Protein AF-A0A813KKQ6-F1 (afdb_monomer_lite)

InterPro domains:
  IPR000222 PPM-type phosphatase, divalent cation binding [PS01032] (499-507)
  IPR001680 WD40 repeat [PF00400] (38-72)
  IPR001680 WD40 repeat [PF00400] (184-211)
  IPR001680 WD40 repeat [SM00320] (34-74)
  IPR001680 WD40 repeat [SM00320] (83-123)
  IPR001680 WD40 repeat [SM00320] (126-171)
  IPR001680 WD40 repeat [SM00320] (172-215)
  IPR001680 WD40 repeat [SM00320] (218-259)
  IPR001932 PPM-type phosphatase-like domain [PF00481] (494-727)
  IPR001932 PPM-type phosphatase-like domain [PS51746] (469-748)
  IPR001932 PPM-type phosphatase-like domain [SM00332] (465-746)
  IPR001932 PPM-type phosphatase-like domain [cd00143] (468-748)
  IPR015943 WD40/YVTN repeat-like-containing domain superfamily [G3DSA:2.130.10.10] (2-261)
  IPR036322 WD40-repeat-containing domain superfamily [SSF50978] (10-265)
  IPR036457 PPM-type phosphatase-like domain superfamily [G3DSA:3.60.40.10] (459-750)
  IPR036457 PPM-type phosphatase-like domain superfamily [SSF81606] (468-750)
  IPR040251 Protein transport protein SEC31-like [PTHR13923] (5-353)

Secondary structure (DSSP, 8-state):
-TTT-TT--EEEE-TTSEEEEE-HHHHHHTTTSS--EEEEEE--SS-EEEEEE-SS-TTEEEEEETTS-EEEEE-SSTTS-EEE-S-SS-TTTTS-EEEEEE-SS-TTEEEEEETTS-EEEEETTTTEEEEEE--TT----EEEEEE-SS-TTEEEEEE--SSS-EEEEEETTBTTS-SEEE---SS-EEEEEE-SS-TTEEEEEETTSEEEEEEEEESEEEEEEEEE-SS-EEEEEE-TT-TTEEEEEETTS-EEEEETTTT-SS-----GGG--SEEEEEETTTEEEEEEEEE--------S-S-----EEEEEEEEE--SSTTHHHHHHHHHHHHHTT-HHHHHHHHHHHTTS--------------------------------------S------PPPP-HHHHHHHHT--HHHHHHHHHTTS-S-----EEEEEEE--SS--TTPBPEEEEEESPP-TTTTTEEEEEE--B-TTS----EEEEEEETTTEEEEEEE-EEETTHHHHHHHHHHHHHHHHHHSTHHHHT-HHHHHHHHHHHHHHHHHHHHHTTSS--TTEEE-EEEEEEETTTTEEEEEEESS-EEEEEEESSTT---EEEEE-S----TTSHHHHHHHHHTT-EEEE-SSS-EEEE-TTSS-EEES-SB-EE-HHIIIII--B---EEEEEE--TTEEEEEEE-HHHHTTS-HHHHHHHHHTT-GGGHHHHHHHHHHHHHHHHHHHTTTS-B--EEEEEEES-TT----

pLDDT: mean 82.98, std 19.44, range [24.31, 98.62]

Foldseek 3Di:
DCVVQVVAKDWDWAQQQKIWIARVVCCVVVVNPDVRTQEIDRPANGTFQDKAAQQPDNQKIWIFFQRLAIWIWGPPPVNDIDIDGLAPDRPSVPWGWREKEHQQPDRQWIWTATQQQKIWIGGSVVSDTDDIAGAPVRAGAQQEKYHQNPARQKIWTWGQALVDGKIFIAGNVDRHHGPDIDHPDNGGWQEKEQQNQFSQWIWTWHQRQKIFIWGPVPVDTDTQFIDHHPGGFNYKYADNPDRQWMWTHGPVGDIDIDGRVPGGPPHPDDGPVPDDQKDWDDDPQQKIKIKHWDQDDDDDDDDPDDDPPRDTDIDIDIDRDDPDPVVVVVVVVVVVCVVVV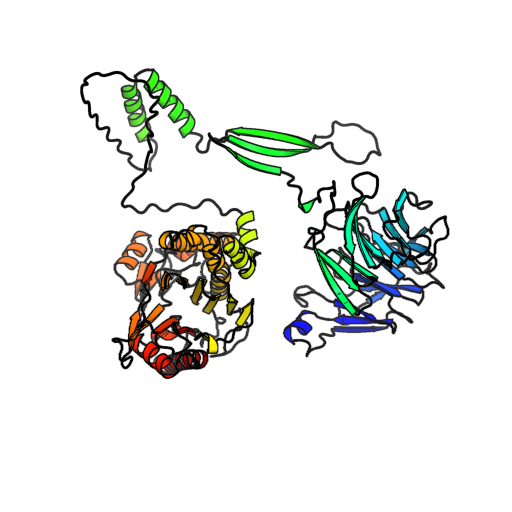PVVVVVVVVVVVVVPDPDDDDDDDDDDDDDDDDDDDDDDDPPPDDPDPDDDDDDDDDDDPDDQDDPVVLVVLVPDDLVVLVVVVVVPDPPDPWDWKKKKKFDDDPDDAFFDWTDMDMDTDDDDQLLQLWAKTWTAKHDPLAGRLKMWMWIDTPLFKIKTKIKHKDDNQGNQASVLCRRRLSSQLSPDPVVVVVPNVVSNQVSLVVSLSVLVVCCVVVNGPQQLMFIWMWMWMQGNNQQKIKIWTFAAQWKWWWFQPDPVSPDTDIDTQDDHQFCPPPVLVVQQVVLQWHWDDPPPDAIFFGFNPDCPPGDRGQETRGNNNCVNGGRHYSRIDMGMDRDDPRGFKMKGKGVLLVVQAPRRRLSVQLPVQASSCNRVSNVVSNVVSNVRCCVVVVPPIGHTIIIIMGTPDSPPDDD

Sequence (755 aa):
MTRRYPLGIVAGGLQDGVLSLWDPSKIINSRGADQGLIHSSQVHKGTVNCVEFHPLKSNLMATCGSDSEVNILNIDNPSKPEIYKPSSTNKHQGSEVLACAWNRIVPHILCSCSNTGTTVVWDLKQKKEVISFQDPANRLRCSSVAWHPEVPTQLMVCYDDDRQPSMQMWDLRNCQYPFKETAPHSKGVLGVAWNSMDPNLILSCGKDNRIICSSIATGSPETWCDIACPQWNFEVKWAPHKPSLISASSYNGSVSIYSVQNQQNGAKYCPRWYRKPCGNSFGFGGKMMSFGNKAVAAATADAPNAPKQSPTSSFCQSLVIPTEPDIVPSADMFEQWIAERKLREYCHDKVASWHHHRMFEATVMMIGCASSNGVDVNVEKSKQRRLSVGIVDKDKDTEVKGSKPNMGALQGLLAEDLLKLVASHQSSMPQVAVGRRHSLCSVTDDGKISFANKSVKLLGDELDPAQQGIGFTCRKGFKPESPNQDSWSLLKVENLFSIYGVYDGHGQKGHDVSEFVRENLPKLILRDERFKTGDMHSLLKDSFWKIQDIIGFMDEQQTLSAQMSGTTATVAVHDHIQSKLFLAHVADSTAVLGKFEDASRKKIQAIQLTRDHKPNLKDEKARIEKAGGRVVFDGYANHRVYAKNGRYPGLNMSRCLGDLLGHAEAGCSCDPEIKEVDLGPLDHVLLLCSDGVWEFITPTEAVTLVHEFGPAKAMVAAERLAKEAWDRWIQEEGGAVVDDITVVLIFFNPSGRSN

Structure (mmCIF, N/CA/C/O backbone):
data_AF-A0A813KKQ6-F1
#
_entry.id   AF-A0A813KKQ6-F1
#
loop_
_atom_site.group_PDB
_atom_site.id
_atom_site.type_symbol
_atom_site.label_atom_id
_atom_site.label_alt_id
_atom_site.label_comp_id
_atom_site.label_asym_id
_atom_site.label_entity_id
_atom_site.label_seq_id
_atom_site.pdbx_PDB_ins_code
_atom_site.Cartn_x
_atom_site.Cartn_y
_atom_site.Cartn_z
_atom_site.occupancy
_atom_site.B_iso_or_equiv
_atom_site.auth_seq_id
_atom_site.auth_comp_id
_atom_site.auth_asym_id
_atom_site.auth_atom_id
_atom_site.pdbx_PDB_model_num
ATOM 1 N N . MET A 1 1 ? 14.478 -16.298 -9.651 1.00 57.94 1 MET A N 1
ATOM 2 C CA . MET A 1 1 ? 14.886 -14.948 -9.193 1.00 57.94 1 MET A CA 1
ATOM 3 C C . MET A 1 1 ? 13.959 -14.362 -8.138 1.00 57.94 1 MET A C 1
ATOM 5 O O . MET A 1 1 ? 14.455 -14.061 -7.065 1.00 57.94 1 MET A O 1
ATOM 9 N N . THR A 1 2 ? 12.649 -14.254 -8.376 1.00 55.47 2 THR A N 1
ATOM 10 C CA . THR A 1 2 ? 11.683 -13.558 -7.493 1.00 55.47 2 THR A CA 1
ATOM 11 C C . THR A 1 2 ? 11.622 -14.049 -6.040 1.00 55.47 2 THR A C 1
ATOM 13 O O . THR A 1 2 ? 11.441 -13.236 -5.147 1.00 55.47 2 THR A O 1
ATOM 16 N N . ARG A 1 3 ? 11.845 -15.344 -5.762 1.00 62.94 3 ARG A N 1
ATOM 17 C CA . ARG A 1 3 ? 11.936 -15.852 -4.373 1.00 62.94 3 ARG A CA 1
ATOM 18 C C . ARG A 1 3 ? 13.217 -15.442 -3.633 1.00 62.94 3 ARG A C 1
ATOM 20 O O . ARG A 1 3 ? 13.214 -15.396 -2.414 1.00 62.94 3 ARG A O 1
ATOM 27 N N . ARG A 1 4 ? 14.318 -15.209 -4.359 1.00 74.81 4 ARG A N 1
ATOM 28 C CA . ARG A 1 4 ? 15.639 -14.889 -3.781 1.00 74.81 4 ARG A CA 1
ATOM 29 C C . ARG A 1 4 ? 15.907 -13.383 -3.743 1.00 74.81 4 ARG A C 1
ATOM 31 O O . ARG A 1 4 ? 16.610 -12.930 -2.855 1.00 74.81 4 ARG A O 1
ATOM 38 N N . TYR A 1 5 ? 15.334 -12.644 -4.691 1.00 84.12 5 TYR A N 1
ATOM 39 C CA . TYR A 1 5 ? 15.437 -11.192 -4.823 1.00 84.12 5 TYR A CA 1
ATOM 40 C C . TYR A 1 5 ? 14.018 -10.617 -4.973 1.00 84.12 5 TYR A C 1
ATOM 42 O O . TYR A 1 5 ? 13.546 -10.447 -6.102 1.00 84.12 5 TYR A O 1
ATOM 50 N N . PRO A 1 6 ? 13.294 -10.395 -3.860 1.00 81.12 6 PRO A N 1
ATOM 51 C CA . PRO A 1 6 ? 11.877 -10.026 -3.887 1.00 81.12 6 PRO A CA 1
ATOM 52 C C . PRO A 1 6 ? 11.632 -8.640 -4.496 1.00 81.12 6 PRO A C 1
ATOM 54 O O . PRO A 1 6 ? 10.618 -8.439 -5.158 1.00 81.12 6 PRO A O 1
ATOM 57 N N . LEU A 1 7 ? 12.582 -7.710 -4.342 1.00 86.00 7 LEU A N 1
ATOM 58 C CA . LEU A 1 7 ? 12.545 -6.380 -4.965 1.00 86.00 7 LEU A CA 1
ATOM 59 C C . LEU A 1 7 ? 13.301 -6.306 -6.305 1.00 86.00 7 LEU A C 1
ATOM 61 O O . LEU A 1 7 ? 13.527 -5.218 -6.830 1.00 86.00 7 LEU A O 1
ATOM 65 N N . GLY A 1 8 ? 13.687 -7.451 -6.876 1.00 89.25 8 GLY A N 1
ATOM 66 C CA . GLY A 1 8 ? 14.476 -7.516 -8.106 1.00 89.25 8 GLY A CA 1
ATOM 67 C C . GLY A 1 8 ? 15.967 -7.235 -7.893 1.00 89.25 8 GLY A C 1
ATOM 68 O O . GLY A 1 8 ? 16.483 -7.359 -6.786 1.00 89.25 8 GLY A O 1
ATOM 69 N N . ILE A 1 9 ? 16.667 -6.910 -8.980 1.00 91.69 9 ILE A N 1
ATOM 70 C CA . ILE A 1 9 ? 18.110 -6.629 -9.002 1.00 91.69 9 ILE A CA 1
ATOM 71 C C . ILE A 1 9 ? 18.309 -5.254 -9.630 1.00 91.69 9 ILE A C 1
ATOM 73 O O . ILE A 1 9 ? 17.708 -4.951 -10.660 1.00 91.69 9 ILE A O 1
ATOM 77 N N . VAL A 1 10 ? 19.175 -4.442 -9.030 1.00 93.06 10 VAL A N 1
ATOM 78 C CA . VAL A 1 10 ? 19.642 -3.186 -9.626 1.00 93.06 10 VAL A CA 1
ATOM 79 C C . VAL A 1 10 ? 21.004 -3.435 -10.252 1.00 93.06 10 VAL A C 1
ATOM 81 O O . VAL A 1 10 ? 21.852 -4.082 -9.645 1.00 93.06 10 VAL A O 1
ATOM 84 N N . ALA A 1 11 ? 21.209 -2.933 -11.466 1.00 94.50 11 ALA A N 1
ATOM 85 C CA . ALA A 1 11 ? 22.485 -2.998 -12.162 1.00 94.50 11 ALA A CA 1
ATOM 86 C C . ALA A 1 11 ? 22.990 -1.588 -12.459 1.00 94.50 11 ALA A C 1
ATOM 88 O O . ALA A 1 11 ? 22.197 -0.705 -12.783 1.00 94.50 11 ALA A O 1
ATOM 89 N N . GLY A 1 12 ? 24.300 -1.389 -12.368 1.00 94.25 12 GLY A N 1
ATOM 90 C CA . GLY A 1 12 ? 24.931 -0.092 -12.588 1.00 94.25 12 GLY A CA 1
ATOM 91 C C . GLY A 1 12 ? 26.252 -0.265 -13.305 1.00 94.25 12 GLY A C 1
ATOM 92 O O . GLY A 1 12 ? 27.105 -1.044 -12.878 1.00 94.25 12 GLY A O 1
ATOM 93 N N . GLY A 1 13 ? 26.375 0.448 -14.419 1.00 94.81 13 GLY A N 1
ATOM 94 C CA . GLY A 1 13 ? 27.605 0.567 -15.183 1.00 94.81 13 GLY A CA 1
ATOM 95 C C . GLY A 1 13 ? 28.445 1.720 -14.648 1.00 94.81 13 GLY A C 1
ATOM 96 O O . GLY A 1 13 ? 27.921 2.805 -14.400 1.00 94.81 13 GLY A O 1
ATOM 97 N N . LEU A 1 14 ? 29.732 1.469 -14.442 1.00 93.81 14 LEU A N 1
ATOM 98 C CA . LEU A 1 14 ? 30.680 2.414 -13.865 1.00 93.81 14 LEU A CA 1
ATOM 99 C C . LEU A 1 14 ? 31.617 2.986 -14.942 1.00 93.81 14 LEU A C 1
ATOM 101 O O . LEU A 1 14 ? 31.746 2.458 -16.053 1.00 93.81 14 LEU A O 1
ATOM 105 N N . GLN A 1 15 ? 32.282 4.093 -14.605 1.00 92.75 15 GLN A N 1
ATOM 106 C CA . GLN A 1 15 ? 33.195 4.805 -15.507 1.00 92.75 15 GLN A CA 1
ATOM 107 C C . GLN A 1 15 ? 34.458 4.000 -15.848 1.00 92.75 15 GLN A C 1
ATOM 109 O O . GLN A 1 15 ? 35.050 4.178 -16.908 1.00 92.75 15 GLN A O 1
ATOM 114 N N . ASP A 1 16 ? 34.860 3.094 -14.967 1.00 93.25 16 ASP A N 1
ATOM 115 C CA . ASP A 1 16 ? 36.001 2.201 -15.152 1.00 93.25 16 ASP A CA 1
ATOM 116 C C . ASP A 1 16 ? 35.682 0.972 -16.019 1.00 93.25 16 ASP A C 1
ATOM 118 O O . ASP A 1 16 ? 36.580 0.178 -16.282 1.00 93.25 16 ASP A O 1
ATOM 122 N N . GLY A 1 17 ? 34.438 0.807 -16.485 1.00 93.69 17 GLY A N 1
ATOM 123 C CA . GLY A 1 17 ? 34.009 -0.348 -17.281 1.00 93.69 17 GLY A CA 1
ATOM 124 C C . GLY A 1 17 ? 33.499 -1.534 -16.458 1.00 93.69 17 GLY A C 1
ATOM 125 O O . GLY A 1 17 ? 33.226 -2.604 -17.018 1.00 93.69 17 GLY A O 1
ATOM 126 N N . VAL A 1 18 ? 33.348 -1.360 -15.141 1.00 96.31 18 VAL A N 1
ATOM 127 C CA . VAL A 1 18 ? 32.774 -2.364 -14.242 1.00 96.31 18 VAL A CA 1
ATOM 128 C C . VAL A 1 18 ? 31.245 -2.316 -14.283 1.00 96.31 18 VAL A C 1
ATOM 130 O O . VAL A 1 18 ? 30.628 -1.251 -14.262 1.00 96.31 18 VAL A O 1
ATOM 133 N N . LEU A 1 19 ? 30.616 -3.492 -14.294 1.00 95.81 19 LEU A N 1
ATOM 134 C CA . LEU A 1 19 ? 29.195 -3.662 -14.012 1.00 95.81 19 LEU A CA 1
ATOM 135 C C . LEU A 1 19 ? 29.033 -4.247 -12.613 1.00 95.81 19 LEU A C 1
ATOM 137 O O . LEU A 1 19 ? 29.587 -5.304 -12.303 1.00 95.81 19 LEU A O 1
ATOM 141 N N . SER A 1 20 ? 28.220 -3.588 -11.795 1.00 95.25 20 SER A N 1
ATOM 142 C CA . SER A 1 20 ? 27.863 -4.067 -10.461 1.00 95.25 20 SER A CA 1
ATOM 143 C C . SER A 1 20 ? 26.369 -4.372 -10.367 1.00 95.25 20 SER A C 1
ATOM 145 O O . SER A 1 20 ? 25.542 -3.681 -10.965 1.00 95.25 20 SER A O 1
ATOM 147 N N . LEU A 1 21 ? 26.037 -5.442 -9.642 1.00 94.75 21 LEU A N 1
ATOM 148 C CA . LEU A 1 21 ? 24.679 -5.919 -9.389 1.00 94.75 21 LEU A CA 1
ATOM 149 C C . LEU A 1 21 ? 24.389 -5.846 -7.890 1.00 94.75 21 LEU A C 1
ATOM 151 O O . LEU A 1 21 ? 25.186 -6.339 -7.091 1.00 94.75 21 LEU A O 1
ATOM 155 N N . TRP 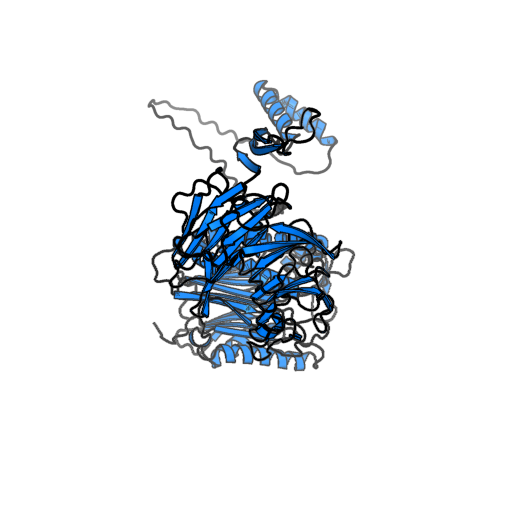A 1 22 ? 23.234 -5.304 -7.513 1.00 93.81 22 TRP A N 1
ATOM 156 C CA . TRP A 1 22 ? 22.830 -5.111 -6.119 1.00 93.81 22 TRP A CA 1
ATOM 157 C C . TRP A 1 22 ? 21.438 -5.670 -5.822 1.00 93.81 22 TRP A C 1
ATOM 159 O O . TRP A 1 22 ? 20.564 -5.689 -6.690 1.00 93.81 22 TRP A O 1
ATOM 169 N N . ASP A 1 23 ? 21.241 -6.090 -4.572 1.00 92.56 23 ASP A N 1
ATOM 170 C CA . ASP A 1 23 ? 19.964 -6.492 -3.980 1.00 92.56 23 ASP A CA 1
ATOM 171 C C . ASP A 1 23 ? 19.336 -5.300 -3.238 1.00 92.56 23 ASP A C 1
ATOM 173 O O . ASP A 1 23 ? 19.777 -4.957 -2.132 1.00 92.56 23 ASP A O 1
ATOM 177 N N . PRO A 1 24 ? 18.282 -4.674 -3.792 1.00 91.31 24 PRO A N 1
ATOM 178 C CA . PRO A 1 24 ? 17.635 -3.520 -3.173 1.00 91.31 24 PRO A CA 1
ATOM 179 C C . PRO A 1 24 ? 17.040 -3.835 -1.800 1.00 91.31 24 PRO A C 1
ATOM 181 O O . PRO A 1 24 ? 16.994 -2.964 -0.934 1.00 91.31 24 PRO A O 1
ATOM 184 N N . SER A 1 25 ? 16.609 -5.078 -1.576 1.00 89.06 25 SER A N 1
ATOM 185 C CA . SER A 1 25 ? 15.977 -5.505 -0.323 1.00 89.06 25 SER A CA 1
ATOM 186 C C . SER A 1 25 ? 16.951 -5.366 0.845 1.00 89.06 25 SER A C 1
ATOM 188 O O . SER A 1 25 ? 16.588 -4.859 1.903 1.00 89.06 25 SER A O 1
ATOM 190 N N . LYS A 1 26 ? 18.217 -5.745 0.634 1.00 86.38 26 LYS A N 1
ATOM 191 C CA . LYS A 1 26 ? 19.282 -5.599 1.636 1.00 86.38 26 LYS A CA 1
ATOM 192 C C . LYS A 1 26 ? 19.637 -4.143 1.898 1.00 86.38 26 LYS A C 1
ATOM 194 O O . LYS A 1 26 ? 19.781 -3.754 3.056 1.00 86.38 26 LYS A O 1
ATOM 199 N N . ILE A 1 27 ? 19.720 -3.333 0.843 1.00 86.19 27 ILE A N 1
ATOM 200 C CA . ILE A 1 27 ? 20.027 -1.900 0.954 1.00 86.19 27 ILE A CA 1
ATOM 201 C C . ILE A 1 27 ? 18.948 -1.188 1.784 1.00 86.19 27 ILE A C 1
ATOM 203 O O . ILE A 1 27 ? 19.265 -0.447 2.713 1.00 86.19 27 ILE A O 1
ATOM 207 N N . ILE A 1 28 ? 17.670 -1.451 1.492 1.00 85.25 28 ILE A N 1
ATOM 208 C CA . ILE A 1 28 ? 16.533 -0.820 2.177 1.00 85.25 28 ILE A CA 1
ATOM 209 C C . ILE A 1 28 ? 16.441 -1.295 3.629 1.00 85.25 28 ILE A C 1
ATOM 211 O O . ILE A 1 28 ? 16.364 -0.470 4.542 1.00 85.25 28 ILE A O 1
ATOM 215 N N . ASN A 1 29 ? 16.495 -2.610 3.860 1.00 83.25 29 ASN A N 1
ATOM 216 C CA . ASN A 1 29 ? 16.337 -3.178 5.201 1.00 83.25 29 ASN A CA 1
ATOM 217 C C . ASN A 1 29 ? 17.478 -2.781 6.145 1.00 83.25 29 ASN A C 1
ATOM 219 O O . ASN A 1 29 ? 17.251 -2.594 7.337 1.00 83.25 29 ASN A O 1
ATOM 223 N N . SER A 1 30 ? 18.694 -2.614 5.621 1.00 77.00 30 SER A N 1
ATOM 224 C CA . SER A 1 30 ? 19.855 -2.192 6.409 1.00 77.00 30 SER A CA 1
ATOM 225 C C . SER A 1 30 ? 19.984 -0.672 6.566 1.00 77.00 30 SER A C 1
ATOM 227 O O . SER A 1 30 ? 20.956 -0.213 7.164 1.00 77.00 30 SER A O 1
ATOM 229 N N . ARG A 1 31 ? 19.052 0.124 6.011 1.00 73.19 31 ARG A N 1
ATOM 230 C CA . ARG A 1 31 ? 19.167 1.593 5.897 1.00 73.19 31 ARG A CA 1
ATOM 231 C C . ARG A 1 31 ? 20.515 2.044 5.305 1.00 73.19 31 ARG A C 1
ATOM 233 O O . ARG A 1 31 ? 21.063 3.065 5.712 1.00 73.19 31 ARG A O 1
ATOM 240 N N . GLY A 1 32 ? 21.049 1.274 4.355 1.00 67.19 32 GLY A N 1
ATOM 241 C CA . GLY A 1 32 ? 22.323 1.549 3.684 1.00 67.19 32 GLY A CA 1
ATOM 242 C C . GLY A 1 32 ? 23.587 1.074 4.415 1.00 67.19 32 GLY A C 1
ATOM 243 O O . GLY A 1 32 ? 24.680 1.372 3.942 1.00 67.19 32 GLY A O 1
ATOM 244 N N . ALA A 1 33 ? 23.480 0.341 5.531 1.00 66.94 33 ALA A N 1
ATOM 245 C CA . ALA A 1 33 ? 24.643 -0.247 6.207 1.00 66.94 33 ALA A CA 1
ATOM 246 C C . ALA A 1 33 ? 25.206 -1.485 5.475 1.00 66.94 33 ALA A C 1
ATOM 248 O O . ALA A 1 33 ? 26.412 -1.720 5.497 1.00 66.94 33 ALA A O 1
ATOM 249 N N . ASP A 1 34 ? 24.348 -2.259 4.803 1.00 71.88 34 ASP A N 1
ATOM 250 C CA . ASP A 1 34 ? 24.749 -3.290 3.843 1.00 71.88 34 ASP A CA 1
ATOM 251 C C . ASP A 1 34 ? 24.690 -2.679 2.436 1.00 71.88 34 ASP A C 1
ATOM 253 O O . ASP A 1 34 ? 23.638 -2.205 1.996 1.00 71.88 34 ASP A O 1
ATOM 257 N N . GLN A 1 35 ? 25.815 -2.703 1.714 1.00 73.88 35 GLN A N 1
ATOM 258 C CA . GLN A 1 35 ? 25.875 -2.227 0.329 1.00 73.88 35 GLN A CA 1
ATOM 259 C C . GLN A 1 35 ? 25.012 -3.083 -0.610 1.00 73.88 35 GLN A C 1
ATOM 261 O O . GLN A 1 35 ? 24.760 -2.677 -1.740 1.00 73.88 35 GLN A O 1
ATOM 266 N N . GLY A 1 36 ? 24.573 -4.271 -0.174 1.00 85.62 36 GLY A N 1
ATOM 267 C CA . GLY A 1 36 ? 23.700 -5.159 -0.936 1.00 85.62 36 GLY A CA 1
ATOM 268 C C . GLY A 1 36 ? 24.341 -5.684 -2.218 1.00 85.62 36 GLY A C 1
ATOM 269 O O . GLY A 1 36 ? 23.627 -6.153 -3.100 1.00 85.62 36 GLY A O 1
ATOM 270 N N . LEU A 1 37 ? 25.668 -5.593 -2.353 1.00 91.94 37 LEU A N 1
ATOM 271 C CA . LEU A 1 37 ? 26.400 -5.998 -3.550 1.00 91.94 37 LEU A CA 1
ATOM 272 C C . LEU A 1 37 ? 26.301 -7.518 -3.743 1.00 91.94 37 LEU A C 1
ATOM 274 O O . LEU A 1 37 ? 26.669 -8.302 -2.869 1.00 91.94 37 LEU A O 1
ATOM 278 N N . ILE A 1 38 ? 25.803 -7.933 -4.905 1.00 91.81 38 ILE A N 1
ATOM 279 C CA . ILE A 1 38 ? 25.675 -9.338 -5.308 1.00 91.81 38 ILE A CA 1
ATOM 280 C C . ILE A 1 38 ? 26.905 -9.772 -6.105 1.00 91.81 38 ILE A C 1
ATOM 282 O O . ILE A 1 38 ? 27.441 -10.858 -5.884 1.00 91.81 38 ILE A O 1
ATOM 286 N N . HIS A 1 39 ? 27.313 -8.945 -7.066 1.00 92.88 39 HIS A N 1
ATOM 287 C CA . HIS A 1 39 ? 28.393 -9.248 -7.994 1.00 92.88 39 HIS A CA 1
ATOM 288 C C . HIS A 1 39 ? 28.972 -7.966 -8.586 1.00 92.88 39 HIS A C 1
ATOM 290 O O . HIS A 1 39 ? 28.255 -6.984 -8.765 1.00 92.88 39 HIS A O 1
ATOM 296 N N . SER A 1 40 ? 30.256 -7.999 -8.925 1.00 94.44 40 SER A N 1
ATOM 297 C CA . SER A 1 40 ? 30.951 -6.922 -9.619 1.00 94.44 40 SER A CA 1
ATOM 298 C C . SER A 1 40 ? 31.966 -7.536 -10.581 1.00 94.44 40 SER A C 1
ATOM 300 O O . SER A 1 40 ? 32.743 -8.403 -10.174 1.00 94.44 40 SER A O 1
ATOM 302 N N . SER A 1 41 ? 31.927 -7.151 -11.858 1.00 93.12 41 SER A N 1
ATOM 303 C CA . SER A 1 41 ? 32.870 -7.643 -12.872 1.00 93.12 41 SER A CA 1
ATOM 304 C C . SER A 1 41 ? 33.178 -6.608 -13.946 1.00 93.12 41 SER A C 1
ATOM 306 O O . SER A 1 41 ? 32.346 -5.768 -14.287 1.00 93.12 41 SER A O 1
ATOM 308 N N . GLN A 1 42 ? 34.386 -6.699 -14.505 1.00 94.44 42 GLN A N 1
ATOM 309 C CA . GLN A 1 42 ? 34.790 -5.910 -15.662 1.00 94.44 42 GLN A CA 1
ATOM 310 C C . GLN A 1 42 ? 34.065 -6.425 -16.909 1.00 94.44 42 GLN A C 1
ATOM 312 O O . GLN A 1 42 ? 34.307 -7.552 -17.345 1.00 94.44 42 GLN A O 1
ATOM 317 N N . VAL A 1 43 ? 33.198 -5.596 -17.489 1.00 95.56 43 VAL A N 1
ATOM 318 C CA . VAL A 1 43 ? 32.426 -5.946 -18.695 1.00 95.56 43 VAL A CA 1
ATOM 319 C C . VAL A 1 43 ? 32.888 -5.181 -19.931 1.00 95.56 43 VAL A C 1
ATOM 321 O O . VAL A 1 43 ? 32.682 -5.659 -21.040 1.00 95.56 43 VAL A O 1
ATOM 324 N N . HIS A 1 44 ? 33.519 -4.022 -19.752 1.00 96.25 44 HIS A N 1
ATOM 325 C CA . HIS A 1 44 ? 34.024 -3.164 -20.824 1.00 96.25 44 HIS A CA 1
ATOM 326 C C . HIS A 1 44 ? 35.446 -2.704 -20.499 1.00 96.25 44 HIS A C 1
ATOM 328 O O . HIS A 1 44 ? 35.835 -2.676 -19.339 1.00 96.25 44 HIS A O 1
ATOM 334 N N . LYS A 1 45 ? 36.252 -2.340 -21.500 1.00 93.75 45 LYS A N 1
ATOM 335 C CA . LYS A 1 45 ? 37.593 -1.748 -21.278 1.00 93.75 45 LYS A CA 1
ATOM 336 C C . LYS A 1 45 ? 37.552 -0.244 -20.995 1.00 93.75 45 LYS A C 1
ATOM 338 O O . LYS A 1 45 ? 38.549 0.316 -20.551 1.00 93.75 45 LYS A O 1
ATOM 343 N N . GLY A 1 46 ? 36.427 0.397 -21.294 1.00 92.75 46 GLY A N 1
ATOM 344 C CA . GLY A 1 46 ? 36.154 1.801 -21.003 1.00 92.75 46 GLY A CA 1
ATOM 345 C C . GLY A 1 46 ? 34.785 1.961 -20.351 1.00 92.75 46 GLY A C 1
ATOM 346 O O . GLY A 1 46 ? 34.143 0.967 -20.019 1.00 92.75 46 GLY A O 1
ATOM 347 N N . THR A 1 47 ? 34.334 3.205 -20.204 1.00 96.06 47 THR A N 1
ATOM 348 C CA . THR A 1 47 ? 33.056 3.560 -19.572 1.00 96.06 47 THR A CA 1
ATOM 349 C C . THR A 1 47 ? 31.892 2.719 -20.084 1.00 96.06 47 THR A C 1
ATOM 351 O O . THR A 1 47 ? 31.707 2.575 -21.297 1.00 96.06 47 THR A O 1
ATOM 354 N N . VAL A 1 48 ? 31.074 2.212 -19.159 1.00 97.25 48 VAL A N 1
ATOM 355 C CA . VAL A 1 48 ? 29.771 1.628 -19.489 1.00 97.25 48 VAL A CA 1
ATOM 356 C C . VAL A 1 48 ? 28.778 2.769 -19.712 1.00 97.25 48 VAL A C 1
ATOM 358 O O . VAL A 1 48 ? 28.377 3.440 -18.766 1.00 97.25 48 VAL A O 1
ATOM 361 N N . ASN A 1 49 ? 28.386 3.000 -20.964 1.00 95.25 49 ASN A N 1
ATOM 362 C CA . ASN A 1 49 ? 27.521 4.121 -21.345 1.00 95.25 49 ASN A CA 1
ATOM 363 C C . ASN A 1 49 ? 26.035 3.807 -21.153 1.00 95.25 49 ASN A C 1
ATOM 365 O O . ASN A 1 49 ? 25.247 4.695 -20.838 1.00 95.25 49 ASN A O 1
ATOM 369 N N . CYS A 1 50 ? 25.636 2.548 -21.339 1.00 95.69 50 CYS A N 1
ATOM 370 C CA . CYS A 1 50 ? 24.247 2.133 -21.201 1.00 95.69 50 CYS A CA 1
ATOM 371 C C . CYS A 1 50 ? 24.155 0.736 -20.596 1.00 95.69 50 CYS A C 1
ATOM 373 O O . CYS A 1 50 ? 24.943 -0.154 -20.925 1.00 95.69 50 CYS A O 1
ATOM 375 N N . VAL A 1 51 ? 23.152 0.554 -19.740 1.00 96.25 51 VAL A N 1
ATOM 376 C CA . VAL A 1 51 ? 22.749 -0.730 -19.176 1.00 96.25 51 VAL A CA 1
ATOM 377 C C . VAL A 1 51 ? 21.244 -0.864 -19.374 1.00 96.25 51 VAL A C 1
ATOM 379 O O . VAL A 1 51 ? 20.483 -0.032 -18.884 1.00 96.25 51 VAL A O 1
ATOM 382 N N . GLU A 1 52 ? 20.792 -1.903 -20.076 1.00 95.81 52 GLU A N 1
ATOM 383 C CA . GLU A 1 52 ? 19.363 -2.131 -20.298 1.00 95.81 52 GLU A CA 1
ATOM 384 C C . GLU A 1 52 ? 18.961 -3.583 -20.026 1.00 95.81 52 GLU A C 1
ATOM 386 O O . GLU A 1 52 ? 19.445 -4.529 -20.655 1.00 95.81 52 GLU A O 1
ATOM 391 N N . PHE A 1 53 ? 18.014 -3.759 -19.106 1.00 95.25 53 PHE A N 1
ATOM 392 C CA . PHE A 1 53 ? 17.360 -5.042 -18.876 1.00 95.25 53 PHE A CA 1
ATOM 393 C C . PHE A 1 53 ? 16.421 -5.405 -20.023 1.00 95.25 53 PHE A C 1
ATOM 395 O O . PHE A 1 53 ? 15.711 -4.562 -20.579 1.00 95.25 53 PHE A O 1
ATOM 402 N N . HIS A 1 54 ? 16.366 -6.694 -20.341 1.00 95.31 54 HIS A N 1
ATOM 403 C CA . HIS A 1 54 ? 15.479 -7.195 -21.371 1.00 95.31 54 HIS A CA 1
ATOM 404 C C . HIS A 1 54 ? 14.007 -7.143 -20.895 1.00 95.31 54 HIS A C 1
ATOM 406 O O . HIS A 1 54 ? 13.664 -7.743 -19.875 1.00 95.31 54 HIS A O 1
ATOM 412 N N . PRO A 1 55 ? 13.077 -6.531 -21.658 1.00 90.94 55 PRO A N 1
ATOM 413 C CA . PRO A 1 55 ? 11.695 -6.292 -21.220 1.00 90.94 55 PRO A CA 1
ATOM 414 C C . PRO A 1 55 ? 10.856 -7.565 -21.029 1.00 90.94 55 PRO A C 1
ATOM 416 O O . PRO A 1 55 ? 9.990 -7.601 -20.164 1.00 90.94 55 PRO A O 1
ATOM 419 N N . LEU A 1 56 ? 11.093 -8.606 -21.836 1.00 90.31 56 LEU A N 1
ATOM 420 C CA . LEU A 1 56 ? 10.333 -9.871 -21.793 1.00 90.31 56 LEU A CA 1
ATOM 421 C C . LEU A 1 56 ? 11.050 -11.026 -21.067 1.00 90.31 56 LEU A C 1
ATOM 423 O O . LEU A 1 56 ? 10.452 -12.077 -20.856 1.00 90.31 56 LEU A O 1
ATOM 427 N N . LYS A 1 57 ? 12.336 -10.877 -20.731 1.00 91.50 57 LYS A N 1
ATOM 428 C CA . LYS A 1 57 ? 13.188 -11.941 -20.183 1.00 91.50 57 LYS A CA 1
ATOM 429 C C . LYS A 1 57 ? 14.007 -11.364 -19.040 1.00 91.50 57 LYS A C 1
ATOM 431 O O . LYS A 1 57 ? 15.051 -10.768 -19.263 1.00 91.50 57 LYS A O 1
ATOM 436 N N . SER A 1 58 ? 13.536 -11.549 -17.813 1.00 88.06 58 SER A N 1
ATOM 437 C CA . SER A 1 58 ? 14.138 -10.937 -16.620 1.00 88.06 58 SER A CA 1
ATOM 438 C C . SER A 1 58 ? 15.578 -11.377 -16.335 1.00 88.06 58 SER A C 1
ATOM 440 O O . SER A 1 58 ? 16.242 -10.767 -15.506 1.00 88.06 58 SER A O 1
ATOM 442 N N . ASN A 1 59 ? 16.048 -12.450 -16.973 1.00 90.12 59 ASN A N 1
ATOM 443 C CA . ASN A 1 59 ? 17.396 -12.982 -16.819 1.00 90.12 59 ASN A CA 1
ATOM 444 C C . ASN A 1 59 ? 18.414 -12.424 -17.827 1.00 90.12 59 ASN A C 1
ATOM 446 O O . ASN A 1 59 ? 19.584 -12.782 -17.750 1.00 90.12 59 ASN A O 1
ATOM 450 N N . LEU A 1 60 ? 18.001 -11.577 -18.773 1.00 94.81 60 LEU A N 1
ATOM 451 C CA . LEU A 1 60 ? 18.899 -11.008 -19.776 1.00 94.81 60 LEU A CA 1
ATOM 452 C C . LEU A 1 60 ? 19.030 -9.496 -19.618 1.00 94.81 60 LEU A C 1
ATOM 454 O O . LEU A 1 60 ? 18.065 -8.790 -19.320 1.00 94.81 60 LEU A O 1
ATOM 458 N N . MET A 1 61 ? 20.226 -8.994 -19.898 1.00 95.69 61 MET A N 1
ATOM 459 C CA . MET A 1 61 ? 20.510 -7.567 -20.001 1.00 95.69 61 MET A CA 1
ATOM 460 C C . MET A 1 61 ? 21.572 -7.307 -21.070 1.00 95.69 61 MET A C 1
ATOM 462 O O . MET A 1 61 ? 22.317 -8.210 -21.452 1.00 95.69 61 MET A O 1
ATOM 466 N N . ALA A 1 62 ? 21.626 -6.076 -21.562 1.00 97.38 62 ALA A N 1
ATOM 467 C CA . ALA A 1 62 ? 22.636 -5.605 -22.496 1.00 97.38 62 ALA A CA 1
ATOM 468 C C . ALA A 1 62 ? 23.423 -4.450 -21.877 1.00 97.38 62 ALA A C 1
ATOM 470 O O . ALA A 1 62 ? 22.867 -3.639 -21.132 1.00 97.38 62 ALA A O 1
ATOM 471 N N . THR A 1 63 ? 24.706 -4.375 -22.210 1.00 97.62 63 THR A N 1
ATOM 472 C CA . THR A 1 63 ? 25.577 -3.244 -21.896 1.00 97.62 63 THR A CA 1
ATOM 473 C C . THR A 1 63 ? 26.288 -2.775 -23.154 1.00 97.62 63 THR A C 1
ATOM 475 O O . THR A 1 63 ? 26.592 -3.568 -24.050 1.00 97.62 63 THR A O 1
ATOM 478 N N . CYS A 1 64 ? 26.563 -1.479 -23.235 1.00 96.81 64 CYS A N 1
ATOM 479 C CA . CYS A 1 64 ? 27.427 -0.932 -24.270 1.00 96.81 64 CYS A CA 1
ATOM 480 C C . CYS A 1 64 ? 28.344 0.146 -23.697 1.00 96.81 64 CYS A C 1
ATOM 482 O O . CYS A 1 64 ? 27.998 0.792 -22.703 1.00 96.81 64 CYS A O 1
ATOM 484 N N . GLY A 1 65 ? 29.511 0.332 -24.312 1.00 95.62 65 GLY A N 1
ATOM 485 C CA . GLY A 1 65 ? 30.546 1.199 -23.758 1.00 95.62 65 GLY A CA 1
ATOM 486 C C . GLY A 1 65 ? 31.388 1.947 -24.785 1.00 95.62 65 GLY A C 1
ATOM 487 O O . GLY A 1 65 ? 31.214 1.827 -26.003 1.00 95.62 65 GLY A O 1
ATOM 488 N N . SER A 1 66 ? 32.325 2.740 -24.266 1.00 95.94 66 SER A N 1
ATOM 489 C CA . SER A 1 66 ? 33.283 3.523 -25.064 1.00 95.94 66 SER A CA 1
ATOM 490 C C . SER A 1 66 ? 34.349 2.672 -25.765 1.00 95.94 66 SER A C 1
ATOM 492 O O . SER A 1 66 ? 35.099 3.177 -26.592 1.00 95.94 66 SER A O 1
ATOM 494 N N . ASP A 1 67 ? 34.414 1.372 -25.484 1.00 94.94 67 ASP A N 1
ATOM 495 C CA . ASP A 1 67 ? 35.343 0.422 -26.105 1.00 94.94 67 ASP A CA 1
ATOM 496 C C . ASP A 1 67 ? 34.841 -0.155 -27.440 1.00 94.94 67 ASP A C 1
ATOM 498 O O . ASP A 1 67 ? 35.374 -1.153 -27.928 1.00 94.94 67 ASP A O 1
ATOM 502 N N . SER A 1 68 ? 33.820 0.468 -28.035 1.00 95.94 68 SER A N 1
ATOM 503 C CA . SER A 1 68 ? 33.124 -0.008 -29.234 1.00 95.94 68 SER A CA 1
ATOM 504 C C . SER A 1 68 ? 32.367 -1.324 -29.048 1.00 95.94 68 SER A C 1
ATOM 506 O O . SER A 1 68 ? 31.926 -1.902 -30.044 1.00 95.94 68 SER A O 1
ATOM 508 N N . GLU A 1 69 ? 32.218 -1.844 -27.827 1.00 95.19 69 GLU A N 1
ATOM 509 C CA . GLU A 1 69 ? 31.603 -3.151 -27.601 1.00 95.19 69 GLU A CA 1
ATOM 510 C C . GLU A 1 69 ? 30.140 -3.055 -27.155 1.00 95.19 69 GLU A C 1
ATOM 512 O O . GLU A 1 69 ? 29.711 -2.129 -26.462 1.00 95.19 69 GLU A O 1
ATOM 517 N N . VAL A 1 70 ? 29.371 -4.070 -27.552 1.00 96.88 70 VAL A N 1
ATOM 518 C CA . VAL A 1 70 ? 28.038 -4.372 -27.028 1.00 96.88 70 VAL A CA 1
ATOM 519 C C . VAL A 1 70 ? 28.108 -5.776 -26.453 1.00 96.88 70 VAL A C 1
ATOM 521 O O . VAL A 1 70 ? 28.460 -6.714 -27.170 1.00 96.88 70 VAL A O 1
ATOM 524 N N . ASN A 1 71 ? 27.767 -5.919 -25.179 1.00 96.88 71 ASN A N 1
ATOM 525 C CA . ASN A 1 71 ? 27.810 -7.184 -24.462 1.00 96.88 71 ASN A CA 1
ATOM 526 C C . ASN A 1 71 ? 26.411 -7.556 -23.973 1.00 96.88 71 ASN A C 1
ATOM 528 O O . ASN A 1 71 ? 25.609 -6.703 -23.600 1.00 96.88 71 ASN A O 1
ATOM 532 N N . ILE A 1 72 ? 26.113 -8.850 -23.999 1.00 97.00 72 ILE A N 1
ATOM 533 C CA . ILE A 1 72 ? 24.871 -9.430 -23.500 1.00 97.00 72 ILE A CA 1
ATOM 534 C C . ILE A 1 72 ? 25.217 -10.265 -22.288 1.00 97.00 72 ILE A C 1
ATOM 536 O O . ILE A 1 72 ? 26.138 -11.081 -22.336 1.00 97.00 72 ILE A O 1
ATOM 540 N N . LEU A 1 73 ? 24.470 -10.065 -21.213 1.00 96.12 73 LEU A N 1
ATOM 541 C CA . LEU A 1 73 ? 24.679 -10.781 -19.974 1.00 96.12 73 LEU A CA 1
ATOM 542 C C . LEU A 1 73 ? 23.462 -11.638 -19.667 1.00 96.12 73 LEU A C 1
ATOM 544 O O . LEU A 1 73 ? 22.330 -11.147 -19.650 1.00 96.12 73 LEU A O 1
ATOM 548 N N . ASN A 1 74 ? 23.716 -12.917 -19.403 1.00 94.25 74 ASN A N 1
ATOM 549 C CA . ASN A 1 74 ? 22.757 -13.800 -18.767 1.00 94.25 74 ASN A CA 1
ATOM 550 C C . ASN A 1 74 ? 23.025 -13.835 -17.261 1.00 94.25 74 ASN A C 1
ATOM 552 O O . ASN A 1 74 ? 24.081 -14.278 -16.808 1.00 94.25 74 ASN A O 1
ATOM 556 N N . ILE A 1 75 ? 22.050 -13.364 -16.494 1.00 92.88 75 ILE A N 1
ATOM 557 C CA . ILE A 1 75 ? 22.096 -13.266 -15.038 1.00 92.88 75 ILE A CA 1
ATOM 558 C C . ILE A 1 75 ? 21.274 -14.365 -14.354 1.00 92.88 75 ILE A C 1
ATOM 560 O O . ILE A 1 75 ? 20.962 -14.215 -13.179 1.00 92.88 75 ILE A O 1
ATOM 564 N N . ASP A 1 76 ? 20.949 -15.482 -15.025 1.00 90.38 76 ASP A N 1
ATOM 565 C CA . ASP A 1 76 ? 20.304 -16.658 -14.400 1.00 90.38 76 ASP A CA 1
ATOM 566 C C . ASP A 1 76 ? 20.950 -17.035 -13.053 1.00 90.38 76 ASP A C 1
ATOM 568 O O . ASP A 1 76 ? 20.250 -17.357 -12.086 1.00 90.38 76 ASP A O 1
ATOM 572 N N . ASN A 1 77 ? 22.278 -16.896 -12.969 1.00 89.69 77 ASN A N 1
ATOM 573 C CA . ASN A 1 77 ? 23.026 -16.879 -11.719 1.00 89.69 77 ASN A CA 1
ATOM 574 C C . ASN A 1 77 ? 23.674 -15.497 -11.467 1.00 89.69 77 ASN A C 1
ATOM 576 O O . ASN A 1 77 ? 24.782 -15.248 -11.945 1.00 89.69 77 ASN A O 1
ATOM 580 N N . PRO A 1 78 ? 23.045 -14.604 -10.676 1.00 88.50 78 PRO A N 1
ATOM 581 C CA . PRO A 1 78 ? 23.527 -13.233 -10.484 1.00 88.50 78 PRO A CA 1
ATOM 582 C C . PRO A 1 78 ? 24.920 -13.106 -9.861 1.00 88.50 78 PRO A C 1
ATOM 584 O O . PRO A 1 78 ? 25.566 -12.084 -10.047 1.00 88.50 78 PRO A O 1
ATOM 587 N N . SER A 1 79 ? 25.403 -14.116 -9.127 1.00 88.25 79 SER A N 1
ATOM 588 C CA . SER A 1 79 ? 26.753 -14.098 -8.545 1.00 88.25 79 SER A CA 1
ATOM 589 C C . SER A 1 79 ? 27.858 -14.438 -9.548 1.00 88.25 79 SER A C 1
ATOM 591 O O . SER A 1 79 ? 29.034 -14.223 -9.253 1.00 88.25 79 SER A O 1
ATOM 593 N N . LYS A 1 80 ? 27.497 -14.987 -10.713 1.00 90.56 80 LYS A N 1
ATOM 594 C CA . LYS A 1 80 ? 28.415 -15.331 -11.800 1.00 90.56 80 LYS A CA 1
ATOM 595 C C . LYS A 1 80 ? 27.686 -15.192 -13.147 1.00 90.56 80 LYS A C 1
ATOM 597 O O . LYS A 1 80 ? 27.291 -16.208 -13.721 1.00 90.56 80 LYS A O 1
ATOM 602 N N . PRO A 1 81 ? 27.470 -13.955 -13.622 1.00 91.88 81 PRO A N 1
ATOM 603 C CA . PRO A 1 81 ? 26.814 -13.708 -14.896 1.00 91.88 81 PRO A CA 1
ATOM 604 C C . PRO A 1 81 ? 27.648 -14.236 -16.068 1.00 91.88 81 PRO A C 1
ATOM 606 O O . PRO A 1 81 ? 28.878 -14.163 -16.061 1.00 91.88 81 PRO A O 1
ATOM 609 N N . GLU A 1 82 ? 26.972 -14.749 -17.091 1.00 94.75 82 GLU A N 1
ATOM 610 C CA . GLU A 1 82 ? 27.603 -15.175 -18.342 1.00 94.75 82 GLU A CA 1
ATOM 611 C C . GLU A 1 82 ? 27.564 -14.034 -19.353 1.00 94.75 82 GLU A C 1
ATOM 613 O O . GLU A 1 82 ? 26.496 -13.488 -19.623 1.00 94.75 82 GLU A O 1
ATOM 618 N N . ILE A 1 83 ? 28.713 -13.691 -19.934 1.00 94.50 83 ILE A N 1
ATOM 619 C CA . ILE A 1 83 ? 28.855 -12.558 -20.854 1.00 94.50 83 ILE A CA 1
ATOM 620 C C . ILE A 1 83 ? 29.158 -13.088 -22.256 1.00 94.50 83 ILE A C 1
ATOM 622 O O . ILE A 1 83 ? 30.068 -13.898 -22.437 1.00 94.50 83 ILE A O 1
ATOM 626 N N . TYR A 1 84 ? 28.418 -12.619 -23.260 1.00 94.81 84 TYR A N 1
ATOM 627 C CA . TYR A 1 84 ? 28.658 -12.951 -24.663 1.00 94.81 84 TYR A CA 1
ATOM 628 C C . TYR A 1 84 ? 28.338 -11.780 -25.595 1.00 94.81 84 TYR A C 1
ATOM 630 O O . TYR A 1 84 ? 27.592 -10.867 -25.251 1.00 94.81 84 TYR A O 1
ATOM 638 N N . LYS A 1 85 ? 28.904 -11.808 -26.805 1.00 93.69 85 LYS A N 1
ATOM 639 C CA . LYS A 1 85 ? 28.706 -10.764 -27.821 1.00 93.69 85 LYS A CA 1
ATOM 640 C C . LYS A 1 85 ? 27.522 -11.088 -28.740 1.00 93.69 85 LYS A C 1
ATOM 642 O O . LYS A 1 85 ? 27.289 -12.266 -29.025 1.00 93.69 85 LYS A O 1
ATOM 647 N N . PRO A 1 86 ? 26.796 -10.072 -29.244 1.00 92.56 86 PRO A N 1
ATOM 648 C CA . PRO A 1 86 ? 25.645 -10.279 -30.119 1.00 92.56 86 PRO A CA 1
ATOM 649 C C . PRO A 1 86 ? 26.026 -10.792 -31.514 1.00 92.56 86 PRO A C 1
ATOM 651 O O . PRO A 1 86 ? 25.219 -11.456 -32.159 1.00 92.56 86 PRO A O 1
ATOM 654 N N . SER A 1 87 ? 27.244 -10.502 -31.975 1.00 92.44 87 SER A N 1
ATOM 655 C CA . SER A 1 87 ? 27.798 -10.960 -33.250 1.00 92.44 87 SER A CA 1
ATOM 656 C C . SER A 1 87 ? 29.301 -11.209 -33.119 1.00 92.44 87 SER A C 1
ATOM 658 O O . SER A 1 87 ? 29.954 -10.666 -32.224 1.00 92.44 87 SER A O 1
ATOM 660 N N . SER A 1 88 ? 29.863 -12.009 -34.027 1.00 86.56 88 SER A N 1
ATOM 661 C CA . SER A 1 88 ? 31.315 -12.123 -34.212 1.00 86.56 88 SER A CA 1
ATOM 662 C C . SER A 1 88 ? 31.927 -10.884 -34.876 1.00 86.56 88 SER A C 1
ATOM 664 O O . SER A 1 88 ? 33.113 -10.616 -34.707 1.00 86.56 88 SER A O 1
ATOM 666 N N . THR A 1 89 ? 31.133 -10.134 -35.642 1.00 88.25 89 THR A N 1
ATOM 667 C CA . THR A 1 89 ? 31.528 -8.893 -36.321 1.00 88.25 89 THR A CA 1
ATOM 668 C C . THR A 1 89 ? 31.164 -7.684 -35.463 1.00 88.25 89 THR A C 1
ATOM 670 O O . THR A 1 89 ? 30.053 -7.588 -34.940 1.00 88.25 89 THR A O 1
ATOM 673 N N . ASN A 1 90 ? 32.083 -6.723 -35.336 1.00 89.56 90 ASN A N 1
ATOM 674 C CA . ASN A 1 90 ? 31.814 -5.473 -34.630 1.00 89.56 90 ASN A CA 1
ATOM 675 C C . ASN A 1 90 ? 31.631 -4.313 -35.617 1.00 89.56 90 ASN A C 1
ATOM 677 O O . ASN A 1 90 ? 32.602 -3.774 -36.141 1.00 89.56 90 ASN A O 1
ATOM 681 N N . LYS A 1 91 ? 30.378 -3.913 -35.853 1.00 90.75 91 LYS A N 1
ATOM 682 C CA . LYS A 1 91 ? 30.034 -2.768 -36.716 1.00 90.75 91 LYS A CA 1
ATOM 683 C C . LYS A 1 91 ? 30.277 -1.403 -36.078 1.00 90.75 91 LYS A C 1
ATOM 685 O O . LYS A 1 91 ? 30.293 -0.410 -36.794 1.00 90.75 91 LYS A O 1
ATOM 690 N N . HIS A 1 92 ? 30.506 -1.361 -34.770 1.00 94.38 92 HIS A N 1
ATOM 691 C CA . HIS A 1 92 ? 30.832 -0.137 -34.042 1.00 94.38 92 HIS A CA 1
ATOM 692 C C . HIS A 1 92 ? 32.337 0.072 -33.883 1.00 94.38 92 HIS A C 1
ATOM 694 O O . HIS A 1 92 ? 32.744 0.975 -33.158 1.00 94.38 92 HIS A O 1
ATOM 700 N N . GLN A 1 93 ? 33.177 -0.741 -34.533 1.00 91.88 93 GLN A N 1
ATOM 701 C CA . GLN A 1 93 ? 34.631 -0.670 -34.392 1.00 91.88 93 GLN A CA 1
ATOM 702 C C . GLN A 1 93 ? 35.160 0.755 -34.628 1.00 91.88 93 GLN A C 1
ATOM 704 O O . GLN A 1 93 ? 34.975 1.325 -35.700 1.00 91.88 93 GLN A O 1
ATOM 709 N N . GLY A 1 94 ? 35.844 1.310 -33.622 1.00 91.31 94 GLY A N 1
ATOM 710 C CA . GLY A 1 94 ? 36.400 2.666 -33.674 1.00 91.31 94 GLY A CA 1
ATOM 711 C C . GLY A 1 94 ? 35.411 3.778 -33.304 1.00 91.31 94 GLY A C 1
ATOM 712 O O . GLY A 1 94 ? 35.752 4.949 -33.434 1.00 91.31 94 GLY A O 1
ATOM 713 N N . SER A 1 95 ? 34.210 3.431 -32.838 1.00 95.19 95 SER A N 1
ATOM 714 C CA . SER A 1 95 ? 33.190 4.368 -32.350 1.00 95.19 95 SER A CA 1
ATOM 715 C C . SER A 1 95 ? 32.787 4.048 -30.910 1.00 95.19 95 SER A C 1
ATOM 717 O O . SER A 1 95 ? 32.931 2.914 -30.455 1.00 95.19 95 SER A O 1
ATOM 719 N N . GLU A 1 96 ? 32.272 5.029 -30.177 1.00 96.19 96 GLU A N 1
ATOM 720 C CA . GLU A 1 96 ? 31.724 4.794 -28.837 1.00 96.19 96 GLU A CA 1
ATOM 721 C C . GLU A 1 96 ? 30.244 4.456 -28.952 1.00 96.19 96 GLU A C 1
ATOM 723 O O . GLU A 1 96 ? 29.491 5.199 -29.588 1.00 96.19 96 GLU A O 1
ATOM 728 N N . VAL A 1 97 ? 29.805 3.364 -28.327 1.00 97.44 97 VAL A N 1
ATOM 729 C CA . VAL A 1 97 ? 28.390 2.987 -28.330 1.00 97.44 97 VAL A CA 1
ATOM 730 C C . VAL A 1 97 ? 27.710 3.678 -27.155 1.00 97.44 97 VAL A C 1
ATOM 732 O O . VAL A 1 97 ? 28.065 3.440 -26.000 1.00 97.44 97 VAL A O 1
ATOM 735 N N . LEU A 1 98 ? 26.763 4.566 -27.450 1.00 96.50 98 LEU A N 1
ATOM 736 C CA . LEU A 1 98 ? 26.173 5.474 -26.464 1.00 96.50 98 LEU A CA 1
ATOM 737 C C . LEU A 1 98 ? 24.891 4.914 -25.849 1.00 96.50 98 LEU A C 1
ATOM 739 O O . LEU A 1 98 ? 24.657 5.096 -24.659 1.00 96.50 98 LEU A O 1
ATOM 743 N N . ALA A 1 99 ? 24.078 4.208 -26.636 1.00 96.88 99 ALA A N 1
ATOM 744 C CA . ALA A 1 99 ? 22.841 3.617 -26.147 1.00 96.88 99 ALA A CA 1
ATOM 745 C C . ALA A 1 99 ? 22.534 2.278 -26.817 1.00 96.88 99 ALA A C 1
ATOM 747 O O . ALA A 1 99 ? 22.917 2.010 -27.962 1.00 96.88 99 ALA A O 1
ATOM 748 N N . CYS A 1 100 ? 21.791 1.445 -26.094 1.00 97.19 100 CYS A N 1
ATOM 749 C CA . CYS A 1 100 ? 21.190 0.229 -26.614 1.00 97.19 100 CYS A CA 1
ATOM 750 C C . CYS A 1 100 ? 19.729 0.115 -26.156 1.00 97.19 100 CYS A C 1
ATOM 752 O O . CYS A 1 100 ? 19.349 0.679 -25.131 1.00 97.19 100 CYS A O 1
ATOM 754 N N . ALA A 1 101 ? 18.909 -0.540 -26.979 1.00 97.56 101 ALA A N 1
ATOM 755 C CA . ALA A 1 101 ? 17.482 -0.727 -26.748 1.00 97.56 101 ALA A CA 1
ATOM 756 C C . ALA A 1 101 ? 17.025 -2.125 -27.189 1.00 97.56 101 ALA A C 1
ATOM 758 O O . ALA A 1 101 ? 17.227 -2.506 -28.347 1.00 97.56 101 ALA A O 1
ATOM 759 N N . TRP A 1 102 ? 16.346 -2.870 -26.321 1.00 97.75 102 TRP A N 1
ATOM 760 C CA . TRP A 1 102 ? 15.707 -4.149 -26.638 1.00 97.75 102 TRP A CA 1
ATOM 761 C C . TRP A 1 102 ? 14.389 -3.961 -27.385 1.00 97.75 102 TRP A C 1
ATOM 763 O O . TRP A 1 102 ? 13.563 -3.113 -27.025 1.00 97.75 102 TRP A O 1
ATOM 773 N N . ASN A 1 103 ? 14.146 -4.812 -28.382 1.00 97.00 103 ASN A N 1
ATOM 774 C CA . ASN A 1 103 ? 12.853 -4.857 -29.052 1.00 97.00 103 ASN A CA 1
ATOM 775 C C . ASN A 1 103 ? 11.751 -5.262 -28.056 1.00 97.00 103 ASN A C 1
ATOM 777 O O . ASN A 1 103 ? 11.913 -6.191 -27.262 1.00 97.00 103 ASN A O 1
ATOM 781 N N . ARG A 1 104 ? 10.617 -4.554 -28.088 1.00 95.06 104 ARG A N 1
ATOM 782 C CA . ARG A 1 104 ? 9.526 -4.749 -27.119 1.00 95.06 104 ARG A CA 1
ATOM 783 C C . ARG A 1 104 ? 8.649 -5.971 -27.418 1.00 95.06 104 ARG A C 1
ATOM 785 O O . ARG A 1 104 ? 7.932 -6.412 -26.528 1.00 95.06 104 ARG A O 1
ATOM 792 N N . ILE A 1 105 ? 8.736 -6.533 -28.627 1.00 95.06 105 ILE A N 1
ATOM 793 C CA . ILE A 1 105 ? 7.927 -7.677 -29.083 1.00 95.06 105 ILE A CA 1
ATOM 794 C C . ILE A 1 105 ? 8.798 -8.899 -29.378 1.00 95.06 105 ILE A C 1
ATOM 796 O O . ILE A 1 105 ? 8.439 -10.013 -29.008 1.00 95.06 105 ILE A O 1
ATOM 800 N N . VAL A 1 106 ? 9.933 -8.714 -30.057 1.00 96.12 106 VAL A N 1
ATOM 801 C CA . VAL A 1 106 ? 10.786 -9.804 -30.547 1.00 96.12 106 VAL A CA 1
ATOM 802 C C . VAL A 1 106 ? 11.969 -10.028 -29.588 1.00 96.12 106 VAL A C 1
ATOM 804 O O . VAL A 1 106 ? 12.927 -9.260 -29.628 1.00 96.12 106 VAL A O 1
ATOM 807 N N . PRO A 1 107 ? 11.990 -11.101 -28.768 1.00 94.44 107 PRO A N 1
ATOM 808 C CA . PRO A 1 107 ? 12.928 -11.237 -27.638 1.00 94.44 107 PRO A CA 1
ATOM 809 C C . PRO A 1 107 ? 14.399 -11.520 -27.992 1.00 94.44 107 PRO A C 1
ATOM 811 O O . PRO A 1 107 ? 15.193 -11.853 -27.119 1.00 94.44 107 PRO A O 1
ATOM 814 N N . HIS A 1 108 ? 14.751 -11.561 -29.273 1.00 94.88 108 HIS A N 1
ATOM 815 C CA . HIS A 1 108 ? 16.118 -11.840 -29.731 1.00 94.88 108 HIS A CA 1
ATOM 816 C C . HIS A 1 108 ? 16.698 -10.686 -30.552 1.00 94.88 108 HIS A C 1
ATOM 818 O O . HIS A 1 108 ? 17.777 -10.838 -31.117 1.00 94.88 108 HIS A O 1
ATOM 824 N N . ILE A 1 109 ? 15.988 -9.555 -30.616 1.00 97.56 109 ILE A N 1
ATOM 825 C CA . ILE A 1 109 ? 16.396 -8.377 -31.372 1.00 97.56 109 ILE A CA 1
ATOM 826 C C . ILE A 1 109 ? 16.805 -7.260 -30.411 1.00 97.56 109 ILE A C 1
ATOM 828 O O . ILE A 1 109 ? 16.045 -6.878 -29.517 1.00 97.56 109 ILE A O 1
ATOM 832 N N . LEU A 1 110 ? 17.999 -6.718 -30.637 1.00 97.75 110 LEU A N 1
ATOM 833 C CA . LEU A 1 110 ? 18.576 -5.589 -29.908 1.00 97.75 110 LEU A CA 1
ATOM 834 C C . LEU A 1 110 ? 18.971 -4.500 -30.909 1.00 97.75 110 LEU A C 1
ATOM 836 O O . LEU A 1 110 ? 19.404 -4.804 -32.015 1.00 97.75 110 LEU A O 1
ATOM 840 N N . CYS A 1 111 ? 18.861 -3.234 -30.526 1.00 97.75 111 CYS A N 1
ATOM 841 C CA . CYS A 1 111 ? 19.411 -2.108 -31.273 1.00 97.75 111 CYS A CA 1
ATOM 842 C C . CYS A 1 111 ? 20.527 -1.450 -30.464 1.00 97.75 111 CYS A C 1
ATOM 844 O O . CYS A 1 111 ? 20.422 -1.367 -29.242 1.00 97.75 111 CYS A O 1
ATOM 846 N N . SER A 1 112 ? 21.560 -0.936 -31.126 1.00 97.88 112 SER A N 1
ATOM 847 C CA . SER A 1 112 ? 22.539 -0.042 -30.505 1.00 97.88 112 SER A CA 1
ATOM 848 C C . SER A 1 112 ? 22.948 1.089 -31.439 1.00 97.88 112 SER A C 1
ATOM 850 O O . SER A 1 112 ? 22.917 0.928 -32.660 1.00 97.88 112 SER A O 1
ATOM 852 N N . CYS A 1 113 ? 23.319 2.232 -30.867 1.00 96.88 113 CYS A N 1
ATOM 853 C CA . CYS A 1 113 ? 23.704 3.423 -31.617 1.00 96.88 113 CYS A CA 1
ATOM 854 C C . CYS A 1 113 ? 24.989 4.060 -31.072 1.00 96.88 113 CYS A C 1
ATOM 856 O O . CYS A 1 113 ? 25.282 3.968 -29.875 1.00 96.88 113 CYS A O 1
ATOM 858 N N . SER A 1 114 ? 25.766 4.684 -31.958 1.00 97.19 114 SER A N 1
ATOM 859 C CA . SER A 1 114 ? 27.107 5.187 -31.648 1.00 97.19 114 SER A CA 1
ATOM 860 C C . SER A 1 114 ? 27.258 6.704 -31.767 1.00 97.19 114 SER A C 1
ATOM 862 O O . SER A 1 114 ? 26.418 7.423 -32.321 1.00 97.19 114 SER A O 1
ATOM 864 N N . ASN A 1 115 ? 28.397 7.200 -31.284 1.00 95.75 115 ASN A N 1
ATOM 865 C CA . ASN A 1 115 ? 28.801 8.594 -31.423 1.00 95.75 115 ASN A CA 1
ATOM 866 C C . ASN A 1 115 ? 29.067 9.023 -32.884 1.00 95.75 115 ASN A C 1
ATOM 868 O O . ASN A 1 115 ? 29.026 10.216 -33.176 1.00 95.75 115 ASN A O 1
ATOM 872 N N . THR A 1 116 ? 29.263 8.083 -33.814 1.00 94.75 116 THR A N 1
ATOM 873 C CA . THR A 1 116 ? 29.430 8.357 -35.253 1.00 94.75 116 THR A CA 1
ATOM 874 C C . THR A 1 116 ? 28.107 8.448 -36.011 1.00 94.75 116 THR A C 1
ATOM 876 O O . THR A 1 116 ? 28.124 8.662 -37.217 1.00 94.75 116 THR A O 1
ATOM 879 N N . GLY A 1 117 ? 26.962 8.278 -35.341 1.00 93.19 117 GLY A N 1
ATOM 880 C CA . GLY A 1 117 ? 25.645 8.274 -35.990 1.00 93.19 117 GLY A CA 1
ATOM 881 C C . GLY A 1 117 ? 25.200 6.898 -36.503 1.00 93.19 117 GLY A C 1
ATOM 882 O O . GLY A 1 117 ? 24.107 6.764 -37.056 1.00 93.19 117 GLY A O 1
ATOM 883 N N . THR A 1 118 ? 26.030 5.866 -36.328 1.00 95.81 118 THR A N 1
ATOM 884 C CA . THR A 1 118 ? 25.747 4.512 -36.809 1.00 95.81 118 THR A CA 1
ATOM 885 C C . THR A 1 118 ? 24.755 3.831 -35.877 1.00 95.81 118 THR A C 1
ATOM 887 O O . THR A 1 118 ? 25.000 3.710 -34.676 1.00 95.81 118 THR A O 1
ATOM 890 N N . THR A 1 119 ? 23.655 3.325 -36.433 1.00 97.12 119 THR A N 1
ATOM 891 C CA . THR A 1 119 ? 22.694 2.482 -35.715 1.00 97.12 119 THR A CA 1
ATOM 892 C C . THR A 1 119 ? 22.740 1.063 -36.271 1.00 97.12 119 THR A C 1
ATOM 894 O O . THR A 1 119 ? 22.775 0.854 -37.485 1.00 97.12 119 THR A O 1
ATOM 897 N N . VAL A 1 120 ? 22.783 0.070 -35.383 1.00 97.38 120 VAL A N 1
ATOM 898 C CA . VAL A 1 120 ? 22.908 -1.350 -35.734 1.00 97.38 120 VAL A CA 1
ATOM 899 C C . VAL A 1 120 ? 21.829 -2.151 -35.018 1.00 97.38 120 VAL A C 1
ATOM 901 O O . VAL A 1 120 ? 21.647 -2.026 -33.807 1.00 97.38 120 VAL A O 1
ATOM 904 N N . VAL A 1 121 ? 21.133 -2.997 -35.774 1.00 97.56 121 VAL A N 1
ATOM 905 C CA . VAL A 1 121 ? 20.141 -3.949 -35.273 1.00 97.56 121 VAL A CA 1
ATOM 906 C C . VAL A 1 121 ? 20.750 -5.346 -35.286 1.00 97.56 121 VAL A C 1
ATOM 908 O O . VAL A 1 121 ? 21.204 -5.827 -36.323 1.00 97.56 121 VAL A O 1
ATOM 911 N N . TRP A 1 122 ? 20.736 -6.005 -34.135 1.00 97.31 122 TRP A N 1
ATOM 912 C CA . TRP A 1 122 ? 21.350 -7.303 -33.882 1.00 97.31 122 TRP A CA 1
ATOM 913 C C . TRP A 1 122 ? 20.287 -8.387 -33.736 1.00 97.31 122 TRP A C 1
ATOM 915 O O . TRP A 1 122 ? 19.279 -8.173 -33.062 1.00 97.31 122 TRP A O 1
ATOM 925 N N . ASP A 1 123 ? 20.547 -9.564 -34.304 1.00 95.81 123 ASP A N 1
ATOM 926 C CA . ASP A 1 123 ? 19.779 -10.784 -34.062 1.00 95.81 123 ASP A CA 1
ATOM 927 C C . ASP A 1 123 ? 20.641 -11.781 -33.289 1.00 95.81 123 ASP A C 1
ATOM 929 O O . ASP A 1 123 ? 21.590 -12.370 -33.808 1.00 95.81 123 ASP A O 1
ATOM 933 N N . LEU A 1 124 ? 20.269 -11.991 -32.030 1.00 94.88 124 LEU A N 1
ATOM 934 C CA . LEU A 1 124 ? 20.971 -12.861 -31.088 1.00 94.88 124 LEU A CA 1
ATOM 935 C C . LEU A 1 124 ? 20.769 -14.347 -31.377 1.00 94.88 124 LEU A C 1
ATOM 937 O O . LEU A 1 124 ? 21.598 -15.168 -30.989 1.00 94.88 124 LEU A O 1
ATOM 941 N N . LYS A 1 125 ? 19.676 -14.710 -32.054 1.00 93.38 125 LYS A N 1
ATOM 942 C CA . LYS A 1 125 ? 19.418 -16.089 -32.472 1.00 93.38 125 LYS A CA 1
ATOM 943 C C . LYS A 1 125 ? 20.328 -16.459 -33.640 1.00 93.38 125 LYS A C 1
ATOM 945 O O . LYS A 1 125 ? 20.849 -17.570 -33.679 1.00 93.38 125 LYS A O 1
ATOM 950 N N . GLN A 1 126 ? 20.528 -15.525 -34.566 1.00 92.62 126 GLN A N 1
ATOM 951 C CA . GLN A 1 126 ? 21.421 -15.685 -35.714 1.00 92.62 126 GLN A CA 1
ATOM 952 C C . GLN A 1 126 ? 22.877 -15.296 -35.414 1.00 92.62 126 GLN A C 1
ATOM 954 O O . GLN A 1 126 ? 23.747 -15.577 -36.234 1.00 92.62 126 GLN A O 1
ATOM 959 N N . LYS A 1 127 ? 23.139 -14.679 -34.253 1.00 92.94 127 LYS A N 1
ATOM 960 C CA . LYS A 1 127 ? 24.449 -14.169 -33.819 1.00 92.94 127 LYS A CA 1
ATOM 961 C C . LYS A 1 127 ? 25.106 -13.254 -34.858 1.00 92.94 127 LYS A C 1
ATOM 963 O O . LYS A 1 127 ? 26.290 -13.401 -35.161 1.00 92.94 127 LYS A O 1
ATOM 968 N N . LYS A 1 128 ? 24.314 -12.353 -35.443 1.00 92.88 128 LYS A N 1
ATOM 969 C CA . LYS A 1 128 ? 24.755 -11.449 -36.512 1.00 92.88 128 LYS A CA 1
ATOM 970 C C . LYS A 1 128 ? 24.008 -10.121 -36.482 1.00 92.88 128 LYS A C 1
ATOM 972 O O . LYS A 1 128 ? 22.919 -10.016 -35.914 1.00 92.88 128 LYS A O 1
ATOM 977 N N . GLU A 1 129 ? 24.561 -9.119 -37.148 1.00 92.62 129 GLU A N 1
ATOM 978 C CA . GLU A 1 129 ? 23.826 -7.910 -37.498 1.00 92.62 129 GLU A CA 1
ATOM 979 C C . GLU A 1 129 ? 22.774 -8.204 -38.581 1.00 92.62 129 GLU A C 1
ATOM 981 O O . GLU A 1 129 ? 23.024 -8.931 -39.545 1.00 92.62 129 GLU A O 1
ATOM 986 N N . VAL A 1 130 ? 21.577 -7.643 -38.421 1.00 91.75 130 VAL A N 1
ATOM 987 C CA . VAL A 1 130 ? 20.495 -7.742 -39.411 1.00 91.75 130 VAL A CA 1
ATOM 988 C C . VAL A 1 130 ? 20.539 -6.544 -40.347 1.00 91.75 130 VAL A C 1
ATOM 990 O O . VAL A 1 130 ? 20.472 -6.704 -41.561 1.00 91.75 130 VAL A O 1
ATOM 993 N N . ILE A 1 131 ? 20.633 -5.341 -39.773 1.00 93.75 131 ILE A N 1
ATOM 994 C CA . ILE A 1 131 ? 20.584 -4.064 -40.489 1.00 93.75 131 ILE A CA 1
ATOM 995 C C . ILE A 1 131 ? 21.547 -3.094 -39.805 1.00 93.75 131 ILE A C 1
ATOM 997 O O . ILE A 1 131 ? 21.635 -3.060 -38.577 1.00 93.75 131 ILE A O 1
ATOM 1001 N N . SER A 1 132 ? 22.235 -2.279 -40.600 1.00 94.69 132 SER A N 1
ATOM 1002 C CA . SER A 1 132 ? 22.929 -1.084 -40.131 1.00 94.69 132 SER A CA 1
ATOM 1003 C C . SER A 1 132 ? 22.545 0.092 -41.020 1.00 94.69 132 SER A C 1
ATOM 1005 O O . SER A 1 132 ? 22.478 -0.058 -42.239 1.00 94.69 132 SER A O 1
ATOM 1007 N N . PHE A 1 133 ? 22.246 1.232 -40.405 1.00 95.44 133 PHE A N 1
ATOM 1008 C CA . PHE A 1 133 ? 21.837 2.451 -41.096 1.00 95.44 133 PHE A CA 1
ATOM 1009 C C . PHE A 1 133 ? 22.362 3.686 -40.359 1.00 95.44 133 PHE A C 1
ATOM 1011 O O . PHE A 1 133 ? 22.759 3.621 -39.192 1.00 95.44 133 PHE A O 1
ATOM 1018 N N . GLN A 1 134 ? 22.364 4.809 -41.065 1.00 94.81 134 GLN A N 1
ATOM 1019 C CA . GLN A 1 134 ? 22.771 6.117 -40.574 1.00 94.81 134 GLN A CA 1
ATOM 1020 C C . GLN A 1 134 ? 21.832 7.167 -41.169 1.00 94.81 134 GLN A C 1
ATOM 1022 O O . GLN A 1 134 ? 21.232 6.946 -42.221 1.00 94.81 134 GLN A O 1
ATOM 1027 N N . ASP A 1 135 ? 21.705 8.302 -40.490 1.00 93.06 135 ASP A N 1
ATOM 1028 C CA . ASP A 1 135 ? 20.975 9.451 -41.012 1.00 93.06 135 ASP A CA 1
ATOM 1029 C C . ASP A 1 135 ? 21.555 9.902 -42.370 1.00 93.06 135 ASP A C 1
ATOM 1031 O O . ASP A 1 135 ? 22.759 10.157 -42.446 1.00 93.06 135 ASP A O 1
ATOM 1035 N N . PRO A 1 136 ? 20.741 10.059 -43.431 1.00 90.88 136 PRO A N 1
ATOM 1036 C CA . PRO A 1 136 ? 21.204 10.524 -44.740 1.00 90.88 136 PRO A CA 1
ATOM 1037 C C . PRO A 1 136 ? 21.840 11.916 -44.712 1.00 90.88 136 PRO A C 1
ATOM 1039 O O . PRO A 1 136 ? 22.647 12.242 -45.581 1.00 90.88 136 PRO A O 1
ATOM 1042 N N . ALA A 1 137 ? 21.506 12.734 -43.708 1.00 90.12 137 ALA A N 1
ATOM 1043 C CA . ALA A 1 137 ? 22.164 14.017 -43.466 1.00 90.12 137 ALA A CA 1
ATOM 1044 C C . ALA A 1 137 ? 23.528 13.885 -42.750 1.00 90.12 137 ALA A C 1
ATOM 1046 O O . ALA A 1 137 ? 24.160 14.895 -42.450 1.00 90.12 137 ALA A O 1
ATOM 1047 N N . ASN A 1 138 ? 23.997 12.659 -42.490 1.00 89.50 138 ASN A N 1
ATOM 1048 C CA . ASN A 1 138 ? 25.231 12.331 -41.772 1.00 89.50 138 ASN A CA 1
ATOM 1049 C C . ASN A 1 138 ? 25.319 12.956 -40.369 1.00 89.50 138 ASN A C 1
ATOM 1051 O O . ASN A 1 138 ? 26.409 13.318 -39.917 1.00 89.50 138 ASN A O 1
ATOM 1055 N N . ARG A 1 139 ? 24.187 13.082 -39.658 1.00 92.31 139 ARG A N 1
ATOM 1056 C CA . ARG A 1 139 ? 24.215 13.512 -38.254 1.00 92.31 139 ARG A CA 1
ATOM 1057 C C . ARG A 1 139 ? 24.985 12.507 -37.402 1.00 92.31 139 ARG A C 1
ATOM 1059 O O . ARG A 1 139 ? 24.866 11.290 -37.560 1.00 92.31 139 ARG A O 1
ATOM 1066 N N . LEU A 1 140 ? 25.782 13.053 -36.492 1.00 92.81 140 LEU A N 1
ATOM 1067 C CA . LEU A 1 140 ? 26.624 12.313 -35.555 1.00 92.81 140 LEU A CA 1
ATOM 1068 C C . LEU A 1 140 ? 25.961 12.281 -34.168 1.00 92.81 140 LEU A C 1
ATOM 1070 O O . LEU A 1 140 ? 24.933 12.917 -33.951 1.00 92.81 140 LEU A O 1
ATOM 1074 N N . ARG A 1 141 ? 26.561 11.556 -33.218 1.00 93.06 141 ARG A N 1
ATOM 1075 C CA . ARG A 1 141 ? 26.088 11.415 -31.826 1.00 93.06 141 ARG A CA 1
ATOM 1076 C C . ARG A 1 141 ? 24.621 10.994 -31.711 1.00 93.06 141 ARG A C 1
ATOM 1078 O O . ARG A 1 141 ? 23.769 11.756 -31.254 1.00 93.06 141 ARG A O 1
ATOM 1085 N N . CYS A 1 142 ? 24.344 9.729 -32.027 1.00 94.94 142 CYS A N 1
ATOM 1086 C CA . CYS A 1 142 ? 23.088 9.106 -31.617 1.00 94.94 142 CYS A CA 1
ATOM 1087 C C . CYS A 1 142 ? 23.085 8.930 -30.094 1.00 94.94 142 CYS A C 1
ATOM 1089 O O . CYS A 1 142 ? 23.754 8.040 -29.568 1.00 94.94 142 CYS A O 1
ATOM 1091 N N . SER A 1 143 ? 22.363 9.792 -29.388 1.00 95.00 143 SER A N 1
ATOM 1092 C CA . SER A 1 143 ? 22.367 9.859 -27.925 1.00 95.00 143 SER A CA 1
ATOM 1093 C C . SER A 1 143 ? 21.500 8.789 -27.276 1.00 95.00 143 SER A C 1
ATOM 1095 O O . SER A 1 143 ? 21.835 8.285 -26.208 1.00 95.00 143 SER A O 1
ATOM 1097 N N . SER A 1 144 ? 20.381 8.435 -27.908 1.00 96.12 144 SER A N 1
ATOM 1098 C CA . SER A 1 144 ? 19.404 7.521 -27.331 1.00 96.12 144 SER A CA 1
ATOM 1099 C C . SER A 1 144 ? 18.579 6.828 -28.411 1.00 96.12 144 SER A C 1
ATOM 1101 O O . SER A 1 144 ? 18.376 7.363 -29.503 1.00 96.12 144 SER A O 1
ATOM 1103 N N . VAL A 1 145 ? 18.089 5.631 -28.096 1.00 97.00 145 VAL A N 1
ATOM 1104 C CA . VAL A 1 145 ? 17.264 4.813 -28.987 1.00 97.00 145 VAL A CA 1
ATOM 1105 C C . VAL A 1 145 ? 16.123 4.170 -28.200 1.00 97.00 145 VAL A C 1
ATOM 1107 O O . VAL A 1 145 ? 16.304 3.744 -27.062 1.00 97.00 145 VAL A O 1
ATOM 1110 N N . ALA A 1 146 ? 14.931 4.091 -28.794 1.00 96.88 146 ALA A N 1
ATOM 1111 C CA . ALA A 1 146 ? 13.780 3.419 -28.194 1.00 96.88 146 ALA A CA 1
ATOM 1112 C C . ALA A 1 146 ? 12.920 2.719 -29.250 1.00 96.88 146 ALA A C 1
ATOM 1114 O O . ALA A 1 146 ? 12.546 3.309 -30.259 1.00 96.88 146 ALA A O 1
ATOM 1115 N N . TRP A 1 147 ? 12.556 1.463 -29.003 1.00 97.62 147 TRP A N 1
ATOM 1116 C CA . TRP A 1 147 ? 11.660 0.712 -29.883 1.00 97.62 147 TRP A CA 1
ATOM 1117 C C . TRP A 1 147 ? 10.201 1.114 -29.704 1.00 97.62 147 TRP A C 1
ATOM 1119 O O . TRP A 1 147 ? 9.752 1.365 -28.582 1.00 97.62 147 TRP A O 1
ATOM 1129 N N . HIS A 1 148 ? 9.448 1.073 -30.803 1.00 95.94 148 HIS A N 1
ATOM 1130 C CA . HIS A 1 148 ? 7.998 1.172 -30.759 1.00 95.94 148 HIS A CA 1
ATOM 1131 C C . HIS A 1 148 ? 7.437 -0.020 -29.957 1.00 95.94 148 HIS A C 1
ATOM 1133 O O . HIS A 1 148 ? 7.807 -1.169 -30.215 1.00 95.94 148 HIS A O 1
ATOM 1139 N N . PRO A 1 149 ? 6.529 0.205 -28.992 1.00 93.69 149 PRO A N 1
ATOM 1140 C CA . PRO A 1 149 ? 6.065 -0.855 -28.094 1.00 93.69 149 PRO A CA 1
ATOM 1141 C C . PRO A 1 149 ? 5.166 -1.894 -28.785 1.00 93.69 149 PRO A C 1
ATOM 1143 O O . PRO A 1 149 ? 5.203 -3.060 -28.415 1.00 93.69 149 PRO A O 1
ATOM 1146 N N . GLU A 1 150 ? 4.397 -1.494 -29.807 1.00 94.12 150 GLU A N 1
ATOM 1147 C CA . GLU A 1 150 ? 3.461 -2.383 -30.532 1.00 94.12 150 GLU A CA 1
ATOM 1148 C C . GLU A 1 150 ? 3.890 -2.774 -31.962 1.00 94.12 150 GLU A C 1
ATOM 1150 O O . GLU A 1 150 ? 3.213 -3.575 -32.603 1.00 94.12 150 GLU A O 1
ATOM 1155 N N . VAL A 1 151 ? 5.001 -2.242 -32.486 1.00 95.50 151 VAL A N 1
ATOM 1156 C CA . VAL A 1 151 ? 5.423 -2.468 -33.880 1.00 95.50 151 VAL A CA 1
ATOM 1157 C C . VAL A 1 151 ? 6.891 -2.890 -33.883 1.00 95.50 151 VAL A C 1
ATOM 1159 O O . VAL A 1 151 ? 7.762 -2.068 -33.613 1.00 95.50 151 VAL A O 1
ATOM 1162 N N . PRO A 1 152 ? 7.207 -4.157 -34.203 1.00 95.50 152 PRO A N 1
ATOM 1163 C CA . PRO A 1 152 ? 8.551 -4.698 -34.012 1.00 95.50 152 PRO A CA 1
ATOM 1164 C C . PRO A 1 152 ? 9.576 -4.176 -35.021 1.00 95.50 152 PRO A C 1
ATOM 1166 O O . PRO A 1 152 ? 10.763 -4.403 -34.826 1.00 95.50 152 PRO A O 1
ATOM 1169 N N . THR A 1 153 ? 9.145 -3.521 -36.100 1.00 95.75 153 THR A N 1
ATOM 1170 C CA . THR A 1 153 ? 10.032 -2.957 -37.127 1.00 95.75 153 THR A CA 1
ATOM 1171 C C . THR A 1 153 ? 10.264 -1.465 -36.951 1.00 95.75 153 THR A C 1
ATOM 1173 O O . THR A 1 153 ? 10.974 -0.890 -37.764 1.00 95.75 153 THR A O 1
ATOM 1176 N N . GLN A 1 154 ? 9.673 -0.821 -35.942 1.00 95.81 154 GLN A N 1
ATOM 1177 C CA . GLN A 1 154 ? 9.778 0.624 -35.765 1.00 95.81 154 GLN A CA 1
ATOM 1178 C C . GLN A 1 154 ? 10.553 0.984 -34.509 1.00 95.81 154 GLN A C 1
ATOM 1180 O O . GLN A 1 154 ? 10.373 0.387 -33.447 1.00 95.81 154 GLN A O 1
ATOM 1185 N N . LEU A 1 155 ? 11.408 1.990 -34.635 1.00 96.44 155 LEU A N 1
ATOM 1186 C CA . LEU A 1 155 ? 12.199 2.521 -33.536 1.00 96.44 155 LEU A CA 1
ATOM 1187 C C . LEU A 1 155 ? 12.443 4.014 -33.732 1.00 96.44 155 LEU A C 1
ATOM 1189 O O . LEU A 1 155 ? 12.302 4.548 -34.830 1.00 96.44 155 LEU A O 1
ATOM 1193 N N . MET A 1 156 ? 12.809 4.678 -32.648 1.00 96.00 156 MET A N 1
ATOM 1194 C CA . MET A 1 156 ? 13.181 6.079 -32.611 1.00 96.00 156 MET A CA 1
ATOM 1195 C C . MET A 1 156 ? 14.663 6.212 -32.275 1.00 96.00 156 MET A C 1
ATOM 1197 O O . MET A 1 156 ? 15.134 5.549 -31.353 1.00 96.00 156 MET A O 1
ATOM 1201 N N . VAL A 1 157 ? 15.366 7.075 -33.005 1.00 96.94 157 VAL A N 1
ATOM 1202 C CA . VAL A 1 157 ? 16.763 7.457 -32.763 1.00 96.94 157 VAL A CA 1
ATOM 1203 C C . VAL A 1 157 ? 16.812 8.956 -32.502 1.00 96.94 157 VAL A C 1
ATOM 1205 O O . VAL A 1 157 ? 16.230 9.734 -33.258 1.00 96.94 157 VAL A O 1
ATOM 1208 N N . CYS A 1 158 ? 17.500 9.360 -31.439 1.00 96.12 158 CYS A N 1
ATOM 1209 C CA . CYS A 1 158 ? 17.676 10.761 -31.071 1.00 96.12 158 CYS A CA 1
ATOM 1210 C C . CYS A 1 158 ? 19.127 11.199 -31.252 1.00 96.12 158 CYS A C 1
ATOM 1212 O O . CYS A 1 158 ? 20.051 10.399 -31.089 1.00 96.12 158 CYS A O 1
ATOM 1214 N N . TYR A 1 159 ? 19.307 12.480 -31.563 1.00 96.12 159 TYR A N 1
ATOM 1215 C CA . TYR A 1 159 ? 20.609 13.066 -31.855 1.00 96.12 159 TYR A CA 1
ATOM 1216 C C . TYR A 1 159 ? 20.934 14.195 -30.880 1.00 96.12 159 TYR A C 1
ATOM 1218 O O . TYR A 1 159 ? 20.119 15.090 -30.631 1.00 96.12 159 TYR A O 1
ATOM 1226 N N . ASP A 1 160 ? 22.159 14.166 -30.361 1.00 94.56 160 ASP A N 1
ATOM 1227 C CA . ASP A 1 160 ? 22.709 15.247 -29.549 1.00 94.56 160 ASP A CA 1
ATOM 1228 C C . ASP A 1 160 ? 23.449 16.264 -30.431 1.00 94.56 160 ASP A C 1
ATOM 1230 O O . ASP A 1 160 ? 24.680 16.341 -30.436 1.00 94.56 160 ASP A O 1
ATOM 1234 N N . ASP A 1 161 ? 22.667 17.030 -31.191 1.00 92.69 161 ASP A N 1
ATOM 1235 C CA . ASP A 1 161 ? 23.128 18.150 -32.010 1.00 92.69 161 ASP A CA 1
ATOM 1236 C C . ASP A 1 161 ? 22.444 19.446 -31.548 1.00 92.69 161 ASP A C 1
ATOM 1238 O O . ASP A 1 161 ? 21.225 19.594 -31.626 1.00 92.69 161 ASP A O 1
ATOM 1242 N N . ASP A 1 162 ? 23.240 20.397 -31.055 1.00 92.88 162 ASP A N 1
ATOM 1243 C CA . ASP A 1 162 ? 22.755 21.692 -30.566 1.00 92.88 162 ASP A CA 1
ATOM 1244 C C . ASP A 1 162 ? 22.321 22.650 -31.681 1.00 92.88 162 ASP A C 1
ATOM 1246 O O . ASP A 1 162 ? 21.601 23.611 -31.418 1.00 92.88 162 ASP A O 1
ATOM 1250 N N . ARG A 1 163 ? 22.761 22.417 -32.921 1.00 90.62 163 ARG A N 1
ATOM 1251 C CA . ARG A 1 163 ? 22.384 23.223 -34.088 1.00 90.62 163 ARG A CA 1
ATOM 1252 C C . ARG A 1 163 ? 21.141 22.666 -34.766 1.00 90.62 163 ARG A C 1
ATOM 1254 O O . ARG A 1 163 ? 20.335 23.442 -35.274 1.00 90.62 163 ARG A O 1
ATOM 1261 N N . GLN A 1 164 ? 21.014 21.342 -34.808 1.00 89.38 164 GLN A N 1
ATOM 1262 C CA . GLN A 1 164 ? 19.900 20.639 -35.445 1.00 89.38 164 GLN A CA 1
ATOM 1263 C C . GLN A 1 164 ? 19.397 19.481 -34.572 1.00 89.38 164 GLN A C 1
ATOM 1265 O O . GLN A 1 164 ? 19.612 18.314 -34.913 1.00 89.38 164 GLN A O 1
ATOM 1270 N N . PRO A 1 165 ? 18.711 19.775 -33.453 1.00 91.44 165 PRO A N 1
ATOM 1271 C CA . PRO A 1 165 ? 18.158 18.732 -32.604 1.00 91.44 165 PRO A CA 1
ATOM 1272 C C . PRO A 1 165 ? 17.113 17.929 -33.370 1.00 91.44 165 PRO A C 1
ATOM 1274 O O . PRO A 1 165 ? 16.214 18.490 -33.996 1.00 91.44 165 PRO A O 1
ATOM 1277 N N . SER A 1 166 ? 17.240 16.605 -33.331 1.00 93.12 166 SER A N 1
ATOM 1278 C CA . SER A 1 166 ? 16.405 15.721 -34.136 1.00 93.12 166 SER A CA 1
ATOM 1279 C C . SER A 1 166 ? 16.080 14.425 -33.404 1.00 93.12 166 SER A C 1
ATOM 1281 O O . SER A 1 166 ? 16.914 13.832 -32.714 1.00 93.12 166 SER A O 1
ATOM 1283 N N . MET A 1 167 ? 14.836 13.993 -33.575 1.00 94.62 167 MET A N 1
ATOM 1284 C CA . MET A 1 167 ? 14.305 12.701 -33.177 1.00 94.62 167 MET A CA 1
ATOM 1285 C C . MET A 1 167 ? 13.685 12.058 -34.414 1.00 94.62 167 MET A C 1
ATOM 1287 O O . MET A 1 167 ? 12.697 12.543 -34.969 1.00 94.62 167 MET A O 1
ATOM 1291 N N . GLN A 1 168 ? 14.264 10.953 -34.858 1.00 95.12 168 GLN A N 1
ATOM 1292 C CA . GLN A 1 168 ? 13.902 10.298 -36.105 1.00 95.12 168 GLN A CA 1
ATOM 1293 C C . GLN A 1 168 ? 13.214 8.966 -35.838 1.00 95.12 168 GLN A C 1
ATOM 1295 O O . GLN A 1 168 ? 13.707 8.145 -35.067 1.00 95.12 168 GLN A O 1
ATOM 1300 N N . MET A 1 169 ? 12.087 8.730 -36.501 1.00 94.69 169 MET A N 1
ATOM 1301 C CA . MET A 1 169 ? 11.384 7.453 -36.499 1.00 94.69 169 MET A CA 1
ATOM 1302 C C . MET A 1 169 ? 11.761 6.664 -37.747 1.00 94.69 169 MET A C 1
ATOM 1304 O O . MET A 1 169 ? 11.595 7.125 -38.879 1.00 94.69 169 MET A O 1
ATOM 1308 N N . TRP A 1 170 ? 12.230 5.447 -37.522 1.00 96.19 170 TRP A N 1
ATOM 1309 C CA . TRP A 1 170 ? 12.730 4.545 -38.544 1.00 96.19 170 TRP A CA 1
ATOM 1310 C C . TRP A 1 170 ? 11.837 3.318 -38.641 1.00 96.19 170 TRP A C 1
ATOM 1312 O O . TRP A 1 170 ? 11.367 2.808 -37.624 1.00 96.19 170 TRP A O 1
ATOM 1322 N N . ASP A 1 171 ? 11.620 2.836 -39.863 1.00 95.12 171 ASP A N 1
ATOM 1323 C CA . ASP A 1 171 ? 10.980 1.550 -40.118 1.00 95.12 171 ASP A CA 1
ATOM 1324 C C . ASP A 1 171 ? 11.990 0.634 -40.801 1.00 95.12 171 ASP A C 1
ATOM 1326 O O . ASP A 1 171 ? 12.444 0.899 -41.908 1.00 95.12 171 ASP A O 1
ATOM 1330 N N . LEU A 1 172 ? 12.341 -0.466 -40.149 1.00 95.00 172 LEU A N 1
ATOM 1331 C CA . LEU A 1 172 ? 13.371 -1.397 -40.602 1.00 95.00 172 LEU A CA 1
ATOM 1332 C C . LEU A 1 172 ? 13.034 -2.095 -41.925 1.00 95.00 172 LEU A C 1
ATOM 1334 O O . LEU A 1 172 ? 13.912 -2.692 -42.539 1.00 95.00 172 LEU A O 1
ATOM 1338 N N . ARG A 1 173 ? 11.783 -2.007 -42.393 1.00 93.50 173 ARG A N 1
ATOM 1339 C CA . ARG A 1 173 ? 11.396 -2.457 -43.739 1.00 93.50 173 ARG A CA 1
ATOM 1340 C C . ARG A 1 173 ? 11.934 -1.535 -44.838 1.00 93.50 173 ARG A C 1
ATOM 1342 O O . ARG A 1 173 ? 12.104 -1.985 -45.965 1.00 93.50 173 ARG A O 1
ATOM 1349 N N . ASN A 1 174 ? 12.195 -0.267 -44.513 1.00 91.88 174 ASN A N 1
ATOM 1350 C CA . ASN A 1 174 ? 12.840 0.714 -45.379 1.00 91.88 174 ASN A CA 1
ATOM 1351 C C . ASN A 1 174 ? 13.781 1.609 -44.553 1.00 91.88 174 ASN A C 1
ATOM 1353 O O . ASN A 1 174 ? 13.404 2.686 -44.098 1.00 91.88 174 ASN A O 1
ATOM 1357 N N . CYS A 1 175 ? 15.022 1.159 -44.381 1.00 91.00 175 CYS A N 1
ATOM 1358 C CA . CYS A 1 175 ? 16.032 1.837 -43.571 1.00 91.00 175 CYS A CA 1
ATOM 1359 C C . CYS A 1 175 ? 16.882 2.859 -44.351 1.00 91.00 175 CYS A C 1
ATOM 1361 O O . CYS A 1 175 ? 17.986 3.172 -43.917 1.00 91.00 175 CYS A O 1
ATOM 1363 N N . GLN A 1 176 ? 16.416 3.340 -45.510 1.00 90.69 176 GLN A N 1
ATOM 1364 C CA . GLN A 1 176 ? 17.136 4.356 -46.294 1.00 90.69 176 GLN A CA 1
ATOM 1365 C C . GLN A 1 176 ? 16.894 5.775 -45.768 1.00 90.69 176 GLN A C 1
ATOM 1367 O O . GLN A 1 176 ? 17.785 6.612 -45.827 1.00 90.69 176 GLN A O 1
ATOM 1372 N N . TYR A 1 177 ? 15.694 6.044 -45.246 1.00 92.38 177 TYR A N 1
ATOM 1373 C CA . TYR A 1 177 ? 15.302 7.349 -44.717 1.00 92.38 177 TYR A CA 1
ATOM 1374 C C . TYR A 1 177 ? 14.379 7.164 -43.508 1.00 92.38 177 TYR A C 1
ATOM 1376 O O . TYR A 1 177 ? 13.580 6.219 -43.499 1.00 92.38 177 TYR A O 1
ATOM 1384 N N . PRO A 1 178 ? 14.421 8.065 -42.512 1.00 94.00 178 PRO A N 1
ATOM 1385 C CA . PRO A 1 178 ? 13.409 8.082 -41.469 1.00 94.00 178 PRO A CA 1
ATOM 1386 C C . PRO A 1 178 ? 12.047 8.425 -42.083 1.00 94.00 178 PRO A C 1
ATOM 1388 O O . PRO A 1 178 ? 11.926 9.340 -42.896 1.00 94.00 178 PRO A O 1
ATOM 1391 N N . PHE A 1 179 ? 10.996 7.704 -41.691 1.00 92.50 179 PHE A N 1
ATOM 1392 C CA . PHE A 1 179 ? 9.648 7.971 -42.209 1.00 92.50 179 PHE A CA 1
ATOM 1393 C C . PHE A 1 179 ? 8.984 9.165 -41.509 1.00 92.50 179 PHE A C 1
ATOM 1395 O O . PHE A 1 179 ? 7.957 9.665 -41.970 1.00 92.50 179 PHE A O 1
ATOM 1402 N N . LYS A 1 180 ? 9.550 9.607 -40.379 1.00 91.06 180 LYS A N 1
ATOM 1403 C CA . LYS A 1 180 ? 9.117 10.793 -39.644 1.00 91.06 180 LYS A CA 1
ATOM 1404 C C . LYS A 1 180 ? 10.285 11.381 -38.861 1.00 91.06 180 LYS A C 1
ATOM 1406 O O . LYS A 1 180 ? 11.026 10.644 -38.220 1.00 91.06 180 LYS A O 1
ATOM 1411 N N . GLU A 1 181 ? 10.409 12.699 -38.868 1.00 91.44 181 GLU A N 1
ATOM 1412 C CA . GLU A 1 181 ? 11.405 13.441 -38.094 1.00 91.44 181 GLU A CA 1
ATOM 1413 C C . GLU A 1 181 ? 10.699 14.510 -37.259 1.00 91.44 181 GLU A C 1
ATOM 1415 O O . GLU A 1 181 ? 9.730 15.129 -37.708 1.00 91.44 181 GLU A O 1
ATOM 1420 N N . THR A 1 182 ? 11.137 14.679 -36.014 1.00 90.25 182 THR A N 1
ATOM 1421 C CA . THR A 1 182 ? 10.567 15.628 -35.058 1.00 90.25 182 THR A CA 1
ATOM 1422 C C . THR A 1 182 ? 11.697 16.360 -34.337 1.00 90.25 182 THR A C 1
ATOM 1424 O O . THR A 1 182 ? 12.756 15.790 -34.086 1.00 90.25 182 THR A O 1
ATOM 1427 N N . ALA A 1 183 ? 11.488 17.634 -34.014 1.00 90.81 183 ALA A N 1
ATOM 1428 C CA . ALA A 1 183 ? 12.471 18.466 -33.321 1.00 90.81 183 ALA A CA 1
ATOM 1429 C C . ALA A 1 183 ? 11.787 19.256 -32.191 1.00 90.81 183 ALA A C 1
ATOM 1431 O O . ALA A 1 183 ? 11.595 20.465 -32.313 1.00 90.81 183 ALA A O 1
ATOM 1432 N N . PRO A 1 184 ? 11.328 18.582 -31.117 1.00 90.38 184 PRO A N 1
ATOM 1433 C CA . PRO A 1 184 ? 10.604 19.254 -30.038 1.00 90.38 184 PRO A CA 1
ATOM 1434 C C . PRO A 1 184 ? 11.515 20.117 -29.150 1.00 90.38 184 PRO A C 1
ATOM 1436 O O . PRO A 1 184 ? 11.027 21.023 -28.481 1.00 90.38 184 PRO A O 1
ATOM 1439 N N . HIS A 1 185 ? 12.823 19.848 -29.143 1.00 94.56 185 HIS A N 1
ATOM 1440 C CA . HIS A 1 185 ? 13.811 20.559 -28.333 1.00 94.56 185 HIS A CA 1
ATOM 1441 C C . HIS A 1 185 ? 14.517 21.664 -29.123 1.00 94.56 185 HIS A C 1
ATOM 1443 O O . HIS A 1 185 ? 14.667 21.585 -30.339 1.00 94.56 185 HIS A O 1
ATOM 1449 N N . SER A 1 186 ? 14.999 22.680 -28.408 1.00 94.12 186 SER A N 1
ATOM 1450 C CA . SER A 1 186 ? 15.790 23.788 -28.978 1.00 94.12 186 SER A CA 1
ATOM 1451 C C . SER A 1 186 ? 17.303 23.532 -28.986 1.00 94.12 186 SER A C 1
ATOM 1453 O O . SER A 1 186 ? 18.058 24.309 -29.566 1.00 94.12 186 SER A O 1
ATOM 1455 N N . LYS A 1 187 ? 17.742 22.453 -28.331 1.00 95.12 187 LYS A N 1
ATOM 1456 C CA . LYS A 1 187 ? 19.130 21.984 -28.226 1.00 95.12 187 LYS A CA 1
ATOM 1457 C C . LYS A 1 187 ? 19.170 20.457 -28.277 1.00 95.12 187 LYS A C 1
ATOM 1459 O O . LYS A 1 187 ? 18.110 19.830 -28.260 1.00 95.12 187 LYS A O 1
ATOM 1464 N N . GLY A 1 188 ? 20.369 19.872 -28.305 1.00 94.81 188 GLY A N 1
ATOM 1465 C CA . GLY A 1 188 ? 20.569 18.434 -28.478 1.00 94.81 188 GLY A CA 1
ATOM 1466 C C . GLY A 1 188 ? 19.697 17.577 -27.555 1.00 94.81 188 GLY A C 1
ATOM 1467 O O . GLY A 1 188 ? 19.520 17.882 -26.369 1.00 94.81 188 GLY A O 1
ATOM 1468 N N . VAL A 1 189 ? 19.131 16.505 -28.114 1.00 96.75 189 VAL A N 1
ATOM 1469 C CA . VAL A 1 189 ? 18.273 15.565 -27.385 1.00 96.75 189 VAL A CA 1
ATOM 1470 C C . VAL A 1 189 ? 19.169 14.525 -26.729 1.00 96.75 189 VAL A C 1
ATOM 1472 O O . VAL A 1 189 ? 20.003 13.922 -27.398 1.00 96.75 189 VAL A O 1
ATOM 1475 N N . LEU A 1 190 ? 19.015 14.309 -25.426 1.00 95.62 190 LEU A N 1
ATOM 1476 C CA . LEU A 1 190 ? 19.889 13.430 -24.645 1.00 95.62 190 LEU A CA 1
ATOM 1477 C C . LEU A 1 190 ? 19.254 12.074 -24.343 1.00 95.62 190 LEU A C 1
ATOM 1479 O O . LEU A 1 190 ? 19.941 11.059 -24.379 1.00 95.62 190 LEU A O 1
ATOM 1483 N N . GLY A 1 191 ? 17.949 12.046 -24.081 1.00 95.12 191 GLY A N 1
ATOM 1484 C CA . GLY A 1 191 ? 17.244 10.832 -23.688 1.00 95.12 191 GLY A CA 1
ATOM 1485 C C . GLY A 1 191 ? 15.871 10.736 -24.331 1.00 95.12 191 GLY A C 1
ATOM 1486 O O . GLY A 1 191 ? 15.194 11.746 -24.527 1.00 95.12 191 GLY A O 1
ATOM 1487 N N . VAL A 1 192 ? 15.454 9.507 -24.639 1.00 96.06 192 VAL A N 1
ATOM 1488 C CA . VAL A 1 192 ? 14.106 9.207 -25.126 1.00 96.06 192 VAL A CA 1
ATOM 1489 C C . VAL A 1 192 ? 13.536 7.964 -24.454 1.00 96.06 192 VAL A C 1
ATOM 1491 O O . VAL A 1 192 ? 14.239 6.984 -24.205 1.00 96.06 192 VAL A O 1
ATOM 1494 N N . ALA A 1 193 ? 12.236 7.987 -24.174 1.00 95.25 193 ALA A N 1
ATOM 1495 C CA . ALA A 1 193 ? 11.501 6.834 -23.685 1.00 95.25 193 ALA A CA 1
ATOM 1496 C C . ALA A 1 193 ? 10.111 6.760 -24.323 1.00 95.25 193 ALA A C 1
ATOM 1498 O O . ALA A 1 193 ? 9.278 7.657 -24.176 1.00 95.25 193 ALA A O 1
ATOM 1499 N N . TRP A 1 194 ? 9.839 5.648 -25.000 1.00 94.12 194 TRP A N 1
ATOM 1500 C CA . TRP A 1 194 ? 8.523 5.361 -25.564 1.00 94.12 194 TRP A CA 1
ATOM 1501 C C . TRP A 1 194 ? 7.621 4.732 -24.500 1.00 94.12 194 TRP A C 1
ATOM 1503 O O . TRP A 1 194 ? 8.036 3.794 -23.815 1.00 94.12 194 TRP A O 1
ATOM 1513 N N . ASN A 1 195 ? 6.399 5.240 -24.338 1.00 93.06 195 ASN A N 1
ATOM 1514 C CA . ASN A 1 195 ? 5.473 4.715 -23.342 1.00 93.06 195 ASN A CA 1
ATOM 1515 C C . ASN A 1 195 ? 4.954 3.325 -23.754 1.00 93.06 195 ASN A C 1
ATOM 1517 O O . ASN A 1 195 ? 4.417 3.153 -24.843 1.00 93.06 195 ASN A O 1
ATOM 1521 N N . SER A 1 196 ? 5.098 2.326 -22.880 1.00 90.25 196 SER A N 1
ATOM 1522 C CA . SER A 1 196 ? 4.682 0.941 -23.151 1.00 90.25 196 SER A CA 1
ATOM 1523 C C . SER A 1 196 ? 3.172 0.704 -23.043 1.00 90.25 196 SER A C 1
ATOM 1525 O O . SER A 1 196 ? 2.669 -0.256 -23.618 1.00 90.25 196 SER A O 1
ATOM 1527 N N . MET A 1 197 ? 2.450 1.554 -22.308 1.00 89.75 197 MET A N 1
ATOM 1528 C CA . MET A 1 197 ? 0.997 1.465 -22.113 1.00 89.75 197 MET A CA 1
ATOM 1529 C C . MET A 1 197 ? 0.218 2.264 -23.167 1.00 89.75 197 MET A C 1
ATOM 1531 O O . MET A 1 197 ? -0.946 1.965 -23.444 1.00 89.75 197 MET A O 1
ATOM 1535 N N . ASP A 1 198 ? 0.849 3.273 -23.766 1.00 91.38 198 ASP A N 1
ATOM 1536 C CA . ASP A 1 198 ? 0.298 4.064 -24.857 1.00 91.38 198 ASP A CA 1
ATOM 1537 C C . ASP A 1 198 ? 1.364 4.375 -25.928 1.00 91.38 198 ASP A C 1
ATOM 1539 O O . ASP A 1 198 ? 2.149 5.308 -25.751 1.00 91.38 198 ASP A O 1
ATOM 1543 N N . PRO A 1 199 ? 1.373 3.665 -27.076 1.00 91.62 199 PRO A N 1
ATOM 1544 C CA . PRO A 1 199 ? 2.339 3.889 -28.155 1.00 91.62 199 PRO A CA 1
ATOM 1545 C C . PRO A 1 199 ? 2.271 5.291 -28.757 1.00 91.62 199 PRO A C 1
ATOM 1547 O O . PRO A 1 199 ? 3.177 5.676 -29.487 1.00 91.62 199 PRO A O 1
ATOM 1550 N N . ASN A 1 200 ? 1.215 6.063 -28.498 1.00 91.25 200 ASN A N 1
ATOM 1551 C CA . ASN A 1 200 ? 1.125 7.412 -29.034 1.00 91.25 200 ASN A CA 1
ATOM 1552 C C . ASN A 1 200 ? 1.929 8.431 -28.228 1.00 91.25 200 ASN A C 1
ATOM 1554 O O . ASN A 1 200 ? 2.023 9.568 -28.676 1.00 91.25 200 ASN A O 1
ATOM 1558 N N . LEU A 1 201 ? 2.484 8.062 -27.070 1.00 92.19 201 LEU A N 1
ATOM 1559 C CA . LEU A 1 201 ? 3.191 8.983 -26.185 1.00 92.19 201 LEU A CA 1
ATOM 1560 C C . LEU A 1 201 ? 4.688 8.682 -26.127 1.00 92.19 201 LEU A C 1
ATOM 1562 O O . LEU A 1 201 ? 5.120 7.561 -25.842 1.00 92.19 201 LEU A O 1
ATOM 1566 N N . ILE A 1 202 ? 5.476 9.725 -26.363 1.00 93.44 202 ILE A N 1
ATOM 1567 C CA . ILE A 1 202 ? 6.935 9.681 -26.417 1.00 93.44 202 ILE A CA 1
ATOM 1568 C C . ILE A 1 202 ? 7.473 10.743 -25.473 1.00 93.44 202 ILE A C 1
ATOM 1570 O O . ILE A 1 202 ? 7.065 11.895 -25.546 1.00 93.44 202 ILE A O 1
ATOM 1574 N N . LEU A 1 203 ? 8.394 10.359 -24.598 1.00 94.81 203 LEU A N 1
ATOM 1575 C CA . LEU A 1 203 ? 9.060 11.256 -23.665 1.00 94.81 203 LEU A CA 1
ATOM 1576 C C . LEU A 1 203 ? 10.474 11.548 -24.157 1.00 94.81 203 LEU A C 1
ATOM 1578 O O . LEU A 1 203 ? 11.191 10.610 -24.502 1.00 94.81 203 LEU A O 1
ATOM 1582 N N . SER A 1 204 ? 10.884 12.810 -24.148 1.00 96.12 204 SER A N 1
ATOM 1583 C CA . SER A 1 204 ? 12.239 13.234 -24.492 1.00 96.12 204 SER A CA 1
ATOM 1584 C C . SER A 1 204 ? 12.776 14.261 -23.499 1.00 96.12 204 SER A C 1
ATOM 1586 O O . SER A 1 204 ? 12.015 15.027 -22.908 1.00 96.12 204 SER A O 1
ATOM 1588 N N . CYS A 1 205 ? 14.093 14.279 -23.310 1.00 96.31 205 CYS A N 1
ATOM 1589 C CA . CYS A 1 205 ? 14.791 15.340 -22.590 1.00 96.31 205 CYS A CA 1
ATOM 1590 C C . CYS A 1 205 ? 15.991 15.845 -23.386 1.00 96.31 205 CYS A C 1
ATOM 1592 O O . CYS A 1 205 ? 16.623 15.084 -24.124 1.00 96.31 205 CYS A O 1
ATOM 1594 N N . GLY A 1 206 ? 16.315 17.126 -23.222 1.00 94.38 206 GLY A N 1
ATOM 1595 C CA . GLY A 1 206 ? 17.386 17.778 -23.969 1.00 94.38 206 GLY A CA 1
ATOM 1596 C C . GLY A 1 206 ? 18.234 18.726 -23.129 1.00 94.38 206 GLY A C 1
ATOM 1597 O O . GLY A 1 206 ? 17.963 18.987 -21.951 1.00 94.38 206 GLY A O 1
ATOM 1598 N N . LYS A 1 207 ? 19.270 19.281 -23.768 1.00 95.00 207 LYS A N 1
ATOM 1599 C CA . LYS A 1 207 ? 20.173 20.290 -23.180 1.00 95.00 207 LYS A CA 1
ATOM 1600 C C . LYS A 1 207 ? 19.525 21.668 -22.981 1.00 95.00 207 LYS A C 1
ATOM 1602 O O . LYS A 1 207 ? 20.180 22.622 -22.564 1.00 95.00 207 LYS A O 1
ATOM 1607 N N . ASP A 1 208 ? 18.248 21.796 -23.315 1.00 93.69 208 ASP A N 1
ATOM 1608 C CA . ASP A 1 208 ? 17.443 23.009 -23.196 1.00 93.69 208 ASP A CA 1
ATOM 1609 C C . ASP A 1 208 ? 16.664 23.097 -21.877 1.00 93.69 208 ASP A C 1
ATOM 1611 O O . ASP A 1 208 ? 15.794 23.954 -21.731 1.00 93.69 208 ASP A O 1
ATOM 1615 N N . ASN A 1 209 ? 17.007 22.247 -20.903 1.00 93.50 209 ASN A N 1
ATOM 1616 C CA . ASN A 1 209 ? 16.368 22.174 -19.589 1.00 93.50 209 ASN A CA 1
ATOM 1617 C C . ASN A 1 209 ? 14.870 21.848 -19.669 1.00 93.50 209 ASN A C 1
ATOM 1619 O O . ASN A 1 209 ? 14.095 22.279 -18.816 1.00 93.50 209 ASN A O 1
ATOM 1623 N N . ARG A 1 210 ? 14.449 21.100 -20.692 1.00 93.56 210 ARG A N 1
ATOM 1624 C CA . ARG A 1 210 ? 13.058 20.676 -20.853 1.00 93.56 210 ARG A CA 1
ATOM 1625 C C . ARG A 1 210 ? 12.930 19.166 -20.901 1.00 93.56 210 ARG A C 1
ATOM 1627 O O . ARG A 1 210 ? 13.807 18.459 -21.403 1.00 93.56 210 ARG A O 1
ATOM 1634 N N . ILE A 1 211 ? 11.796 18.692 -20.402 1.00 94.75 211 ILE A N 1
ATOM 1635 C CA . ILE A 1 211 ? 11.286 17.347 -20.641 1.00 94.75 211 ILE A CA 1
ATOM 1636 C C . ILE A 1 211 ? 9.977 17.501 -21.404 1.00 94.75 211 ILE A C 1
ATOM 1638 O O . ILE A 1 211 ? 9.041 18.128 -20.912 1.00 94.75 211 ILE A O 1
ATOM 1642 N N . ILE A 1 212 ? 9.905 16.916 -22.593 1.00 93.62 212 ILE A N 1
ATOM 1643 C CA . ILE A 1 212 ? 8.757 17.052 -23.483 1.00 93.62 212 ILE A CA 1
ATOM 1644 C C . ILE A 1 212 ? 8.114 15.683 -23.671 1.00 93.62 212 ILE A C 1
ATOM 1646 O O . ILE A 1 212 ? 8.759 14.714 -24.065 1.00 93.62 212 ILE A O 1
ATOM 1650 N N . CYS A 1 213 ? 6.816 15.599 -23.398 1.00 93.25 213 CYS A N 1
ATOM 1651 C CA . CYS A 1 213 ? 5.985 14.476 -23.801 1.00 93.25 213 CYS A CA 1
ATOM 1652 C C . CYS A 1 213 ? 5.276 14.848 -25.104 1.00 93.25 213 CYS A C 1
ATOM 1654 O O . CYS A 1 213 ? 4.452 15.762 -25.121 1.00 93.25 213 CYS A O 1
ATOM 1656 N N . SER A 1 214 ? 5.586 14.144 -26.187 1.00 91.12 214 SER A N 1
ATOM 1657 C CA . SER A 1 214 ? 4.980 14.326 -27.506 1.00 91.12 214 SER A CA 1
ATOM 1658 C C . SER A 1 214 ? 3.928 13.251 -27.782 1.00 91.12 214 SER A C 1
ATOM 1660 O O . SER A 1 214 ? 4.150 12.069 -27.519 1.00 91.12 214 SER A O 1
ATOM 1662 N N . SER A 1 215 ? 2.800 13.657 -28.361 1.00 90.06 215 SER A N 1
ATOM 1663 C CA . SER A 1 215 ? 1.763 12.785 -28.908 1.00 90.06 215 SER A CA 1
ATOM 1664 C C . SER A 1 215 ? 1.954 12.617 -30.412 1.00 90.06 215 SER A C 1
ATOM 1666 O O . SER A 1 215 ? 2.019 13.607 -31.135 1.00 90.06 215 SER A O 1
ATOM 1668 N N . ILE A 1 216 ? 1.980 11.381 -30.911 1.00 88.12 216 ILE A N 1
ATOM 1669 C CA . ILE A 1 216 ? 2.062 11.080 -32.354 1.00 88.12 216 ILE A CA 1
ATOM 1670 C C . ILE A 1 216 ? 0.719 10.669 -32.979 1.00 88.12 216 ILE A C 1
ATOM 1672 O O . ILE A 1 216 ? 0.684 10.269 -34.143 1.00 88.12 216 ILE A O 1
ATOM 1676 N N . ALA A 1 217 ? -0.384 10.789 -32.236 1.00 83.06 217 ALA A N 1
ATOM 1677 C CA . ALA A 1 217 ? -1.694 10.279 -32.643 1.00 83.06 217 ALA A CA 1
ATOM 1678 C C . ALA A 1 217 ? -2.303 10.967 -33.882 1.00 83.06 217 ALA A C 1
ATOM 1680 O O . ALA A 1 217 ? -3.047 10.329 -34.621 1.00 83.06 217 ALA A O 1
ATOM 1681 N N . THR A 1 218 ? -2.019 12.253 -34.114 1.00 69.56 218 THR A N 1
ATOM 1682 C CA . THR A 1 218 ? -2.669 13.082 -35.151 1.00 69.56 218 THR A CA 1
ATOM 1683 C C . THR A 1 218 ? -1.883 13.160 -36.465 1.00 69.56 218 THR A C 1
ATOM 1685 O O . THR A 1 218 ? -2.157 14.008 -37.308 1.00 69.56 218 THR A O 1
ATOM 1688 N N . GLY A 1 219 ? -0.902 12.278 -36.686 1.00 66.00 219 GLY A N 1
ATOM 1689 C CA . GLY A 1 219 ? -0.060 12.295 -37.890 1.00 66.00 219 GLY A CA 1
ATOM 1690 C C . GLY A 1 219 ? 1.076 13.322 -37.821 1.00 66.00 219 GLY A C 1
ATOM 1691 O O . GLY A 1 219 ? 2.197 12.989 -38.198 1.00 66.00 219 GLY A O 1
ATOM 1692 N N . SER A 1 220 ? 0.876 14.489 -37.204 1.00 71.31 220 SER A N 1
ATOM 1693 C CA . SER A 1 220 ? 1.943 15.397 -36.750 1.00 71.31 220 SER A CA 1
ATOM 1694 C C . SER A 1 220 ? 2.254 15.172 -35.263 1.00 71.31 220 SER A C 1
ATOM 1696 O O . SER A 1 220 ? 1.327 14.960 -34.487 1.00 71.31 220 SER A O 1
ATOM 1698 N N . PRO A 1 221 ? 3.528 15.168 -34.833 1.00 79.00 221 PRO A N 1
ATOM 1699 C CA . PRO A 1 221 ? 3.862 15.150 -33.414 1.00 79.00 221 PRO A CA 1
ATOM 1700 C C . PRO A 1 221 ? 3.404 16.459 -32.769 1.00 79.00 221 PRO A C 1
ATOM 1702 O O . PRO A 1 221 ? 3.767 17.535 -33.236 1.00 79.00 221 PRO A O 1
ATOM 1705 N N . GLU A 1 222 ? 2.623 16.365 -31.704 1.00 84.69 222 GLU A N 1
ATOM 1706 C CA . GLU A 1 222 ? 2.152 17.512 -30.929 1.00 84.69 222 GLU A CA 1
ATOM 1707 C C . GLU A 1 222 ? 2.695 17.430 -29.507 1.00 84.69 222 GLU A C 1
ATOM 1709 O O . GLU A 1 222 ? 2.725 16.354 -28.911 1.00 84.69 222 GLU A O 1
ATOM 1714 N N . THR A 1 223 ? 3.085 18.564 -28.932 1.00 88.06 223 THR A N 1
ATOM 1715 C CA . THR A 1 223 ? 3.467 18.622 -27.520 1.00 88.06 223 THR A CA 1
ATOM 1716 C C . THR A 1 223 ? 2.243 18.363 -26.647 1.00 88.06 223 THR A C 1
ATOM 1718 O O . THR A 1 223 ? 1.287 19.134 -26.645 1.00 88.06 223 THR A O 1
ATOM 1721 N N . TRP A 1 224 ? 2.271 17.262 -25.904 1.00 86.94 224 TRP A N 1
ATOM 1722 C CA . TRP A 1 224 ? 1.215 16.857 -24.980 1.00 86.94 224 TRP A CA 1
ATOM 1723 C C . TRP A 1 224 ? 1.464 17.388 -23.561 1.00 86.94 224 TRP A C 1
ATOM 1725 O O . TRP A 1 224 ? 0.526 17.774 -22.867 1.00 86.94 224 TRP A O 1
ATOM 1735 N N . CYS A 1 225 ? 2.730 17.430 -23.141 1.00 89.12 225 CYS A N 1
ATOM 1736 C CA . CYS A 1 225 ? 3.178 18.001 -21.870 1.00 89.12 225 CYS A CA 1
ATOM 1737 C C . CYS A 1 225 ? 4.601 18.558 -22.045 1.00 89.12 225 CYS A C 1
ATOM 1739 O O . CYS A 1 225 ? 5.414 17.940 -22.732 1.00 89.12 225 CYS A O 1
ATOM 1741 N N . ASP A 1 226 ? 4.892 19.713 -21.451 1.00 91.44 226 ASP A N 1
ATOM 1742 C CA . ASP A 1 226 ? 6.205 20.370 -21.486 1.00 91.44 226 ASP A CA 1
ATOM 1743 C C . ASP A 1 226 ? 6.579 20.786 -20.065 1.00 91.44 226 ASP A C 1
ATOM 1745 O O . ASP A 1 226 ? 5.897 21.609 -19.456 1.00 91.44 226 ASP A O 1
ATOM 1749 N N . ILE A 1 227 ? 7.632 20.175 -19.531 1.00 91.81 227 ILE A N 1
ATOM 1750 C CA . ILE A 1 227 ? 8.086 20.360 -18.158 1.00 91.81 227 ILE A CA 1
ATOM 1751 C C . ILE A 1 227 ? 9.418 21.100 -18.200 1.00 91.81 227 ILE A C 1
ATOM 1753 O O . ILE A 1 227 ? 10.434 20.567 -18.654 1.00 91.81 227 ILE A O 1
ATOM 1757 N N . ALA A 1 228 ? 9.421 22.320 -17.667 1.00 91.69 228 ALA A N 1
ATOM 1758 C CA . ALA A 1 228 ? 10.642 23.074 -17.435 1.00 91.69 228 ALA A CA 1
ATOM 1759 C C . ALA A 1 228 ? 11.393 22.516 -16.217 1.00 91.69 228 ALA A C 1
ATOM 1761 O O . ALA A 1 228 ? 10.830 22.364 -15.130 1.00 91.69 228 ALA A O 1
ATOM 1762 N N . CYS A 1 229 ? 12.682 22.247 -16.392 1.00 90.12 229 CYS A N 1
ATOM 1763 C CA . CYS A 1 229 ? 13.567 21.736 -15.357 1.00 90.12 229 CYS A CA 1
ATOM 1764 C C . CYS A 1 229 ? 14.603 22.799 -14.949 1.00 90.12 229 CYS A C 1
ATOM 1766 O O . CYS A 1 229 ? 14.990 23.633 -15.766 1.00 90.12 229 CYS A O 1
ATOM 1768 N N . PRO A 1 230 ? 15.114 22.771 -13.704 1.00 86.44 230 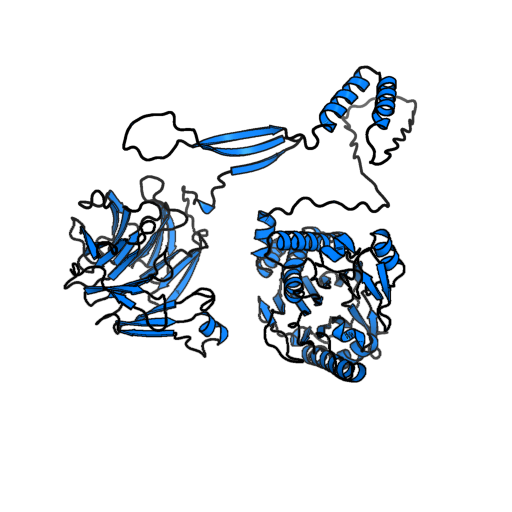PRO A N 1
ATOM 1769 C CA . PRO A 1 230 ? 16.182 23.683 -13.273 1.00 86.44 230 PRO A CA 1
ATOM 1770 C C . PRO A 1 230 ? 17.515 23.476 -14.011 1.00 86.44 230 PRO A C 1
ATOM 1772 O O . PRO A 1 230 ? 18.343 24.384 -14.071 1.00 86.44 230 PRO A O 1
ATOM 1775 N N . GLN A 1 231 ? 17.740 22.264 -14.521 1.00 90.50 231 GLN A N 1
ATOM 1776 C CA . GLN A 1 231 ? 18.933 21.824 -15.238 1.00 90.50 231 GLN A CA 1
ATOM 1777 C C . GLN A 1 231 ? 18.547 20.794 -16.305 1.00 90.50 231 GLN A C 1
ATOM 1779 O O . GLN A 1 231 ? 17.477 20.184 -16.249 1.00 90.50 231 GLN A O 1
ATOM 1784 N N . TRP A 1 232 ? 19.436 20.608 -17.274 1.00 90.25 232 TRP A N 1
ATOM 1785 C CA . TRP A 1 232 ? 19.342 19.602 -18.317 1.00 90.25 232 TRP A CA 1
ATOM 1786 C C . TRP A 1 232 ? 19.410 18.177 -17.760 1.00 90.25 232 TRP A C 1
ATOM 1788 O O . TRP A 1 232 ? 20.221 17.858 -16.885 1.00 90.25 232 TRP A O 1
ATOM 1798 N N . ASN A 1 233 ? 18.535 17.325 -18.296 1.00 92.62 233 ASN A N 1
ATOM 1799 C CA . ASN A 1 233 ? 18.428 15.918 -17.927 1.00 92.62 233 ASN A CA 1
ATOM 1800 C C . ASN A 1 233 ? 19.073 15.055 -19.006 1.00 92.62 233 ASN A C 1
ATOM 1802 O O . ASN A 1 233 ? 18.849 15.285 -20.196 1.00 92.62 233 ASN A O 1
ATOM 1806 N N . PHE A 1 234 ? 19.836 14.050 -18.590 1.00 92.06 234 PHE A N 1
ATOM 1807 C CA . PHE A 1 234 ? 20.488 13.107 -19.501 1.00 92.06 234 PHE A CA 1
ATOM 1808 C C . PHE A 1 234 ? 19.704 11.807 -19.681 1.00 92.06 234 PHE A C 1
ATOM 1810 O O . PHE A 1 234 ? 19.920 11.098 -20.657 1.00 92.06 234 PHE A O 1
ATOM 1817 N N . GLU A 1 235 ? 18.771 11.503 -18.778 1.00 93.31 235 GLU A N 1
ATOM 1818 C CA . GLU A 1 235 ? 17.929 10.318 -18.882 1.00 93.31 235 GLU A CA 1
ATOM 1819 C C . GLU A 1 235 ? 16.505 10.612 -18.415 1.00 93.31 235 GLU A C 1
ATOM 1821 O O . GLU A 1 235 ? 16.287 11.306 -17.421 1.00 93.31 235 GLU A O 1
ATOM 1826 N N . VAL A 1 236 ? 15.534 10.040 -19.128 1.00 95.00 236 VAL A N 1
ATOM 1827 C CA . VAL A 1 236 ? 14.118 10.042 -18.761 1.00 95.00 236 VAL A CA 1
ATOM 1828 C C . VAL A 1 236 ? 13.521 8.656 -18.953 1.00 95.00 236 VAL A C 1
ATOM 1830 O O . VAL A 1 236 ? 13.836 7.969 -19.925 1.00 95.00 236 VAL A O 1
ATOM 1833 N N . LYS A 1 237 ? 12.646 8.232 -18.038 1.00 95.00 237 LYS A N 1
ATOM 1834 C CA . LYS A 1 237 ? 11.961 6.932 -18.107 1.00 95.00 237 LYS A CA 1
ATOM 1835 C C . LYS A 1 237 ? 10.513 7.042 -17.648 1.00 95.00 237 LYS A C 1
ATOM 1837 O O . LYS A 1 237 ? 10.183 7.804 -16.741 1.00 95.00 237 LYS A O 1
ATOM 1842 N N . TRP A 1 238 ? 9.657 6.227 -18.257 1.00 94.56 238 TRP A N 1
ATOM 1843 C CA . TRP A 1 238 ? 8.300 5.988 -17.775 1.00 94.56 238 TRP A CA 1
ATOM 1844 C C . TRP A 1 238 ? 8.321 5.004 -16.613 1.00 94.56 238 TRP A C 1
ATOM 1846 O O . TRP A 1 238 ? 9.043 4.006 -16.655 1.00 94.56 238 TRP A O 1
ATOM 1856 N N . ALA A 1 239 ? 7.480 5.234 -15.607 1.00 92.69 239 ALA A N 1
ATOM 1857 C CA . ALA A 1 239 ? 7.241 4.227 -14.590 1.00 92.69 239 ALA A CA 1
ATOM 1858 C C . ALA A 1 239 ? 6.541 3.005 -15.229 1.00 92.69 239 ALA A C 1
ATOM 1860 O O . ALA A 1 239 ? 5.464 3.163 -15.813 1.00 92.69 239 ALA A O 1
ATOM 1861 N N . PRO A 1 240 ? 7.079 1.777 -15.083 1.00 85.56 240 PRO A N 1
ATOM 1862 C CA . PRO A 1 240 ? 6.571 0.596 -15.793 1.00 85.56 240 PRO A CA 1
ATOM 1863 C C . PRO A 1 240 ? 5.101 0.259 -15.511 1.00 85.56 240 PRO A C 1
ATOM 1865 O O . PRO A 1 240 ? 4.416 -0.290 -16.367 1.00 85.56 240 PRO A O 1
ATOM 1868 N N . HIS A 1 241 ? 4.615 0.597 -14.312 1.00 83.38 241 HIS A N 1
ATOM 1869 C CA . HIS A 1 241 ? 3.269 0.252 -13.835 1.00 83.38 241 HIS A CA 1
ATOM 1870 C C . HIS A 1 241 ? 2.397 1.473 -13.510 1.00 83.38 241 HIS A C 1
ATOM 1872 O O . HIS A 1 241 ? 1.263 1.318 -13.063 1.00 83.38 241 HIS A O 1
ATOM 1878 N N . LYS A 1 242 ? 2.912 2.696 -13.696 1.00 86.94 242 LYS A N 1
ATOM 1879 C CA . LYS A 1 242 ? 2.184 3.941 -13.406 1.00 86.94 242 LYS A CA 1
ATOM 1880 C C . LYS A 1 242 ? 2.244 4.860 -14.629 1.00 86.94 242 LYS A C 1
ATOM 1882 O O . LYS A 1 242 ? 3.208 5.604 -14.768 1.00 86.94 242 LYS A O 1
ATOM 1887 N N . PRO A 1 243 ? 1.229 4.838 -15.512 1.00 77.75 243 PRO A N 1
ATOM 1888 C CA . PRO A 1 243 ? 1.336 5.407 -16.859 1.00 77.75 243 PRO A CA 1
ATOM 1889 C C . PRO A 1 243 ? 1.574 6.914 -16.925 1.00 77.75 243 PRO A C 1
ATOM 1891 O O . PRO A 1 243 ? 2.053 7.408 -17.939 1.00 77.75 243 PRO A O 1
ATOM 1894 N N . SER A 1 244 ? 1.249 7.646 -15.863 1.00 84.12 244 SER A N 1
ATOM 1895 C CA . SER A 1 244 ? 1.435 9.093 -15.776 1.00 84.12 244 SER A CA 1
ATOM 1896 C C . SER A 1 244 ? 2.701 9.535 -15.049 1.00 84.12 244 SER A C 1
ATOM 1898 O O . SER A 1 244 ? 2.965 10.735 -14.985 1.00 84.12 244 SER A O 1
ATOM 1900 N N . LEU A 1 245 ? 3.456 8.605 -14.466 1.00 93.25 245 LEU A N 1
ATOM 1901 C CA . LEU A 1 245 ? 4.621 8.926 -13.656 1.00 93.25 245 LEU A CA 1
ATOM 1902 C C . LEU A 1 245 ? 5.890 8.743 -14.484 1.00 93.25 245 LEU A C 1
ATOM 1904 O O . LEU A 1 245 ? 6.069 7.714 -15.139 1.00 93.25 245 LEU A O 1
ATOM 1908 N N . ILE A 1 246 ? 6.775 9.730 -14.428 1.00 94.38 246 ILE A N 1
ATOM 1909 C CA . ILE A 1 246 ? 8.073 9.700 -15.099 1.00 94.38 246 ILE A CA 1
ATOM 1910 C C . ILE A 1 246 ? 9.184 10.029 -14.106 1.00 94.38 246 ILE A C 1
ATOM 1912 O O . ILE A 1 246 ? 8.961 10.750 -13.131 1.00 94.38 246 ILE A O 1
ATOM 1916 N N . SER A 1 247 ? 10.381 9.521 -14.370 1.00 95.44 247 SER A N 1
ATOM 1917 C CA . SER A 1 247 ? 11.610 9.912 -13.680 1.00 95.44 247 SER A CA 1
ATOM 1918 C C . SER A 1 247 ? 12.549 10.617 -14.647 1.00 95.44 247 SER A C 1
ATOM 1920 O O . SER A 1 247 ? 12.622 10.234 -15.817 1.00 95.44 247 SER A O 1
ATOM 1922 N N . ALA A 1 248 ? 13.288 11.603 -14.151 1.00 94.56 248 ALA A N 1
ATOM 1923 C CA . ALA A 1 248 ? 14.322 12.293 -14.906 1.00 94.56 248 ALA A CA 1
ATOM 1924 C C . ALA A 1 248 ? 15.592 12.458 -14.074 1.00 94.56 248 ALA A C 1
ATOM 1926 O O . ALA A 1 248 ? 15.524 12.884 -12.918 1.00 94.56 248 ALA A O 1
ATOM 1927 N N . SER A 1 249 ? 16.729 12.123 -14.675 1.00 94.31 249 SER A N 1
ATOM 1928 C CA . SER A 1 249 ? 18.052 12.229 -14.063 1.00 94.31 249 SER A CA 1
ATOM 1929 C C . SER A 1 249 ? 18.756 13.478 -14.583 1.00 94.31 249 SER A C 1
ATOM 1931 O O . SER A 1 249 ? 18.944 13.636 -15.793 1.00 94.31 249 SER A O 1
ATOM 1933 N N . SER A 1 250 ? 19.148 14.359 -13.666 1.00 92.00 250 SER A N 1
ATOM 1934 C CA . SER A 1 250 ? 19.712 15.677 -13.960 1.00 92.00 250 SER A CA 1
ATOM 1935 C C . SER A 1 250 ? 21.205 15.749 -13.627 1.00 92.00 250 SER A C 1
ATOM 1937 O O . SER A 1 250 ? 21.680 15.132 -12.672 1.00 92.00 250 SER A O 1
ATOM 1939 N N . TYR A 1 251 ? 21.959 16.555 -14.382 1.00 87.25 251 TYR A N 1
ATOM 1940 C CA . TYR A 1 251 ? 23.403 16.755 -14.174 1.00 87.25 251 TYR A CA 1
ATOM 1941 C C . TYR A 1 251 ? 23.777 17.432 -12.845 1.00 87.25 251 TYR A C 1
ATOM 1943 O O . TYR A 1 251 ? 24.946 17.446 -12.473 1.00 87.25 251 TYR A O 1
ATOM 1951 N N . ASN A 1 252 ? 22.807 17.966 -12.099 1.00 86.44 252 ASN A N 1
ATOM 1952 C CA . ASN A 1 252 ? 23.021 18.441 -10.726 1.00 86.44 252 ASN A CA 1
ATOM 1953 C C . ASN A 1 252 ? 23.032 17.310 -9.675 1.00 86.44 252 ASN A C 1
ATOM 1955 O O . ASN A 1 252 ? 23.070 17.600 -8.482 1.00 86.44 252 ASN A O 1
ATOM 1959 N N . GLY A 1 253 ? 22.960 16.044 -10.100 1.00 85.94 253 GLY A N 1
ATOM 1960 C CA . GLY A 1 253 ? 22.997 14.882 -9.215 1.00 85.94 253 GLY A CA 1
ATOM 1961 C C . GLY A 1 253 ? 21.651 14.513 -8.590 1.00 85.94 253 GLY A C 1
ATOM 1962 O O . GLY A 1 253 ? 21.619 13.652 -7.714 1.00 85.94 253 GLY A O 1
ATOM 1963 N N . SER A 1 254 ? 20.540 15.130 -9.013 1.00 88.94 254 SER A N 1
ATOM 1964 C CA . SER A 1 254 ? 19.204 14.751 -8.549 1.00 88.94 254 SER A CA 1
ATOM 1965 C C . SER A 1 254 ? 18.456 13.880 -9.559 1.00 88.94 254 SER A C 1
ATOM 1967 O O . SER A 1 254 ? 18.564 14.048 -10.776 1.00 88.94 254 SER A O 1
ATOM 1969 N N . VAL A 1 255 ? 17.644 12.964 -9.028 1.00 92.75 255 VAL A N 1
ATOM 1970 C CA . VAL A 1 255 ? 16.607 12.257 -9.785 1.00 92.75 255 VAL A CA 1
ATOM 1971 C C . VAL A 1 255 ? 15.264 12.823 -9.351 1.00 92.75 255 VAL A C 1
ATOM 1973 O O . VAL A 1 255 ? 14.901 12.757 -8.178 1.00 92.75 255 VAL A O 1
ATOM 1976 N N . SER A 1 256 ? 14.535 13.404 -10.296 1.00 92.69 256 SER A N 1
ATOM 1977 C CA . SER A 1 256 ? 13.234 14.022 -10.048 1.00 92.69 256 SER A CA 1
ATOM 1978 C C . SER A 1 256 ? 12.115 13.144 -10.590 1.00 92.69 256 SER A C 1
ATOM 1980 O O . SER A 1 256 ? 12.245 12.533 -11.650 1.00 92.69 256 SER A O 1
ATOM 1982 N N . ILE A 1 257 ? 11.002 13.087 -9.861 1.00 93.69 257 ILE A N 1
ATOM 1983 C CA . ILE A 1 257 ? 9.805 12.348 -10.262 1.00 93.69 257 ILE A CA 1
ATOM 1984 C C . ILE A 1 257 ? 8.721 13.354 -10.639 1.00 93.69 257 ILE A C 1
ATOM 1986 O O . ILE A 1 257 ? 8.370 14.218 -9.836 1.00 93.69 257 ILE A O 1
ATOM 1990 N N . TYR A 1 258 ? 8.167 13.221 -11.842 1.00 91.25 258 TYR A N 1
ATOM 1991 C CA . TYR A 1 258 ? 7.124 14.109 -12.351 1.00 91.25 258 TYR A CA 1
ATOM 1992 C C . TYR A 1 258 ? 5.856 13.333 -12.701 1.00 91.25 258 TYR A C 1
ATOM 1994 O O . TYR A 1 258 ? 5.905 12.180 -13.132 1.00 91.25 258 TYR A O 1
ATOM 2002 N N . SER A 1 259 ? 4.706 13.991 -12.547 1.00 89.19 259 SER A N 1
ATOM 2003 C CA . SER A 1 259 ? 3.440 13.533 -13.122 1.00 89.19 259 SER A CA 1
ATOM 2004 C C . SER A 1 259 ? 3.170 14.310 -14.400 1.00 89.19 259 SER A C 1
ATOM 2006 O O . SER A 1 259 ? 3.057 15.536 -14.368 1.00 89.19 259 SER A O 1
ATOM 2008 N N . VAL A 1 260 ? 2.992 13.605 -15.515 1.00 84.94 260 VAL A N 1
ATOM 2009 C CA . VAL A 1 260 ? 2.689 14.241 -16.804 1.00 84.94 260 VAL A CA 1
ATOM 2010 C C . VAL A 1 260 ? 1.233 14.738 -16.896 1.00 84.94 260 VAL A C 1
ATOM 2012 O O . VAL A 1 260 ? 0.858 15.365 -17.880 1.00 84.94 260 VAL A O 1
ATOM 2015 N N . GLN A 1 261 ? 0.401 14.490 -15.872 1.00 77.00 261 GLN A N 1
ATOM 2016 C CA . GLN A 1 261 ? -1.008 14.915 -15.820 1.00 77.00 261 GLN A CA 1
ATOM 2017 C C . GLN A 1 261 ? -1.190 16.394 -15.455 1.00 77.00 261 GLN A C 1
ATOM 2019 O O . GLN A 1 261 ? -2.145 17.014 -15.909 1.00 77.00 261 GLN A O 1
ATOM 2024 N N . ASN A 1 262 ? -0.288 16.967 -14.655 1.00 62.41 262 ASN A N 1
ATOM 2025 C CA . ASN A 1 262 ? -0.492 18.295 -14.065 1.00 62.41 262 ASN A CA 1
ATOM 2026 C C . ASN A 1 262 ? -0.165 19.462 -15.016 1.00 62.41 262 ASN A C 1
ATOM 2028 O O . ASN A 1 262 ? -0.339 20.610 -14.622 1.00 62.41 262 ASN A O 1
ATOM 2032 N N . GLN A 1 263 ? 0.321 19.194 -16.235 1.00 63.34 263 GLN A N 1
ATOM 2033 C CA . GLN A 1 263 ? 0.807 20.223 -17.172 1.00 63.34 263 GLN A CA 1
ATOM 2034 C C . GLN A 1 263 ? 0.312 20.018 -18.617 1.00 63.34 263 GLN A C 1
ATOM 2036 O O . GLN A 1 263 ? 1.055 20.182 -19.584 1.00 63.34 263 GLN A O 1
ATOM 2041 N N . GLN A 1 264 ? -0.962 19.645 -18.777 1.00 63.78 264 GLN A N 1
ATOM 2042 C CA . GLN A 1 264 ? -1.602 19.515 -20.091 1.00 63.78 264 GLN A CA 1
ATOM 2043 C C . GLN A 1 264 ? -2.022 20.893 -20.630 1.00 63.78 264 GLN A C 1
ATOM 2045 O O . GLN A 1 264 ? -3.130 21.364 -20.377 1.00 63.78 264 GLN A O 1
ATOM 2050 N N . ASN A 1 265 ? -1.156 21.543 -21.408 1.00 57.06 265 ASN A N 1
ATOM 2051 C CA . ASN A 1 265 ? -1.502 22.782 -22.113 1.00 57.06 265 ASN A CA 1
ATOM 2052 C C . ASN A 1 265 ? -2.350 22.478 -23.361 1.00 57.06 265 ASN A C 1
ATOM 2054 O O . ASN A 1 265 ? -1.830 22.382 -24.468 1.00 57.06 265 ASN A O 1
ATOM 2058 N N . GLY A 1 266 ? -3.666 22.309 -23.192 1.00 58.97 266 GLY A N 1
ATOM 2059 C CA . GLY A 1 266 ? -4.616 22.235 -24.317 1.00 58.97 266 GLY A CA 1
ATOM 2060 C C . GLY A 1 266 ? -4.474 20.999 -25.218 1.00 58.97 266 GLY A C 1
ATOM 2061 O O . GLY A 1 266 ? -4.894 21.028 -26.376 1.00 58.97 266 GLY A O 1
ATOM 2062 N N . ALA A 1 267 ? -3.879 19.919 -24.708 1.00 63.09 267 ALA A N 1
ATOM 2063 C CA . ALA A 1 267 ? -3.610 18.713 -25.479 1.00 63.09 267 ALA A CA 1
ATOM 2064 C C . ALA A 1 267 ? -4.908 18.020 -25.945 1.00 63.09 267 ALA A C 1
ATOM 2066 O O . ALA A 1 267 ? -5.761 17.652 -25.139 1.00 63.09 267 ALA A O 1
ATOM 2067 N N . LYS A 1 268 ? -5.044 17.798 -27.261 1.00 69.94 268 LYS A N 1
ATOM 2068 C CA . LYS A 1 268 ? -6.233 17.170 -27.879 1.00 69.94 268 LYS A CA 1
ATOM 2069 C C . LYS A 1 268 ? -6.286 15.651 -27.702 1.00 69.94 268 LYS A C 1
ATOM 2071 O O . LYS A 1 268 ? -7.348 15.043 -27.827 1.00 69.94 268 LYS A O 1
ATOM 2076 N N . TYR A 1 269 ? -5.140 15.020 -27.451 1.00 84.38 269 TYR A N 1
ATOM 2077 C CA . TYR A 1 269 ? -5.036 13.571 -27.333 1.00 84.38 269 TYR A CA 1
ATOM 2078 C C . TYR A 1 269 ? -5.362 13.090 -25.914 1.00 84.38 269 TYR A C 1
ATOM 2080 O O . TYR A 1 269 ? -4.712 13.488 -24.948 1.00 84.38 269 TYR A O 1
ATOM 2088 N N . CYS A 1 270 ? -6.329 12.175 -25.804 1.00 84.31 270 CYS A N 1
ATOM 2089 C CA . CYS A 1 270 ? -6.637 11.461 -24.567 1.00 84.31 270 CYS A CA 1
ATOM 2090 C C . CYS A 1 270 ? -5.842 10.139 -24.499 1.00 84.31 270 CYS A C 1
ATOM 2092 O O . CYS A 1 270 ? -6.096 9.250 -25.335 1.00 84.31 270 CYS A O 1
ATOM 2094 N N . PRO A 1 271 ? -4.925 9.988 -23.518 1.00 86.88 271 PRO A N 1
ATOM 2095 C CA . PRO A 1 271 ? -4.159 8.763 -23.323 1.00 86.88 271 PRO A CA 1
ATOM 2096 C C . PRO A 1 271 ? -5.021 7.516 -23.149 1.00 86.88 271 PRO A C 1
ATOM 2098 O O . PRO A 1 271 ? -6.104 7.566 -22.560 1.00 86.88 271 PRO A O 1
ATOM 2101 N N . ARG A 1 272 ? -4.517 6.364 -23.599 1.00 86.50 272 ARG A N 1
ATOM 2102 C CA . ARG A 1 272 ? -5.238 5.081 -23.556 1.00 86.50 272 ARG A CA 1
ATOM 2103 C C . ARG A 1 272 ? -5.715 4.698 -22.156 1.00 86.50 272 ARG A C 1
ATOM 2105 O O . ARG A 1 272 ? -6.830 4.209 -22.028 1.00 86.50 272 ARG A O 1
ATOM 2112 N N . TRP A 1 273 ? -4.934 4.976 -21.113 1.00 86.12 273 TRP A N 1
ATOM 2113 C CA . TRP A 1 273 ? -5.308 4.662 -19.725 1.00 86.12 273 TRP A CA 1
ATOM 2114 C C . TRP A 1 273 ? -6.471 5.505 -19.177 1.00 86.12 273 TRP A C 1
ATOM 2116 O O . TRP A 1 273 ? -7.054 5.148 -18.156 1.00 86.12 273 TRP A O 1
ATOM 2126 N N . TYR A 1 274 ? -6.832 6.606 -19.841 1.00 82.50 274 TYR A N 1
ATOM 2127 C CA . TYR A 1 274 ? -8.041 7.372 -19.529 1.00 82.50 274 TYR A CA 1
ATOM 2128 C C . TYR A 1 274 ? -9.260 6.918 -20.330 1.00 82.50 274 TYR A C 1
ATOM 2130 O O . TYR A 1 274 ? -10.393 7.214 -19.945 1.00 82.50 274 TYR A O 1
ATOM 2138 N N . ARG A 1 275 ? -9.060 6.183 -21.429 1.00 80.25 275 ARG A N 1
ATOM 2139 C CA . ARG A 1 275 ? -10.164 5.686 -22.248 1.00 80.25 275 ARG A CA 1
ATOM 2140 C C . ARG A 1 275 ? -10.879 4.562 -21.509 1.00 80.25 275 ARG A C 1
ATOM 2142 O O . ARG A 1 275 ? -10.261 3.616 -21.028 1.00 80.25 275 ARG A O 1
ATOM 2149 N N . LYS A 1 276 ? -12.206 4.650 -21.451 1.00 77.19 276 LYS A N 1
ATOM 2150 C CA . LYS A 1 276 ? -13.073 3.576 -20.958 1.00 77.19 276 LYS A CA 1
ATOM 2151 C C . LYS A 1 276 ? -13.607 2.811 -22.176 1.00 77.19 276 LYS A C 1
ATOM 2153 O O . LYS A 1 276 ? -14.465 3.348 -22.871 1.00 77.19 276 LYS A O 1
ATOM 2158 N N . PRO A 1 277 ? -13.084 1.609 -22.494 1.00 73.12 277 PRO A N 1
ATOM 2159 C CA . PRO A 1 277 ? -13.450 0.887 -23.720 1.00 73.12 277 PRO A CA 1
ATOM 2160 C C . PRO A 1 277 ? -14.895 0.371 -23.705 1.00 73.12 277 PRO A C 1
ATOM 2162 O O . PRO A 1 277 ? -15.467 0.093 -24.757 1.00 73.12 277 PRO A O 1
ATOM 2165 N N . CYS A 1 278 ? -15.481 0.250 -22.517 1.00 83.19 278 CYS A N 1
ATOM 2166 C CA . CYS A 1 278 ? -16.875 -0.084 -22.299 1.00 83.19 278 CYS A CA 1
ATOM 2167 C C . CYS A 1 278 ? -17.342 0.476 -20.953 1.00 83.19 278 CYS A C 1
ATOM 2169 O O . CYS A 1 278 ? -16.530 0.780 -20.074 1.00 83.19 278 CYS A O 1
ATOM 2171 N N . GLY A 1 279 ? -18.654 0.556 -20.779 1.00 80.56 279 GLY A N 1
ATOM 2172 C CA . GLY A 1 279 ? -19.272 0.868 -19.501 1.00 80.56 279 GLY A CA 1
ATOM 2173 C C . GLY A 1 279 ? -20.731 0.444 -19.471 1.00 80.56 279 GLY A C 1
ATOM 2174 O O . GLY A 1 279 ? -21.360 0.219 -20.510 1.00 80.56 279 GLY A O 1
ATOM 2175 N N . ASN A 1 280 ? -21.258 0.319 -18.260 1.00 84.38 280 ASN A N 1
ATOM 2176 C CA . ASN A 1 280 ? -22.673 0.120 -18.010 1.00 84.38 280 ASN A CA 1
ATOM 2177 C C . ASN A 1 280 ? -23.142 1.073 -16.904 1.00 84.38 280 ASN A C 1
ATOM 2179 O O . ASN A 1 280 ? -22.346 1.543 -16.093 1.00 84.38 280 ASN A O 1
ATOM 2183 N N . SER A 1 281 ? -24.426 1.409 -16.920 1.00 82.38 281 SER A N 1
ATOM 2184 C CA . SER A 1 281 ? -25.081 2.145 -15.844 1.00 82.38 281 SER A CA 1
ATOM 2185 C C . SER A 1 281 ? -26.562 1.795 -15.822 1.00 82.38 281 SER A C 1
ATOM 2187 O O . SER A 1 281 ? -27.201 1.737 -16.877 1.00 82.38 281 SER A O 1
ATOM 2189 N N . PHE A 1 282 ? -27.109 1.556 -14.634 1.00 80.31 282 PHE A N 1
ATOM 2190 C CA . PHE A 1 282 ? -28.545 1.372 -14.460 1.00 80.31 282 PHE A CA 1
ATOM 2191 C C . PHE A 1 282 ? -29.245 2.731 -14.428 1.00 80.31 282 PHE A C 1
ATOM 2193 O O . PHE A 1 282 ? -28.833 3.659 -13.736 1.00 80.31 282 PHE A O 1
ATOM 2200 N N . GLY A 1 283 ? -30.315 2.835 -15.200 1.00 70.56 283 GLY A N 1
ATOM 2201 C CA . GLY A 1 283 ? -31.278 3.918 -15.182 1.00 70.56 283 GLY A CA 1
ATOM 2202 C C . GLY A 1 283 ? -32.613 3.456 -14.603 1.00 70.56 283 GLY A C 1
ATOM 2203 O O . GLY A 1 283 ? -32.843 2.277 -14.330 1.00 70.56 283 GLY A O 1
ATOM 2204 N N . PHE A 1 284 ? -33.513 4.417 -14.431 1.00 66.81 284 PHE A N 1
ATOM 2205 C CA . PHE A 1 284 ? -34.854 4.181 -13.908 1.00 66.81 284 PHE A CA 1
ATOM 2206 C C . PHE A 1 284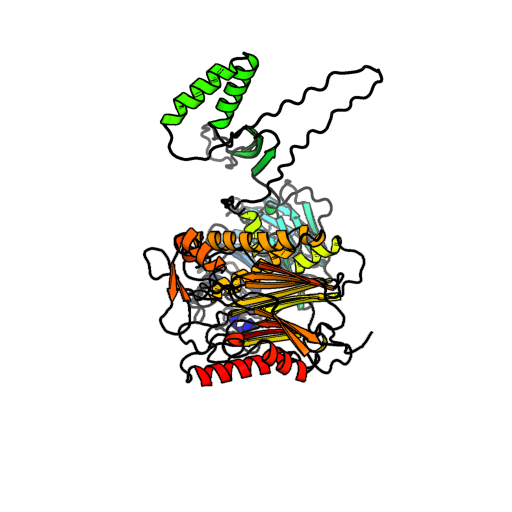 ? -35.632 3.131 -14.729 1.00 66.81 284 PHE A C 1
ATOM 2208 O O . PHE A 1 284 ? -35.567 3.120 -15.962 1.00 66.81 284 PHE A O 1
ATOM 2215 N N . GLY A 1 285 ? -36.393 2.272 -14.040 1.00 67.62 285 GLY A N 1
ATOM 2216 C CA . GLY A 1 285 ? -37.275 1.274 -14.659 1.00 67.62 285 GLY A CA 1
ATOM 2217 C C . GLY A 1 285 ? -36.568 0.028 -15.206 1.00 67.62 285 GLY A C 1
ATOM 2218 O O . GLY A 1 285 ? -36.942 -0.454 -16.270 1.00 67.62 285 GLY A O 1
ATOM 2219 N N . GLY A 1 286 ? -35.514 -0.460 -14.539 1.00 67.75 286 GLY A N 1
ATOM 2220 C CA . GLY A 1 286 ? -34.810 -1.693 -14.937 1.00 67.75 286 GLY A CA 1
ATOM 2221 C C . GLY A 1 286 ? -34.012 -1.575 -16.241 1.00 67.75 286 GLY A C 1
ATOM 2222 O O . GLY A 1 286 ? -33.612 -2.579 -16.831 1.00 67.75 286 GLY A O 1
ATOM 2223 N N . LYS A 1 287 ? -33.779 -0.348 -16.721 1.00 75.19 287 LYS A N 1
ATOM 2224 C CA . LYS A 1 287 ? -33.022 -0.088 -17.946 1.00 75.19 287 LYS A CA 1
ATOM 2225 C C . LYS A 1 287 ? -31.539 -0.022 -17.628 1.00 75.19 287 LYS A C 1
ATOM 2227 O O . LYS A 1 287 ? -31.105 0.847 -16.887 1.00 75.19 287 LYS A O 1
ATOM 2232 N N . MET A 1 288 ? -30.739 -0.879 -18.234 1.00 80.69 288 MET A N 1
ATOM 2233 C CA . MET A 1 288 ? -29.291 -0.769 -18.248 1.00 80.69 288 MET A CA 1
ATOM 2234 C C . MET A 1 288 ? -28.848 -0.094 -19.544 1.00 80.69 288 MET A C 1
ATOM 2236 O O . MET A 1 288 ? -29.098 -0.589 -20.642 1.00 80.69 288 MET A O 1
ATOM 2240 N N . MET A 1 289 ? -28.155 1.031 -19.422 1.00 83.88 289 MET A N 1
ATOM 2241 C CA . MET A 1 289 ? -27.426 1.638 -20.527 1.00 83.88 289 MET A CA 1
ATOM 2242 C C . MET A 1 289 ? -26.052 0.991 -20.604 1.00 83.88 289 MET A C 1
ATOM 2244 O O . MET A 1 289 ? -25.330 0.953 -19.610 1.00 83.88 289 MET A O 1
ATOM 2248 N N . SER A 1 290 ? -25.676 0.487 -21.773 1.00 82.38 290 SER A N 1
ATOM 2249 C CA . SER A 1 290 ? -24.344 -0.054 -22.021 1.00 82.38 290 SER A CA 1
ATOM 2250 C C . SER A 1 290 ? -23.744 0.593 -23.256 1.00 82.38 290 SER A C 1
ATOM 2252 O O . SER A 1 290 ? -24.410 0.722 -24.283 1.00 82.38 290 SER A O 1
ATOM 2254 N N . PHE A 1 291 ? -22.478 0.983 -23.154 1.00 85.88 291 PHE A N 1
ATOM 2255 C CA . PHE A 1 291 ? -21.692 1.438 -24.288 1.00 85.88 291 PHE A CA 1
ATOM 2256 C C . PHE A 1 291 ? -20.413 0.618 -24.409 1.00 85.88 291 PHE A C 1
ATOM 2258 O O . PHE A 1 291 ? -19.884 0.098 -23.423 1.00 85.88 291 PHE A O 1
ATOM 2265 N N . GLY A 1 292 ? -19.892 0.533 -25.623 1.00 83.75 292 GLY A N 1
ATOM 2266 C CA . GLY A 1 292 ? -18.609 -0.097 -25.884 1.00 83.75 292 GLY A CA 1
ATOM 2267 C C . GLY A 1 292 ? -18.306 -0.173 -27.368 1.00 83.75 292 GLY A C 1
ATOM 2268 O O . GLY A 1 292 ? -19.014 0.403 -28.192 1.00 83.75 292 GLY A O 1
ATOM 2269 N N . ASN A 1 293 ? -17.263 -0.920 -27.711 1.00 77.88 293 ASN A N 1
ATOM 2270 C CA . ASN A 1 293 ? -16.863 -1.155 -29.093 1.00 77.88 293 ASN A CA 1
ATOM 2271 C C . ASN A 1 293 ? -17.254 -2.578 -29.506 1.00 77.88 293 ASN A C 1
ATOM 2273 O O . ASN A 1 293 ? -16.838 -3.543 -28.867 1.00 77.88 293 ASN A O 1
ATOM 2277 N N . LYS A 1 294 ? -18.039 -2.723 -30.580 1.00 64.19 294 LYS A N 1
ATOM 2278 C CA . LYS A 1 294 ? -18.259 -4.024 -31.227 1.00 64.19 294 LYS A CA 1
ATOM 2279 C C . LYS A 1 294 ? -17.146 -4.263 -32.243 1.00 64.19 294 LYS A C 1
ATOM 2281 O O . LYS A 1 294 ? -16.867 -3.400 -33.077 1.00 64.19 294 LYS A O 1
ATOM 2286 N N . ALA A 1 295 ? -16.530 -5.441 -32.185 1.00 52.50 295 ALA A N 1
ATOM 2287 C CA . ALA A 1 295 ? -15.707 -5.928 -33.281 1.00 52.50 295 ALA A CA 1
ATOM 2288 C C . ALA A 1 295 ? -16.639 -6.232 -34.460 1.00 52.50 295 ALA A C 1
ATOM 2290 O O . ALA A 1 295 ? -17.491 -7.117 -34.364 1.00 52.50 295 ALA A O 1
ATOM 2291 N N . VAL A 1 296 ? -16.523 -5.479 -35.552 1.00 50.62 296 VAL A N 1
ATOM 2292 C CA . VAL A 1 296 ? -17.198 -5.844 -36.798 1.00 50.62 296 VAL A CA 1
ATOM 2293 C C . VAL A 1 296 ? -16.456 -7.060 -37.345 1.00 50.62 296 VAL A C 1
ATOM 2295 O O . VAL A 1 296 ? -15.249 -6.990 -37.586 1.00 50.62 296 VAL A O 1
ATOM 2298 N N . ALA A 1 297 ? -17.153 -8.189 -37.492 1.00 42.47 297 ALA A N 1
ATOM 2299 C CA . ALA A 1 297 ? -16.605 -9.346 -38.185 1.00 42.47 297 ALA A CA 1
ATOM 2300 C C . ALA A 1 297 ? -16.201 -8.896 -39.593 1.00 42.47 297 ALA A C 1
ATOM 2302 O O . ALA A 1 297 ? -17.033 -8.382 -40.342 1.00 42.47 297 ALA A O 1
ATOM 2303 N N . ALA A 1 298 ? -14.915 -9.016 -39.923 1.00 42.97 298 ALA A N 1
ATOM 2304 C CA . ALA A 1 298 ? -14.423 -8.660 -41.242 1.00 42.97 298 ALA A CA 1
ATOM 2305 C C . ALA A 1 298 ? -15.153 -9.525 -42.276 1.00 42.97 298 ALA A C 1
ATOM 2307 O O . ALA A 1 298 ? -14.993 -10.746 -42.284 1.00 42.97 298 ALA A O 1
ATOM 2308 N N . ALA A 1 299 ? -15.967 -8.896 -43.126 1.00 40.16 299 ALA A N 1
ATOM 2309 C CA . ALA A 1 299 ? -16.417 -9.533 -44.350 1.00 40.16 299 ALA A CA 1
ATOM 2310 C C . ALA A 1 299 ? -15.163 -9.952 -45.127 1.00 40.16 299 ALA A C 1
ATOM 2312 O O . ALA A 1 299 ? -14.224 -9.168 -45.273 1.00 40.16 299 ALA A O 1
ATOM 2313 N N . THR A 1 300 ? -15.139 -11.210 -45.549 1.00 41.19 300 THR A N 1
ATOM 2314 C CA . THR A 1 300 ? -14.082 -11.832 -46.344 1.00 41.19 300 THR A CA 1
ATOM 2315 C C . THR A 1 300 ? -13.715 -10.945 -47.532 1.00 41.19 300 THR A C 1
ATOM 2317 O O . THR A 1 300 ? -14.453 -10.880 -48.513 1.00 41.19 300 THR A O 1
ATOM 2320 N N . ALA A 1 301 ? -12.583 -10.254 -47.434 1.00 37.22 301 ALA A N 1
ATOM 2321 C CA . ALA A 1 301 ? -11.938 -9.586 -48.551 1.00 37.22 301 ALA A CA 1
ATOM 2322 C C . ALA A 1 301 ? -10.498 -10.097 -48.613 1.00 37.22 301 ALA A C 1
ATOM 2324 O O . ALA A 1 301 ? -9.640 -9.704 -47.819 1.00 37.22 301 ALA A O 1
ATOM 2325 N N . ASP A 1 302 ? -10.273 -11.030 -49.535 1.00 38.09 302 ASP A N 1
ATOM 2326 C CA . ASP A 1 302 ? -8.960 -11.527 -49.924 1.00 38.09 302 ASP A CA 1
ATOM 2327 C C . ASP A 1 302 ? -8.131 -10.383 -50.524 1.00 38.09 302 ASP A C 1
ATOM 2329 O O . ASP A 1 302 ? -8.267 -10.037 -51.695 1.00 38.09 302 ASP A O 1
ATOM 2333 N N . ALA A 1 303 ? -7.259 -9.781 -49.715 1.00 37.31 303 ALA A N 1
ATOM 2334 C CA . ALA A 1 303 ? -6.146 -8.971 -50.199 1.00 37.31 303 ALA A CA 1
ATOM 2335 C C . ALA A 1 303 ? -4.968 -9.052 -49.206 1.00 37.31 303 ALA A C 1
ATOM 2337 O O . ALA A 1 303 ? -5.092 -8.614 -48.056 1.00 37.31 303 ALA A O 1
ATOM 2338 N N . PRO A 1 304 ? -3.805 -9.598 -49.605 1.00 38.53 304 PRO A N 1
ATOM 2339 C CA . PRO A 1 304 ? -2.641 -9.682 -48.738 1.00 38.53 304 PRO A CA 1
ATOM 2340 C C . PRO A 1 304 ? -1.911 -8.332 -48.757 1.00 38.53 304 PRO A C 1
ATOM 2342 O O . PRO A 1 304 ? -1.212 -8.045 -49.722 1.00 38.53 304 PRO A O 1
ATOM 2345 N N . ASN A 1 305 ? -2.100 -7.515 -47.708 1.00 40.91 305 ASN A N 1
ATOM 2346 C CA . ASN A 1 305 ? -1.287 -6.344 -47.279 1.00 40.91 305 ASN A CA 1
ATOM 2347 C C . ASN A 1 305 ? -2.068 -5.041 -47.001 1.00 40.91 305 ASN A C 1
ATOM 2349 O O . ASN A 1 305 ? -1.663 -3.966 -47.440 1.00 40.91 305 ASN A O 1
ATOM 2353 N N . ALA A 1 306 ? -3.120 -5.090 -46.180 1.00 30.75 306 ALA A N 1
ATOM 2354 C CA . ALA A 1 306 ? -3.631 -3.899 -45.489 1.00 30.75 306 ALA A CA 1
ATOM 2355 C C . ALA A 1 306 ? -3.504 -4.068 -43.959 1.00 30.75 306 ALA A C 1
ATOM 2357 O O . ALA A 1 306 ? -3.636 -5.193 -43.461 1.00 30.75 306 ALA A O 1
ATOM 2358 N N . PRO A 1 307 ? -3.219 -2.995 -43.191 1.00 34.94 307 PRO A N 1
ATOM 2359 C CA . PRO A 1 307 ? -3.101 -3.076 -41.739 1.00 34.94 307 PRO A CA 1
ATOM 2360 C C . PRO A 1 307 ? -4.420 -3.568 -41.133 1.00 34.94 307 PRO A C 1
ATOM 2362 O O . PRO A 1 307 ? -5.482 -3.002 -41.386 1.00 34.94 307 PRO A O 1
ATOM 2365 N N . LYS A 1 308 ? -4.349 -4.630 -40.321 1.00 37.62 308 LYS A N 1
ATOM 2366 C CA . LYS A 1 308 ? -5.486 -5.193 -39.578 1.00 37.62 308 LYS A CA 1
ATOM 2367 C C . LYS A 1 308 ? -5.936 -4.230 -38.471 1.00 37.62 308 LYS A C 1
ATOM 2369 O O . LYS A 1 308 ? -5.690 -4.474 -37.296 1.00 37.62 308 LYS A O 1
ATOM 2374 N N . GLN A 1 309 ? -6.598 -3.138 -38.828 1.00 41.59 309 GLN A N 1
ATOM 2375 C CA . GLN A 1 309 ? -7.542 -2.474 -37.935 1.00 41.59 309 GLN A CA 1
ATOM 2376 C C . GLN A 1 309 ? -8.936 -2.854 -38.419 1.00 41.59 309 GLN A C 1
ATOM 2378 O O . GLN A 1 309 ? -9.452 -2.287 -39.378 1.00 41.59 309 GLN A O 1
ATOM 2383 N N . SER A 1 310 ? -9.532 -3.866 -37.786 1.00 40.97 310 SER A N 1
ATOM 2384 C CA . SER A 1 310 ? -10.961 -4.127 -37.951 1.00 40.97 310 SER A CA 1
ATOM 2385 C C . SER A 1 310 ? -11.715 -2.858 -37.537 1.00 40.97 310 SER A C 1
ATOM 2387 O O . SER A 1 310 ? -11.476 -2.386 -36.420 1.00 40.97 310 SER A O 1
ATOM 2389 N N . PRO A 1 311 ? -12.595 -2.289 -38.377 1.00 44.88 311 PRO A N 1
ATOM 2390 C CA . PRO A 1 311 ? -13.365 -1.118 -37.991 1.00 44.88 311 PRO A CA 1
ATOM 2391 C C . PRO A 1 311 ? -14.210 -1.478 -36.765 1.00 44.88 311 PRO A C 1
ATOM 2393 O O . PRO A 1 311 ? -15.057 -2.367 -36.812 1.00 44.88 311 PRO A O 1
ATOM 2396 N N . THR A 1 312 ? -13.937 -0.840 -35.631 1.00 53.75 312 THR A N 1
ATOM 2397 C CA . THR A 1 312 ? -14.741 -0.995 -34.418 1.00 53.75 312 THR A CA 1
ATOM 2398 C C . THR A 1 312 ? -15.917 -0.036 -34.498 1.00 53.75 312 THR A C 1
ATOM 2400 O O . THR A 1 312 ? -15.711 1.177 -34.513 1.00 53.75 312 THR A O 1
ATOM 2403 N N . SER A 1 313 ? -17.145 -0.551 -34.537 1.00 58.31 313 SER A N 1
ATOM 2404 C CA . SER A 1 313 ? -18.335 0.292 -34.417 1.00 58.31 313 SER A CA 1
ATOM 2405 C C . SER A 1 313 ? -18.652 0.494 -32.938 1.00 58.31 313 SER A C 1
ATOM 2407 O O . SER A 1 313 ? -18.905 -0.481 -32.219 1.00 58.31 313 SER A O 1
ATOM 2409 N N . SER A 1 314 ? -18.654 1.742 -32.479 1.00 72.69 314 SER A N 1
ATOM 2410 C CA . SER A 1 314 ? -19.141 2.082 -31.143 1.00 72.69 314 SER A CA 1
ATOM 2411 C C . SER A 1 314 ? -20.636 1.776 -31.053 1.00 72.69 314 SER A C 1
ATOM 2413 O O . SER A 1 314 ? -21.394 2.114 -31.961 1.00 72.69 314 SER A O 1
ATOM 2415 N N . PHE A 1 315 ? -21.074 1.146 -29.967 1.00 76.62 315 PHE A N 1
ATOM 2416 C CA . PHE A 1 315 ? -22.489 0.957 -29.668 1.00 76.62 315 PHE A CA 1
ATOM 2417 C C . PHE A 1 315 ? -22.862 1.699 -28.389 1.00 76.62 315 PHE A C 1
ATOM 2419 O O . PHE A 1 315 ? -22.064 1.815 -27.460 1.00 76.62 315 PHE A O 1
ATOM 2426 N N . CYS A 1 316 ? -24.107 2.157 -28.346 1.00 76.69 316 CYS A N 1
ATOM 2427 C CA . CYS A 1 316 ? -24.807 2.553 -27.136 1.00 76.69 316 CYS A CA 1
ATOM 2428 C C . CYS A 1 316 ? -26.168 1.859 -27.194 1.00 76.69 316 CYS A C 1
ATOM 2430 O O . CYS A 1 316 ? -26.909 2.051 -28.157 1.00 76.69 316 CYS A O 1
ATOM 2432 N N . GLN A 1 317 ? -26.461 0.992 -26.229 1.00 79.44 317 GLN A N 1
ATOM 2433 C CA . GLN A 1 317 ? -27.695 0.210 -26.201 1.00 79.44 317 GLN A CA 1
ATOM 2434 C C . GLN A 1 317 ? -28.385 0.333 -24.845 1.00 79.44 317 GLN A C 1
ATOM 2436 O O . GLN A 1 317 ? -27.730 0.336 -23.801 1.00 79.44 317 GLN A O 1
ATOM 2441 N N . SER A 1 318 ? -29.713 0.417 -24.883 1.00 76.81 318 SER A N 1
ATOM 2442 C CA . SER A 1 318 ? -30.569 0.284 -23.709 1.00 76.81 318 SER A CA 1
ATOM 2443 C C . SER A 1 318 ? -31.061 -1.157 -23.640 1.00 76.81 318 SER A C 1
ATOM 2445 O O . SER A 1 318 ? -31.635 -1.664 -24.601 1.00 76.81 318 SER A O 1
ATOM 2447 N N . LEU A 1 319 ? -30.800 -1.821 -22.522 1.00 73.06 319 LEU A N 1
ATOM 2448 C CA . LEU A 1 319 ? -31.249 -3.174 -22.226 1.00 73.06 319 LEU A CA 1
ATOM 2449 C C . LEU A 1 319 ? -32.253 -3.089 -21.083 1.00 73.06 319 LEU A C 1
ATOM 2451 O O . LEU A 1 319 ? -31.945 -2.502 -20.053 1.00 73.06 319 LEU A O 1
ATOM 2455 N N . VAL A 1 320 ? -33.436 -3.671 -21.237 1.00 69.44 320 VAL A N 1
ATOM 2456 C CA . VAL A 1 320 ? -34.337 -3.879 -20.098 1.00 69.44 320 VAL A CA 1
ATOM 2457 C C . VAL A 1 320 ? -33.930 -5.198 -19.461 1.00 69.44 320 VAL A C 1
ATOM 2459 O O . VAL A 1 320 ? -33.997 -6.237 -20.115 1.00 69.44 320 VAL A O 1
ATOM 2462 N N . ILE A 1 321 ? -33.454 -5.150 -18.220 1.00 64.56 321 ILE A N 1
ATOM 2463 C CA . ILE A 1 321 ? -33.072 -6.344 -17.469 1.00 64.56 321 ILE A CA 1
ATOM 2464 C C . ILE A 1 321 ? -34.153 -6.574 -16.414 1.00 64.56 321 ILE A C 1
ATOM 2466 O O . ILE A 1 321 ? -34.190 -5.829 -15.432 1.00 64.56 321 ILE A O 1
ATOM 2470 N N . PRO A 1 322 ? -35.044 -7.565 -16.591 1.00 59.88 322 PRO A N 1
ATOM 2471 C CA . PRO A 1 322 ? -35.940 -7.962 -15.517 1.00 59.88 322 PRO A CA 1
ATOM 2472 C C . PRO A 1 322 ? -35.092 -8.574 -14.396 1.00 59.88 322 PRO A C 1
ATOM 2474 O O . PRO A 1 322 ? -34.403 -9.571 -14.606 1.00 59.88 322 PRO A O 1
ATOM 2477 N N . THR A 1 323 ? -35.103 -7.949 -13.218 1.00 58.22 323 THR A N 1
ATOM 2478 C CA . THR A 1 323 ? -34.416 -8.457 -12.018 1.00 58.22 323 THR A CA 1
ATOM 2479 C C . THR A 1 323 ? -35.031 -9.765 -11.529 1.00 58.22 323 THR A C 1
ATOM 2481 O O . THR A 1 323 ? -34.325 -10.595 -10.967 1.00 58.22 323 THR A O 1
ATOM 2484 N N . GLU A 1 324 ? -36.322 -9.968 -11.805 1.00 61.69 324 GLU A N 1
ATOM 2485 C CA . GLU A 1 324 ? -37.075 -11.179 -11.494 1.00 61.69 324 GLU A CA 1
ATOM 2486 C C . GLU A 1 324 ? -38.017 -11.500 -12.670 1.00 61.69 324 GLU A C 1
ATOM 2488 O O . GLU A 1 324 ? -39.032 -10.818 -12.855 1.00 61.69 324 GLU A O 1
ATOM 2493 N N . PRO A 1 325 ? -37.687 -12.497 -13.510 1.00 60.16 325 PRO A N 1
ATOM 2494 C CA . PRO A 1 325 ? -38.426 -12.775 -14.742 1.00 60.16 325 PRO A CA 1
ATOM 2495 C C . PRO A 1 325 ? -39.866 -13.240 -14.495 1.00 60.16 325 PRO A C 1
ATOM 2497 O O . PRO A 1 325 ? -40.693 -13.101 -15.390 1.00 60.16 325 PRO A O 1
ATOM 2500 N N . ASP A 1 326 ? -40.175 -13.731 -13.291 1.00 61.62 326 ASP A N 1
ATOM 2501 C CA . ASP A 1 326 ? -41.500 -14.244 -12.928 1.00 61.62 326 ASP A CA 1
ATOM 2502 C C . ASP A 1 326 ? -42.411 -13.170 -12.310 1.00 61.62 326 ASP A C 1
ATOM 2504 O O . ASP A 1 326 ? -43.639 -13.250 -12.418 1.00 61.62 326 ASP A O 1
ATOM 2508 N N . ILE A 1 327 ? -41.829 -12.138 -11.685 1.00 64.00 327 ILE A N 1
ATOM 2509 C CA . ILE A 1 327 ? -42.594 -11.077 -11.013 1.00 64.00 327 ILE A CA 1
ATOM 2510 C C . ILE A 1 327 ? -43.152 -10.079 -12.020 1.00 64.00 327 ILE A C 1
ATOM 2512 O O . ILE A 1 327 ? -44.298 -9.667 -11.865 1.00 64.00 327 ILE A O 1
ATOM 2516 N N . VAL A 1 328 ? -42.402 -9.730 -13.070 1.00 66.19 328 VAL A N 1
ATOM 2517 C CA . VAL A 1 328 ? -42.874 -8.761 -14.075 1.00 66.19 328 VAL A CA 1
ATOM 2518 C C . VAL A 1 328 ? -44.147 -9.258 -14.785 1.00 66.19 328 VAL A C 1
ATOM 2520 O O . VAL A 1 328 ? -45.152 -8.554 -14.718 1.00 66.19 328 VAL A O 1
ATOM 2523 N N . PRO A 1 329 ? -44.209 -10.492 -15.331 1.00 67.81 329 PRO A N 1
ATOM 2524 C CA . PRO A 1 329 ? -45.446 -11.024 -15.908 1.00 67.81 329 PRO A CA 1
ATOM 2525 C C . PRO A 1 329 ? -46.563 -11.205 -14.874 1.00 67.81 329 PRO A C 1
ATOM 2527 O O . PRO A 1 329 ? -47.735 -11.025 -15.194 1.00 67.81 329 PRO A O 1
ATOM 2530 N N . SER A 1 330 ? -46.222 -11.544 -13.625 1.00 69.31 330 SER A N 1
ATOM 2531 C CA . SER A 1 330 ? -47.209 -11.678 -12.545 1.00 69.31 330 SER A CA 1
ATOM 2532 C C . SER A 1 330 ? -47.831 -10.334 -12.157 1.00 69.31 330 SER A C 1
ATOM 2534 O O . SER A 1 330 ? -49.025 -10.280 -11.862 1.00 69.31 330 SER A O 1
ATOM 2536 N N . ALA A 1 331 ? -47.042 -9.258 -12.159 1.00 71.75 331 ALA A N 1
ATOM 2537 C CA . ALA A 1 331 ? -47.502 -7.896 -11.922 1.00 71.75 331 ALA A CA 1
ATOM 2538 C C . ALA A 1 331 ? -48.362 -7.397 -13.091 1.00 71.75 331 ALA A C 1
ATOM 2540 O O . ALA A 1 331 ? -49.454 -6.894 -12.845 1.00 71.75 331 ALA A O 1
ATOM 2541 N N . ASP A 1 332 ? -47.944 -7.640 -14.337 1.00 75.56 332 ASP A N 1
ATOM 2542 C CA . ASP A 1 332 ? -48.729 -7.313 -15.536 1.00 75.56 332 ASP A CA 1
ATOM 2543 C C . ASP A 1 332 ? -50.079 -8.050 -15.542 1.00 75.56 332 ASP A C 1
ATOM 2545 O O . ASP A 1 332 ? -51.131 -7.456 -15.792 1.00 75.56 332 ASP A O 1
ATOM 2549 N N . MET A 1 333 ? -50.076 -9.345 -15.203 1.00 74.94 333 MET A N 1
ATOM 2550 C CA . MET A 1 333 ? -51.308 -10.111 -15.029 1.00 74.94 333 MET A CA 1
ATOM 2551 C C . MET A 1 333 ? -52.172 -9.515 -13.920 1.00 74.94 333 MET A C 1
ATOM 2553 O O . MET A 1 333 ? -53.373 -9.347 -14.106 1.00 74.94 333 MET A O 1
ATOM 2557 N N . PHE A 1 334 ? -51.594 -9.181 -12.765 1.00 78.81 334 PHE A N 1
ATOM 2558 C CA . PHE A 1 334 ? -52.339 -8.582 -11.660 1.00 78.81 334 PHE A CA 1
ATOM 2559 C C . PHE A 1 334 ? -52.961 -7.227 -12.035 1.00 78.81 334 PHE A C 1
ATOM 2561 O O . PHE A 1 334 ? -54.119 -6.977 -11.696 1.00 78.81 334 PHE A O 1
ATOM 2568 N N . GLU A 1 335 ? -52.252 -6.386 -12.791 1.00 80.69 335 GLU A N 1
ATOM 2569 C CA . GLU A 1 335 ? -52.804 -5.145 -13.341 1.00 80.69 335 GLU A CA 1
ATOM 2570 C C . GLU A 1 335 ? -53.983 -5.413 -14.289 1.00 80.69 335 GLU A C 1
ATOM 2572 O O . GLU A 1 335 ? -55.000 -4.719 -14.203 1.00 80.69 335 GLU A O 1
ATOM 2577 N N . GLN A 1 336 ? -53.916 -6.458 -15.123 1.00 81.88 336 GLN A N 1
ATOM 2578 C CA . GLN A 1 336 ? -55.056 -6.893 -15.942 1.00 81.88 336 GLN A CA 1
ATOM 2579 C C . GLN A 1 336 ? -56.243 -7.356 -15.083 1.00 81.88 336 GLN A C 1
ATOM 2581 O O . GLN A 1 336 ? -57.373 -6.928 -15.321 1.00 81.88 336 GLN A O 1
ATOM 2586 N N . TRP A 1 337 ? -56.012 -8.150 -14.032 1.00 82.06 337 TRP A N 1
ATOM 2587 C CA . TRP A 1 337 ? -57.066 -8.586 -13.104 1.00 82.06 337 TRP A CA 1
ATOM 2588 C C . TRP A 1 337 ? -57.736 -7.407 -12.374 1.00 82.06 337 TRP A C 1
ATOM 2590 O O . TRP A 1 337 ? -58.950 -7.439 -12.136 1.00 82.06 337 TRP A O 1
ATOM 2600 N N . ILE A 1 338 ? -56.977 -6.351 -12.049 1.00 81.62 338 ILE A N 1
ATOM 2601 C CA . ILE A 1 338 ? -57.510 -5.089 -11.511 1.00 81.62 338 ILE A CA 1
ATOM 2602 C C . ILE A 1 338 ? -58.348 -4.363 -12.567 1.00 81.62 338 ILE A C 1
ATOM 2604 O O . ILE A 1 338 ? -59.479 -3.965 -12.272 1.00 81.62 338 ILE A O 1
ATOM 2608 N N . ALA A 1 339 ? -57.822 -4.199 -13.783 1.00 83.75 339 ALA A N 1
ATOM 2609 C CA . ALA A 1 339 ? -58.506 -3.504 -14.873 1.00 83.75 339 ALA A CA 1
ATOM 2610 C C . ALA A 1 339 ? -59.842 -4.177 -15.232 1.00 83.75 339 ALA A C 1
ATOM 2612 O O . ALA A 1 339 ? -60.851 -3.500 -15.437 1.00 83.75 339 ALA A O 1
ATOM 2613 N N . GLU A 1 340 ? -59.875 -5.510 -15.216 1.00 87.62 340 GLU A N 1
ATOM 2614 C CA . GLU A 1 340 ? -61.069 -6.318 -15.473 1.00 87.62 340 GLU A CA 1
ATOM 2615 C C . GLU A 1 340 ? -61.990 -6.481 -14.249 1.00 87.62 340 GLU A C 1
ATOM 2617 O O . GLU A 1 340 ? -63.067 -7.064 -14.365 1.00 87.62 340 GLU A O 1
ATOM 2622 N N . ARG A 1 341 ? -61.606 -5.954 -13.075 1.00 82.81 341 ARG A N 1
ATOM 2623 C CA . ARG A 1 341 ? -62.334 -6.074 -11.793 1.00 82.81 341 ARG A CA 1
ATOM 2624 C C . ARG A 1 341 ? -62.576 -7.518 -11.327 1.00 82.81 341 ARG A C 1
ATOM 2626 O O . ARG A 1 341 ? -63.529 -7.787 -10.596 1.00 82.81 341 ARG A O 1
ATOM 2633 N N . LYS A 1 342 ? -61.686 -8.444 -11.681 1.00 85.31 342 LYS A N 1
ATOM 2634 C CA . LYS A 1 342 ? -61.787 -9.887 -11.389 1.00 85.31 342 LYS A CA 1
ATOM 2635 C C . LYS A 1 342 ? -60.861 -10.345 -10.253 1.00 85.31 342 LYS A C 1
ATOM 2637 O O . LYS A 1 342 ? -60.383 -11.473 -10.218 1.00 85.31 342 LYS A O 1
ATOM 2642 N N . LEU A 1 343 ? -60.629 -9.488 -9.260 1.00 78.94 343 LEU A N 1
ATOM 2643 C CA . LEU A 1 343 ? -59.734 -9.779 -8.127 1.00 78.94 343 LEU A CA 1
ATOM 2644 C C . LEU A 1 343 ? -60.107 -11.052 -7.346 1.00 78.94 343 LEU A C 1
ATOM 2646 O O . LEU A 1 343 ? -59.242 -11.703 -6.767 1.00 78.94 343 LEU A O 1
ATOM 2650 N N . ARG A 1 344 ? -61.391 -11.426 -7.335 1.00 77.81 344 ARG A N 1
ATOM 2651 C CA . ARG A 1 344 ? -61.869 -12.627 -6.637 1.00 77.81 344 ARG A CA 1
ATOM 2652 C C . ARG A 1 344 ? -61.373 -13.917 -7.295 1.00 77.81 344 ARG A C 1
ATOM 2654 O O . ARG A 1 344 ? -61.020 -14.854 -6.589 1.00 77.81 344 ARG A O 1
ATOM 2661 N N . GLU A 1 345 ? -61.326 -13.943 -8.621 1.00 79.94 345 GLU A N 1
ATOM 2662 C CA . GLU A 1 345 ? -60.828 -15.073 -9.414 1.00 79.94 345 GLU A CA 1
ATOM 2663 C C . GLU A 1 345 ? -59.306 -15.193 -9.277 1.00 79.94 345 GLU A C 1
ATOM 2665 O O . GLU A 1 345 ? -58.808 -16.279 -9.001 1.00 79.94 345 GLU A O 1
ATOM 2670 N N . TYR A 1 346 ? -58.585 -14.065 -9.296 1.00 78.81 346 TYR A N 1
ATOM 2671 C CA . TYR A 1 346 ? -57.150 -14.025 -8.992 1.00 78.81 346 TYR A CA 1
ATOM 2672 C C . TYR A 1 346 ? -56.814 -14.627 -7.616 1.00 78.81 346 TYR A C 1
ATOM 2674 O O . TYR A 1 346 ? -55.883 -15.424 -7.496 1.00 78.81 346 TYR A O 1
ATOM 2682 N N . CYS A 1 347 ? -57.581 -14.290 -6.570 1.00 77.69 347 CYS A N 1
ATOM 2683 C CA . CYS A 1 347 ? -57.395 -14.883 -5.243 1.00 77.69 347 CYS A CA 1
ATOM 2684 C C . CYS A 1 347 ? -57.623 -16.401 -5.257 1.00 77.69 347 CYS A C 1
ATOM 2686 O O . CYS A 1 347 ? -56.871 -17.130 -4.615 1.00 77.69 347 CYS A O 1
ATOM 2688 N N . HIS A 1 348 ? -58.624 -16.887 -5.997 1.00 77.88 348 HIS A N 1
ATOM 2689 C CA . HIS A 1 348 ? -58.858 -18.323 -6.153 1.00 77.88 348 HIS A CA 1
ATOM 2690 C C . HIS A 1 348 ? -57.697 -19.024 -6.878 1.00 77.88 348 HIS A C 1
ATOM 2692 O O . HIS A 1 348 ? -57.229 -20.055 -6.394 1.00 77.88 348 HIS A O 1
ATOM 2698 N N . ASP A 1 349 ? -57.170 -18.442 -7.956 1.00 75.69 349 ASP A N 1
ATOM 2699 C CA . ASP A 1 349 ? -56.020 -18.974 -8.706 1.00 75.69 349 ASP A CA 1
ATOM 2700 C C . ASP A 1 349 ? -54.717 -18.958 -7.889 1.00 75.69 349 ASP A C 1
ATOM 2702 O O . ASP A 1 349 ? -53.925 -19.908 -7.919 1.00 75.69 349 ASP A O 1
ATOM 2706 N N . LYS A 1 350 ? -54.489 -17.908 -7.090 1.00 74.00 350 LYS A N 1
ATOM 2707 C CA . LYS A 1 350 ? -53.350 -17.852 -6.161 1.00 74.00 350 LYS A CA 1
ATOM 2708 C C . LYS A 1 350 ? -53.454 -18.905 -5.062 1.00 74.00 350 LYS A C 1
ATOM 2710 O O . LYS A 1 350 ? -52.451 -19.531 -4.736 1.00 74.00 350 LYS A O 1
ATOM 2715 N N . VAL A 1 351 ? -54.656 -19.151 -4.540 1.00 73.62 351 VAL A N 1
ATOM 2716 C CA . VAL A 1 351 ? -54.903 -20.218 -3.557 1.00 73.62 351 VAL A CA 1
ATOM 2717 C C . VAL A 1 351 ? -54.718 -21.605 -4.186 1.00 73.62 351 VAL A C 1
ATOM 2719 O O . VAL A 1 351 ? -54.159 -22.493 -3.547 1.00 73.62 351 VAL A O 1
ATOM 2722 N N . ALA A 1 352 ? -55.118 -21.795 -5.445 1.00 68.69 352 ALA A N 1
ATOM 2723 C CA . ALA A 1 352 ? -54.946 -23.063 -6.155 1.00 68.69 352 ALA A CA 1
ATOM 2724 C C . ALA A 1 352 ? -53.473 -23.368 -6.494 1.00 68.69 352 ALA A C 1
ATOM 2726 O O . ALA A 1 352 ? -53.022 -24.503 -6.330 1.00 68.69 352 ALA A O 1
ATOM 2727 N N . SER A 1 353 ? -52.697 -22.363 -6.913 1.00 62.50 353 SER A N 1
ATOM 2728 C CA . SER A 1 353 ? -51.261 -22.518 -7.218 1.00 62.50 353 SER A CA 1
ATOM 2729 C C . SER A 1 353 ? -50.379 -22.684 -5.969 1.00 62.50 353 SER A C 1
ATOM 2731 O O . SER A 1 353 ? -49.261 -23.195 -6.056 1.00 62.50 353 SER A O 1
ATOM 2733 N N . TRP A 1 354 ? -50.907 -22.355 -4.786 1.00 55.31 354 TRP A N 1
ATOM 2734 C CA . TRP A 1 354 ? -50.221 -22.456 -3.493 1.00 55.31 354 TRP A CA 1
ATOM 2735 C C . TRP A 1 354 ? -49.848 -23.886 -3.071 1.00 55.31 354 TRP A C 1
ATOM 2737 O O . TRP A 1 354 ? -48.932 -24.076 -2.275 1.00 55.31 354 TRP A O 1
ATOM 2747 N N . HIS A 1 355 ? -50.498 -24.918 -3.617 1.00 49.06 355 HIS A N 1
ATOM 2748 C CA . HIS A 1 355 ? -50.221 -26.304 -3.223 1.00 49.06 355 HIS A CA 1
ATOM 2749 C C . HIS A 1 355 ? -48.975 -26.935 -3.876 1.00 49.06 355 HIS A C 1
ATOM 2751 O O . HIS A 1 355 ? -48.594 -28.031 -3.467 1.00 49.06 355 HIS A O 1
ATOM 2757 N N . HIS A 1 356 ? -48.319 -26.281 -4.846 1.00 46.06 356 HIS A N 1
ATOM 2758 C CA . HIS A 1 356 ? -47.208 -26.881 -5.611 1.00 46.06 356 HIS A CA 1
ATOM 2759 C C . HIS A 1 356 ? -45.799 -26.332 -5.313 1.00 46.06 356 HIS A C 1
ATOM 2761 O O . HIS A 1 356 ? -44.822 -26.930 -5.761 1.00 46.06 356 HIS A O 1
ATOM 2767 N N . HIS A 1 357 ? -45.645 -25.289 -4.490 1.00 39.53 357 HIS A N 1
ATOM 2768 C CA . HIS A 1 357 ? -44.327 -24.806 -4.059 1.00 39.53 357 HIS A CA 1
ATOM 2769 C C . HIS A 1 357 ? -44.233 -24.725 -2.531 1.00 39.53 357 HIS A C 1
ATOM 2771 O O . HIS A 1 357 ? -44.861 -23.891 -1.887 1.00 39.53 357 HIS A O 1
ATOM 2777 N N . ARG A 1 358 ? -43.434 -25.619 -1.932 1.00 38.53 358 ARG A N 1
ATOM 2778 C CA . ARG A 1 358 ? -43.009 -25.496 -0.531 1.00 38.53 358 ARG A CA 1
ATOM 2779 C C . ARG A 1 358 ? -41.906 -24.439 -0.413 1.00 38.53 358 ARG A C 1
ATOM 2781 O O . ARG A 1 358 ? -40.947 -24.484 -1.174 1.00 38.53 358 ARG A O 1
ATOM 2788 N N . MET A 1 359 ? -42.034 -23.632 0.645 1.00 35.50 359 MET A N 1
ATOM 2789 C CA . MET A 1 359 ? -41.166 -22.547 1.136 1.00 35.50 359 MET A CA 1
ATOM 2790 C C . MET A 1 359 ? -41.279 -21.213 0.382 1.00 35.50 359 MET A C 1
ATOM 2792 O O . MET A 1 359 ? -40.634 -21.035 -0.639 1.00 35.50 359 MET A O 1
ATOM 2796 N N . PHE A 1 360 ? -42.073 -20.270 0.907 1.00 33.06 360 PHE A N 1
ATOM 2797 C CA . PHE A 1 360 ? -41.609 -19.006 1.514 1.00 33.06 360 PHE A CA 1
ATOM 2798 C C . PHE A 1 360 ? -42.807 -18.198 2.075 1.00 33.06 360 PHE A C 1
ATOM 2800 O O . PHE A 1 360 ? -43.927 -18.314 1.592 1.00 33.06 360 PHE A O 1
ATOM 2807 N N . GLU A 1 361 ? -42.524 -17.479 3.164 1.00 32.16 361 GLU A N 1
ATOM 2808 C CA . GLU A 1 361 ? -43.221 -16.381 3.867 1.00 32.16 361 GLU A CA 1
ATOM 2809 C C . GLU A 1 361 ? -44.704 -16.051 3.580 1.00 32.16 361 GLU A C 1
ATOM 2811 O O . GLU A 1 361 ? -45.130 -15.732 2.474 1.00 32.16 361 GLU A O 1
ATOM 2816 N N . ALA A 1 362 ? -45.494 -16.007 4.659 1.00 29.20 362 ALA A N 1
ATOM 2817 C CA . ALA A 1 362 ? -46.853 -15.482 4.651 1.00 29.20 362 ALA A CA 1
ATOM 2818 C C . ALA A 1 362 ? -46.849 -13.942 4.652 1.00 29.20 362 ALA A C 1
ATOM 2820 O O . ALA A 1 362 ? -46.619 -13.318 5.686 1.00 29.20 362 ALA A O 1
ATOM 2821 N N . THR A 1 363 ? -47.176 -13.318 3.520 1.00 30.89 363 THR A N 1
ATOM 2822 C CA . THR A 1 363 ? -47.551 -11.897 3.472 1.00 30.89 363 THR A CA 1
ATOM 2823 C C . THR A 1 363 ? -49.053 -11.762 3.737 1.00 30.89 363 THR A C 1
ATOM 2825 O O . THR A 1 363 ? -49.876 -12.116 2.894 1.00 30.89 363 THR A O 1
ATOM 2828 N N . VAL A 1 364 ? -49.437 -11.246 4.907 1.00 28.30 364 VAL A N 1
ATOM 2829 C CA . VAL A 1 364 ? -50.829 -10.851 5.188 1.00 28.30 364 VAL A CA 1
ATOM 2830 C C . VAL A 1 364 ? -51.005 -9.380 4.803 1.00 28.30 364 VAL A C 1
ATOM 2832 O O . VAL A 1 364 ? -50.460 -8.498 5.460 1.00 28.30 364 VAL A O 1
ATOM 2835 N N . MET A 1 365 ? -51.786 -9.098 3.756 1.00 27.33 365 MET A N 1
ATOM 2836 C CA . MET A 1 365 ? -52.264 -7.742 3.453 1.00 27.33 365 MET A CA 1
ATOM 2837 C C . MET A 1 365 ? -53.514 -7.433 4.289 1.00 27.33 365 MET A C 1
ATOM 2839 O O . MET A 1 365 ? -54.561 -8.045 4.090 1.00 27.33 365 MET A O 1
ATOM 2843 N N . MET A 1 366 ? -53.431 -6.451 5.189 1.00 25.19 366 MET A N 1
ATOM 2844 C CA . MET A 1 366 ? -54.599 -5.828 5.825 1.00 25.19 366 MET A CA 1
ATOM 2845 C C . MET A 1 366 ? -54.918 -4.508 5.114 1.00 25.19 366 MET A C 1
ATOM 2847 O O . MET A 1 366 ? -54.121 -3.574 5.148 1.00 25.19 366 MET A O 1
ATOM 2851 N N . ILE A 1 367 ? -56.094 -4.422 4.486 1.00 30.47 367 ILE A N 1
ATOM 2852 C CA . ILE A 1 367 ? -56.616 -3.192 3.872 1.00 30.47 367 ILE A CA 1
ATOM 2853 C C . ILE A 1 367 ? -57.643 -2.580 4.830 1.00 30.47 367 ILE A C 1
ATOM 2855 O O . ILE A 1 367 ? -58.727 -3.127 5.020 1.00 30.47 367 ILE A O 1
ATOM 2859 N N . GLY A 1 368 ? -57.309 -1.437 5.432 1.00 25.06 368 GLY A N 1
ATOM 2860 C CA . GLY A 1 368 ? -58.255 -0.606 6.176 1.00 25.06 368 GLY A CA 1
ATOM 2861 C C . GLY A 1 368 ? -58.850 0.481 5.279 1.00 25.06 368 GLY A C 1
ATOM 2862 O O . GLY A 1 368 ? -58.152 1.418 4.899 1.00 25.06 368 GLY A O 1
ATOM 2863 N N . CYS A 1 369 ? -60.141 0.384 4.953 1.00 28.97 369 CYS A N 1
ATOM 2864 C CA . CYS A 1 369 ? -60.899 1.491 4.369 1.00 28.97 369 CYS A CA 1
ATOM 2865 C C . CYS A 1 369 ? -61.306 2.482 5.468 1.00 28.97 369 CYS A C 1
ATOM 2867 O O . CYS A 1 369 ? -62.072 2.126 6.360 1.00 28.97 369 CYS A O 1
ATOM 2869 N N . ALA A 1 370 ? -60.872 3.738 5.362 1.00 26.20 370 ALA A N 1
ATOM 2870 C CA . ALA A 1 370 ? -61.495 4.856 6.065 1.00 26.20 370 ALA A CA 1
ATOM 2871 C C . ALA A 1 370 ? -62.148 5.786 5.034 1.00 26.20 370 ALA A C 1
ATOM 2873 O O . ALA A 1 370 ? -61.470 6.491 4.289 1.00 26.20 370 ALA A O 1
ATOM 2874 N N . SER A 1 371 ? -63.479 5.756 4.970 1.00 30.05 371 SER A N 1
ATOM 2875 C CA . SER A 1 371 ? -64.296 6.725 4.242 1.00 30.05 371 SER A CA 1
ATOM 2876 C C . SER A 1 371 ? -64.589 7.927 5.139 1.00 30.05 371 SER A C 1
ATOM 2878 O O . SER A 1 371 ? -65.141 7.750 6.225 1.00 30.05 371 SER A O 1
ATOM 2880 N N . SER A 1 372 ? -64.322 9.143 4.671 1.00 28.88 372 SER A N 1
ATOM 2881 C CA . SER A 1 372 ? -64.937 10.351 5.232 1.00 28.88 372 SER A CA 1
ATOM 2882 C C . SER A 1 372 ? -65.660 11.117 4.127 1.00 28.88 372 SER A C 1
ATOM 2884 O O . SER A 1 372 ? -65.029 11.620 3.196 1.00 28.88 372 SER A O 1
ATOM 2886 N N . ASN A 1 373 ? -66.987 11.160 4.257 1.00 30.00 373 ASN A N 1
ATOM 2887 C CA . ASN A 1 373 ? -67.926 11.961 3.476 1.00 30.00 373 ASN A CA 1
ATOM 2888 C C . ASN A 1 373 ? -67.594 13.460 3.558 1.00 30.00 373 ASN A C 1
ATOM 2890 O O . ASN A 1 373 ? -67.077 13.935 4.568 1.00 30.00 373 ASN A O 1
ATOM 2894 N N . GLY A 1 374 ? -67.865 14.174 2.464 1.00 31.72 374 GLY A N 1
ATOM 2895 C CA . GLY A 1 374 ? -67.326 15.503 2.191 1.00 31.72 374 GLY A CA 1
ATOM 2896 C C . GLY A 1 374 ? -68.079 16.706 2.753 1.00 31.72 374 GLY A C 1
ATOM 2897 O O . GLY A 1 374 ? -69.145 16.575 3.341 1.00 31.72 374 GLY A O 1
ATOM 2898 N N . VAL A 1 375 ? -67.482 17.874 2.488 1.00 29.31 375 VAL A N 1
ATOM 2899 C CA . VAL A 1 375 ? -68.096 19.204 2.338 1.00 29.31 375 VAL A CA 1
ATOM 2900 C C . VAL A 1 375 ? -67.196 20.008 1.377 1.00 29.31 375 VAL A C 1
ATOM 2902 O O . VAL A 1 375 ? -65.969 19.945 1.482 1.00 29.31 375 VAL A O 1
ATOM 2905 N N . ASP A 1 376 ? -67.814 20.711 0.426 1.00 33.31 376 ASP A N 1
ATOM 2906 C CA . ASP A 1 376 ? -67.218 21.576 -0.606 1.00 33.31 376 ASP A CA 1
ATOM 2907 C C . ASP A 1 376 ? -66.383 22.752 -0.057 1.00 33.31 376 ASP A C 1
ATOM 2909 O O . ASP A 1 376 ? -66.686 23.243 1.023 1.00 33.31 376 ASP A O 1
ATOM 2913 N N . VAL A 1 377 ? -65.382 23.234 -0.823 1.00 30.06 377 VAL A N 1
ATOM 2914 C CA . VAL A 1 377 ? -65.232 24.624 -1.349 1.00 30.06 377 VAL A CA 1
ATOM 2915 C C . VAL A 1 377 ? -63.993 24.704 -2.279 1.00 30.06 377 VAL A C 1
ATOM 2917 O O . VAL A 1 377 ? -62.907 24.227 -1.953 1.00 30.06 377 VAL A O 1
ATOM 2920 N N . ASN A 1 378 ? -64.185 25.339 -3.444 1.00 37.75 378 ASN A N 1
ATOM 2921 C CA . ASN A 1 378 ? -63.212 25.721 -4.482 1.00 37.75 378 ASN A CA 1
ATOM 2922 C C . ASN A 1 378 ? -61.922 26.406 -3.979 1.00 37.75 378 ASN A C 1
ATOM 2924 O O . ASN A 1 378 ? -61.998 27.250 -3.094 1.00 37.75 378 ASN A O 1
ATOM 2928 N N . VAL A 1 379 ? -60.782 26.134 -4.641 1.00 32.06 379 VAL A N 1
ATOM 2929 C CA . VAL A 1 379 ? -59.779 27.094 -5.186 1.00 32.06 379 VAL A CA 1
ATOM 2930 C C . VAL A 1 379 ? -58.583 26.305 -5.760 1.00 32.06 379 VAL A C 1
ATOM 2932 O O . VAL A 1 379 ? -58.088 25.357 -5.148 1.00 32.06 379 VAL A O 1
ATOM 2935 N N . GLU A 1 380 ? -58.119 26.712 -6.945 1.00 37.38 380 GLU A N 1
ATOM 2936 C CA . GLU A 1 380 ? -56.946 26.201 -7.667 1.00 37.38 380 GLU A CA 1
ATOM 2937 C C . GLU A 1 380 ? -55.692 26.026 -6.789 1.00 37.38 380 GLU A C 1
ATOM 2939 O O . GLU A 1 380 ? -55.226 26.961 -6.137 1.00 37.38 380 GLU A O 1
ATOM 2944 N N . LYS A 1 381 ? -55.109 24.820 -6.833 1.00 31.67 381 LYS A N 1
ATOM 2945 C CA . LYS A 1 381 ? -53.678 24.506 -6.649 1.00 31.67 381 LYS A CA 1
ATOM 2946 C C . LYS A 1 381 ? -53.491 23.012 -6.911 1.00 31.67 381 LYS A C 1
ATOM 2948 O O . LYS A 1 381 ? -54.080 22.188 -6.211 1.00 31.67 381 LYS A O 1
ATOM 2953 N N . SER A 1 382 ? -52.645 22.647 -7.873 1.00 30.11 382 SER A N 1
ATOM 2954 C CA . SER A 1 382 ? -52.162 21.276 -8.070 1.00 30.11 382 SER A CA 1
ATOM 2955 C C . SER A 1 382 ? -51.312 20.837 -6.870 1.00 30.11 382 SER A C 1
ATOM 2957 O O . SER A 1 382 ? -50.085 20.834 -6.880 1.00 30.11 382 SER A O 1
ATOM 2959 N N . LYS A 1 383 ? -51.984 20.441 -5.787 1.00 26.94 383 LYS A N 1
ATOM 2960 C CA . LYS A 1 383 ? -51.403 19.611 -4.735 1.00 26.94 383 LYS A CA 1
ATOM 2961 C C . LYS A 1 383 ? -51.343 18.175 -5.259 1.00 26.94 383 LYS A C 1
ATOM 2963 O O . LYS A 1 383 ? -52.255 17.394 -5.000 1.00 26.94 383 LYS A O 1
ATOM 2968 N N . GLN A 1 384 ? -50.267 17.800 -5.955 1.00 27.78 384 GLN A N 1
ATOM 2969 C CA . GLN A 1 384 ? -49.870 16.392 -5.952 1.00 27.78 384 GLN A CA 1
ATOM 2970 C C . GLN A 1 384 ? -49.392 16.066 -4.537 1.00 27.78 384 GLN A C 1
ATOM 2972 O O . GLN A 1 384 ? -48.336 16.498 -4.075 1.00 27.78 384 GLN A O 1
ATOM 2977 N N . ARG A 1 385 ? -50.270 15.377 -3.809 1.00 25.34 385 ARG A N 1
ATOM 2978 C CA . ARG A 1 385 ? -50.017 14.846 -2.477 1.00 25.34 385 ARG A CA 1
ATOM 2979 C C . ARG A 1 385 ? -48.904 13.809 -2.595 1.00 25.34 385 ARG A C 1
ATOM 2981 O O . ARG A 1 385 ? -49.027 12.830 -3.323 1.00 25.34 385 ARG A O 1
ATOM 2988 N N . ARG A 1 386 ? -47.814 14.063 -1.880 1.00 26.27 386 ARG A N 1
ATOM 2989 C CA . ARG A 1 386 ? -46.682 13.160 -1.701 1.00 26.27 386 ARG A CA 1
ATOM 2990 C C . ARG A 1 386 ? -47.175 11.942 -0.914 1.00 26.27 386 ARG A C 1
ATOM 2992 O O . ARG A 1 386 ? -47.429 12.053 0.280 1.00 26.27 386 ARG A O 1
ATOM 2999 N N . LEU A 1 387 ? -47.337 10.803 -1.580 1.00 24.36 387 LEU A N 1
ATOM 3000 C CA . LEU A 1 387 ? -47.348 9.499 -0.921 1.00 24.36 387 LEU A CA 1
ATOM 3001 C C . LEU A 1 387 ? -45.888 9.063 -0.809 1.00 24.36 387 LEU A C 1
ATOM 3003 O O . LEU A 1 387 ? -45.312 8.510 -1.739 1.00 24.36 387 LEU A O 1
ATOM 3007 N N . SER A 1 388 ? -45.261 9.392 0.316 1.00 24.47 388 SER A N 1
ATOM 3008 C CA . SER A 1 388 ? -44.061 8.692 0.753 1.00 24.47 388 SER A CA 1
ATOM 3009 C C . SER A 1 388 ? -44.511 7.364 1.348 1.00 24.47 388 SER A C 1
ATOM 3011 O O . SER A 1 388 ? -45.105 7.346 2.426 1.00 24.47 388 SER A O 1
ATOM 3013 N N . VAL A 1 389 ? -44.237 6.265 0.654 1.00 25.03 389 VAL A N 1
ATOM 3014 C CA . VAL A 1 389 ? -44.196 4.953 1.299 1.00 25.03 389 VAL A CA 1
ATOM 3015 C C . VAL A 1 389 ? -42.924 4.952 2.141 1.00 25.03 389 VAL A C 1
ATOM 3017 O O . VAL A 1 389 ? -41.823 4.778 1.628 1.00 25.03 389 VAL A O 1
ATOM 3020 N N . GLY A 1 390 ? -43.075 5.282 3.420 1.00 24.59 390 GLY A N 1
ATOM 3021 C CA . GLY A 1 390 ? -42.078 4.976 4.430 1.00 24.59 390 GLY A CA 1
ATOM 3022 C C . GLY A 1 390 ? -42.299 3.538 4.863 1.00 24.59 390 GLY A C 1
ATOM 3023 O O . GLY A 1 390 ? -43.381 3.208 5.343 1.00 24.59 390 GLY A O 1
ATOM 3024 N N . ILE A 1 391 ? -41.291 2.692 4.682 1.00 24.31 391 ILE A N 1
ATOM 3025 C CA . ILE A 1 391 ? -41.207 1.453 5.445 1.00 24.31 391 ILE A CA 1
ATOM 3026 C C . ILE A 1 391 ? -40.758 1.872 6.843 1.00 24.31 391 ILE A C 1
ATOM 3028 O O . ILE A 1 391 ? -39.657 2.386 7.029 1.00 24.31 391 ILE A O 1
ATOM 3032 N N . VAL A 1 392 ? -41.660 1.715 7.805 1.00 27.12 392 VAL A N 1
ATOM 3033 C CA . VAL A 1 392 ? -41.309 1.586 9.214 1.00 27.12 392 VAL A CA 1
ATOM 3034 C C . VAL A 1 392 ? -41.363 0.094 9.478 1.00 27.12 392 VAL A C 1
ATOM 3036 O O . VAL A 1 392 ? -42.458 -0.435 9.634 1.00 27.12 392 VAL A O 1
ATOM 3039 N N . ASP A 1 393 ? -40.207 -0.558 9.535 1.00 26.69 393 ASP A N 1
ATOM 3040 C CA . ASP A 1 393 ? -40.100 -1.818 10.260 1.00 26.69 393 ASP A CA 1
ATOM 3041 C C . ASP A 1 393 ? -39.304 -1.578 11.538 1.00 26.69 393 ASP A C 1
ATOM 3043 O O . ASP A 1 393 ? -38.095 -1.349 11.551 1.00 26.69 393 ASP A O 1
ATOM 3047 N N . LYS A 1 394 ? -40.076 -1.575 12.626 1.00 29.12 394 LYS A N 1
ATOM 3048 C CA . LYS A 1 394 ? -39.642 -1.994 13.951 1.00 29.12 394 LYS A CA 1
ATOM 3049 C C . LYS A 1 394 ? -39.580 -3.520 13.937 1.00 29.12 394 LYS A C 1
ATOM 3051 O O . LYS A 1 394 ? -40.556 -4.151 13.552 1.00 29.12 394 LYS A O 1
ATOM 3056 N N . ASP A 1 395 ? -38.479 -4.063 14.441 1.00 30.47 395 ASP A N 1
ATOM 3057 C CA . ASP A 1 395 ? -38.320 -5.445 14.901 1.00 30.47 395 ASP A CA 1
ATOM 3058 C C . ASP A 1 395 ? -38.649 -6.566 13.894 1.00 30.47 395 ASP A C 1
ATOM 3060 O O . ASP A 1 395 ? -39.775 -7.064 13.845 1.00 30.47 395 ASP A O 1
ATOM 3064 N N . LYS A 1 396 ? -37.614 -7.076 13.208 1.00 29.81 396 LYS A N 1
ATOM 3065 C CA . LYS A 1 396 ? -37.188 -8.494 13.253 1.00 29.81 396 LYS A CA 1
ATOM 3066 C C . LYS A 1 396 ? -36.008 -8.759 12.315 1.00 29.81 396 LYS A C 1
ATOM 3068 O O . LYS A 1 396 ? -35.978 -8.297 11.183 1.00 29.81 396 LYS A O 1
ATOM 3073 N N . ASP A 1 397 ? -35.062 -9.541 12.825 1.00 32.50 397 ASP A N 1
ATOM 3074 C CA . ASP A 1 397 ? -33.881 -10.054 12.137 1.00 32.50 397 ASP A CA 1
ATOM 3075 C C . ASP A 1 397 ? -34.233 -10.768 10.820 1.00 32.50 397 ASP A C 1
ATOM 3077 O O . ASP A 1 397 ? -34.796 -11.865 10.833 1.00 32.50 397 ASP A O 1
ATOM 3081 N N . THR A 1 398 ? -33.825 -10.192 9.692 1.00 26.75 398 THR A N 1
ATOM 3082 C CA . THR A 1 398 ? -33.659 -10.916 8.425 1.00 26.75 398 THR A CA 1
ATOM 3083 C C . THR A 1 398 ? -32.306 -10.552 7.832 1.00 26.75 398 THR A C 1
ATOM 3085 O O . THR A 1 398 ? -32.055 -9.398 7.486 1.00 26.75 398 THR A O 1
ATOM 3088 N N . GLU A 1 399 ? -31.428 -11.553 7.764 1.00 28.84 399 GLU A N 1
ATOM 3089 C CA . GLU A 1 399 ? -30.105 -11.500 7.145 1.00 28.84 399 GLU A CA 1
ATOM 3090 C C . GLU A 1 399 ? -30.198 -10.996 5.700 1.00 28.84 399 GLU A C 1
ATOM 3092 O O . GLU A 1 399 ? -30.804 -11.626 4.829 1.00 28.84 399 GLU A O 1
ATOM 3097 N N . VAL A 1 400 ? -29.554 -9.863 5.429 1.00 29.27 400 VAL A N 1
ATOM 3098 C CA . VAL A 1 400 ? -29.336 -9.366 4.071 1.00 29.27 400 VAL A CA 1
ATOM 3099 C C . VAL A 1 400 ? -28.226 -10.211 3.449 1.00 29.27 400 VAL A C 1
ATOM 3101 O O . VAL A 1 400 ? -27.052 -10.026 3.754 1.00 29.27 400 VAL A O 1
ATOM 3104 N N . LYS A 1 401 ? -28.574 -11.150 2.563 1.00 27.39 401 LYS A N 1
ATOM 3105 C CA . LYS A 1 401 ? -27.580 -11.811 1.705 1.00 27.39 401 LYS A CA 1
ATOM 3106 C C . LYS A 1 401 ? -26.976 -10.775 0.752 1.00 27.39 401 LYS A C 1
ATOM 3108 O O . LYS A 1 401 ? -27.659 -10.266 -0.135 1.00 27.39 401 LYS A O 1
ATOM 3113 N N . GLY A 1 402 ? -25.702 -10.455 0.977 1.00 34.03 402 GLY A N 1
ATOM 3114 C CA . GLY A 1 402 ? -24.955 -9.402 0.298 1.00 34.03 402 GLY A CA 1
ATOM 3115 C C . GLY A 1 402 ? -24.803 -9.601 -1.213 1.00 34.03 402 GLY A C 1
ATOM 3116 O O . GLY A 1 402 ? -24.509 -10.687 -1.715 1.00 34.03 402 GLY A O 1
ATOM 3117 N N . SER A 1 403 ? -24.965 -8.506 -1.956 1.00 35.91 403 SER A N 1
ATOM 3118 C CA . SER A 1 403 ? -24.482 -8.370 -3.330 1.00 35.91 403 SER A CA 1
ATOM 3119 C C . SER A 1 403 ? -22.956 -8.504 -3.360 1.00 35.91 403 SER A C 1
ATOM 3121 O O . SER A 1 403 ? -22.285 -7.848 -2.563 1.00 35.91 403 SER A O 1
ATOM 3123 N N . LYS A 1 404 ? -22.396 -9.284 -4.297 1.00 41.59 404 LYS A N 1
ATOM 3124 C CA . LYS A 1 404 ? -20.936 -9.441 -4.436 1.00 41.59 404 LYS A CA 1
ATOM 3125 C C . LYS A 1 404 ? -20.225 -8.073 -4.483 1.00 41.59 404 LYS A C 1
ATOM 3127 O O . LYS A 1 404 ? -20.665 -7.202 -5.241 1.00 41.59 404 LYS A O 1
ATOM 3132 N N . PRO A 1 405 ? -19.130 -7.875 -3.723 1.00 46.97 405 PRO A N 1
ATOM 3133 C CA . PRO A 1 405 ? -18.434 -6.595 -3.667 1.00 46.97 405 PRO A CA 1
ATOM 3134 C C . PRO A 1 405 ? -17.902 -6.188 -5.048 1.00 46.97 405 PRO A C 1
ATOM 3136 O O . PRO A 1 405 ? -17.364 -6.995 -5.807 1.00 46.97 405 PRO A O 1
ATOM 3139 N N . ASN A 1 406 ? -18.059 -4.908 -5.397 1.00 52.03 406 ASN A N 1
ATOM 3140 C CA . ASN A 1 406 ? -17.574 -4.361 -6.662 1.00 52.03 406 ASN A CA 1
ATOM 3141 C C . ASN A 1 406 ? -16.036 -4.413 -6.707 1.00 52.03 406 ASN A C 1
ATOM 3143 O O . ASN A 1 406 ? -15.363 -3.675 -5.986 1.00 52.03 406 ASN A O 1
ATOM 3147 N N . MET A 1 407 ? -15.489 -5.234 -7.607 1.00 49.31 407 MET A N 1
ATOM 3148 C CA . MET A 1 407 ? -14.046 -5.446 -7.778 1.00 49.31 407 MET A CA 1
ATOM 3149 C C . MET A 1 407 ? -13.231 -4.162 -7.946 1.00 49.31 407 MET A C 1
ATOM 3151 O O . MET A 1 407 ? -12.128 -4.060 -7.416 1.00 49.31 407 MET A O 1
ATOM 3155 N N . GLY A 1 408 ? -13.770 -3.158 -8.645 1.00 42.94 408 GLY A N 1
ATOM 3156 C CA . GLY A 1 408 ? -13.086 -1.876 -8.822 1.00 42.94 408 GLY A CA 1
ATOM 3157 C C . GLY A 1 408 ? -13.026 -1.057 -7.531 1.00 42.94 408 GLY A C 1
ATOM 3158 O O . GLY A 1 408 ? -12.009 -0.427 -7.245 1.00 42.94 408 GLY A O 1
ATOM 3159 N N . ALA A 1 409 ? -14.088 -1.100 -6.723 1.00 53.62 409 ALA A N 1
ATOM 3160 C CA . ALA A 1 409 ? -14.135 -0.428 -5.425 1.00 53.62 409 ALA A CA 1
ATOM 3161 C C . ALA A 1 409 ? -13.224 -1.118 -4.398 1.00 53.62 409 ALA A C 1
ATOM 3163 O O . ALA A 1 409 ? -12.554 -0.440 -3.616 1.00 53.62 409 ALA A O 1
ATOM 3164 N N . LEU A 1 410 ? -13.151 -2.453 -4.451 1.00 53.09 410 LEU A N 1
ATOM 3165 C CA . LEU A 1 410 ? -12.271 -3.253 -3.607 1.00 53.09 410 LEU A CA 1
ATOM 3166 C C . LEU A 1 410 ? -10.795 -3.035 -3.957 1.00 53.09 410 LEU A C 1
ATOM 3168 O O . LEU A 1 410 ? -9.997 -2.719 -3.081 1.00 53.09 410 LEU A O 1
ATOM 3172 N N . GLN A 1 411 ? -10.424 -3.105 -5.238 1.00 55.12 411 GLN A N 1
ATOM 3173 C CA . GLN A 1 411 ? -9.048 -2.832 -5.663 1.00 55.12 411 GLN A CA 1
ATOM 3174 C C . GLN A 1 411 ? -8.638 -1.384 -5.349 1.00 55.12 411 GLN A C 1
ATOM 3176 O O . GLN A 1 411 ? -7.501 -1.127 -4.953 1.00 55.12 411 GLN A O 1
ATOM 3181 N N . GLY A 1 412 ? -9.588 -0.449 -5.449 1.00 56.47 412 GLY A N 1
ATOM 3182 C CA . GLY A 1 412 ? -9.422 0.922 -4.984 1.00 56.47 412 GLY A CA 1
ATOM 3183 C C . GLY A 1 412 ? -9.244 1.038 -3.469 1.00 56.47 412 GLY A C 1
ATOM 3184 O O . GLY A 1 412 ? -8.508 1.908 -3.041 1.00 56.47 412 GLY A O 1
ATOM 3185 N N . LEU A 1 413 ? -9.894 0.213 -2.639 1.00 65.81 413 LEU A N 1
ATOM 3186 C CA . LEU A 1 413 ? -9.697 0.194 -1.176 1.00 65.81 413 LEU A CA 1
ATOM 3187 C C . LEU A 1 413 ? -8.293 -0.294 -0.807 1.00 65.81 413 LEU A C 1
ATOM 3189 O O . LEU A 1 413 ? -7.593 0.353 -0.032 1.00 65.81 413 LEU A O 1
ATOM 3193 N N . LEU A 1 414 ? -7.877 -1.409 -1.411 1.00 66.81 414 LEU A N 1
ATOM 3194 C CA . LEU A 1 414 ? -6.615 -2.079 -1.099 1.00 66.81 414 LEU A CA 1
ATOM 3195 C C . LEU A 1 414 ? -5.389 -1.257 -1.528 1.00 66.81 414 LEU A C 1
ATOM 3197 O O . LEU A 1 414 ? -4.357 -1.295 -0.864 1.00 66.81 414 LEU A O 1
ATOM 3201 N N . ALA A 1 415 ? -5.495 -0.498 -2.622 1.00 49.62 415 ALA A N 1
ATOM 3202 C CA . ALA A 1 415 ? -4.402 0.321 -3.150 1.00 49.62 415 ALA A CA 1
ATOM 3203 C C . ALA A 1 415 ? -4.312 1.733 -2.536 1.00 49.62 415 ALA A C 1
ATOM 3205 O O . ALA A 1 415 ? -3.362 2.465 -2.832 1.00 49.62 415 ALA A O 1
ATOM 3206 N N . GLU A 1 416 ? -5.300 2.153 -1.739 1.00 62.53 416 GLU A N 1
ATOM 3207 C CA . GLU A 1 416 ? -5.382 3.526 -1.240 1.00 62.53 416 GLU A CA 1
ATOM 3208 C C . GLU A 1 416 ? -4.563 3.740 0.037 1.00 62.53 416 GLU A C 1
ATOM 3210 O O . GLU A 1 416 ? -4.520 2.909 0.950 1.00 62.53 416 GLU A O 1
ATOM 3215 N N . ASP A 1 417 ? -3.914 4.901 0.082 1.00 70.69 417 ASP A N 1
ATOM 3216 C CA . ASP A 1 417 ? -3.148 5.385 1.222 1.00 70.69 417 ASP A CA 1
ATOM 3217 C C . ASP A 1 417 ? -4.098 6.055 2.223 1.00 70.69 417 ASP A C 1
ATOM 3219 O O . ASP A 1 417 ? -4.814 7.001 1.875 1.00 70.69 417 ASP A O 1
ATOM 3223 N N . LEU A 1 418 ? -4.082 5.578 3.470 1.00 73.12 418 LEU A N 1
ATOM 3224 C CA . LEU A 1 418 ? -4.943 6.066 4.547 1.00 73.12 418 LEU A CA 1
ATOM 3225 C C . LEU A 1 418 ? -4.819 7.588 4.744 1.00 73.12 418 LEU A C 1
ATOM 3227 O O . LEU A 1 418 ? -5.822 8.267 4.951 1.00 73.12 418 LEU A O 1
ATOM 3231 N N . LEU A 1 419 ? -3.617 8.161 4.607 1.00 73.31 419 LEU A N 1
ATOM 3232 C CA . LEU A 1 419 ? -3.405 9.601 4.785 1.00 73.31 419 LEU A CA 1
ATOM 3233 C C . LEU A 1 419 ? -3.932 10.429 3.609 1.00 73.31 419 LEU A C 1
ATOM 3235 O O . LEU A 1 419 ? -4.334 11.581 3.799 1.00 73.31 419 LEU A O 1
ATOM 3239 N N . LYS A 1 420 ? -3.989 9.852 2.403 1.00 73.00 420 LYS A N 1
ATOM 3240 C CA . LYS A 1 420 ? -4.640 10.503 1.253 1.00 73.00 420 LYS A CA 1
ATOM 3241 C C . LYS A 1 420 ? -6.151 10.556 1.428 1.00 73.00 420 LYS A C 1
ATOM 3243 O O . LYS A 1 420 ? -6.751 11.583 1.119 1.00 73.00 420 LYS A O 1
ATOM 3248 N N . LEU A 1 421 ? -6.746 9.497 1.975 1.00 70.81 421 LEU A N 1
ATOM 3249 C CA . LEU A 1 421 ? -8.169 9.473 2.305 1.00 70.81 421 LEU A CA 1
ATOM 3250 C C . LEU A 1 421 ? -8.510 10.503 3.393 1.00 70.81 421 LEU A C 1
ATOM 3252 O O . LEU A 1 421 ? -9.517 11.201 3.303 1.00 70.81 421 LEU A O 1
ATOM 3256 N N . VAL A 1 422 ? -7.639 10.677 4.388 1.00 67.75 422 VAL A N 1
ATOM 3257 C CA . VAL A 1 422 ? -7.785 11.768 5.364 1.00 67.75 422 VAL A CA 1
ATOM 3258 C C . VAL A 1 422 ? -7.732 13.135 4.671 1.00 67.75 422 VAL A C 1
ATOM 3260 O O . VAL A 1 422 ? -8.523 14.018 4.993 1.00 67.75 422 VAL A O 1
ATOM 3263 N N . ALA A 1 423 ? -6.836 13.332 3.699 1.00 64.88 423 ALA A N 1
ATOM 3264 C CA . ALA A 1 423 ? -6.731 14.599 2.974 1.00 64.88 423 ALA A CA 1
ATOM 3265 C C . ALA A 1 423 ? -7.985 14.935 2.143 1.00 64.88 423 ALA A C 1
ATOM 3267 O O . ALA A 1 423 ? -8.364 16.104 2.081 1.00 64.88 423 ALA A O 1
ATOM 3268 N N . SER A 1 424 ? -8.670 13.948 1.551 1.00 64.75 424 SER A N 1
ATOM 3269 C CA . SER A 1 424 ? -9.918 14.201 0.810 1.00 64.75 424 SER A CA 1
ATOM 3270 C C . SER A 1 424 ? -11.059 14.658 1.727 1.00 64.75 424 SER A C 1
ATOM 3272 O O . SER A 1 424 ? -11.838 15.533 1.346 1.00 64.75 424 SER A O 1
ATOM 3274 N N . HIS A 1 425 ? -11.107 14.152 2.963 1.00 61.56 425 HIS A N 1
ATOM 3275 C CA . HIS A 1 425 ? -12.110 14.516 3.972 1.00 61.56 425 HIS A CA 1
ATOM 3276 C C . HIS A 1 425 ? -11.975 15.950 4.498 1.00 61.56 425 HIS A C 1
ATOM 3278 O O . HIS A 1 425 ? -12.957 16.549 4.938 1.00 61.56 425 HIS A O 1
ATOM 3284 N N . GLN A 1 426 ? -10.780 16.533 4.415 1.00 57.53 426 GLN A N 1
ATOM 3285 C CA . GLN A 1 426 ? -10.510 17.883 4.915 1.00 57.53 426 GLN A CA 1
ATOM 3286 C C . GLN A 1 426 ? -11.118 18.989 4.066 1.00 57.53 426 GLN A C 1
ATOM 3288 O O . GLN A 1 426 ? -11.459 20.039 4.596 1.00 57.53 426 GLN A O 1
ATOM 3293 N N . SER A 1 427 ? -11.289 18.753 2.764 1.00 51.19 427 SER A N 1
ATOM 3294 C CA . SER A 1 427 ? -11.888 19.739 1.857 1.00 51.19 427 SER A CA 1
ATOM 3295 C C . SER A 1 427 ? -13.355 20.065 2.186 1.00 51.19 427 SER A C 1
ATOM 3297 O O . SER A 1 427 ? -13.861 21.095 1.750 1.00 51.19 427 SER A O 1
ATOM 3299 N N . SER A 1 428 ? -14.020 19.212 2.976 1.00 50.69 428 SER A N 1
ATOM 3300 C CA . SER A 1 428 ? -15.433 19.327 3.363 1.00 50.69 428 SER A CA 1
ATOM 3301 C C . SER A 1 428 ? -15.679 19.683 4.839 1.00 50.69 428 SER A C 1
ATOM 3303 O O . SER A 1 428 ? -16.834 19.767 5.243 1.00 50.69 428 SER A O 1
ATOM 3305 N N . MET A 1 429 ? -14.630 19.858 5.651 1.00 52.75 429 MET A N 1
ATOM 3306 C CA . MET A 1 429 ? -14.733 20.137 7.095 1.00 52.75 429 MET A CA 1
ATOM 3307 C C . MET A 1 429 ? -14.558 21.647 7.384 1.00 52.75 429 MET A C 1
ATOM 3309 O O . MET A 1 429 ? -13.939 22.344 6.575 1.00 52.75 429 MET A O 1
ATOM 3313 N N . PRO A 1 430 ? -15.089 22.187 8.503 1.00 48.78 430 PRO A N 1
ATOM 3314 C CA . PRO A 1 430 ? -14.965 23.608 8.852 1.00 48.78 430 PRO A CA 1
ATOM 3315 C C . PRO A 1 430 ? -13.501 24.072 8.866 1.00 48.78 430 PRO A C 1
ATOM 3317 O O . PRO A 1 430 ? -12.619 23.274 9.178 1.00 48.78 430 PRO A O 1
ATOM 3320 N N . GLN A 1 431 ? -13.240 25.355 8.569 1.00 46.62 431 GLN A N 1
ATOM 3321 C CA . GLN A 1 431 ? -11.901 25.976 8.589 1.00 46.62 431 GLN A CA 1
ATOM 3322 C C . GLN A 1 431 ? -11.299 26.045 10.011 1.00 46.62 431 GLN A C 1
ATOM 3324 O O . GLN A 1 431 ? -11.068 27.118 10.562 1.00 46.62 431 GLN A O 1
ATOM 3329 N N . VAL A 1 432 ? -11.044 24.898 10.628 1.00 50.06 432 VAL A N 1
ATOM 3330 C CA . VAL A 1 432 ? -10.164 24.760 11.787 1.00 50.06 432 VAL A CA 1
ATOM 3331 C C . VAL A 1 432 ? -8.764 24.523 11.232 1.00 50.06 432 VAL A C 1
ATOM 3333 O O . VAL A 1 432 ? -8.597 23.750 10.288 1.00 50.06 432 VAL A O 1
ATOM 3336 N N . ALA A 1 433 ? -7.752 25.202 11.777 1.00 49.00 433 ALA A N 1
ATOM 3337 C CA . ALA A 1 433 ? -6.362 24.966 11.401 1.00 49.00 433 ALA A CA 1
ATOM 3338 C C . ALA A 1 433 ? -6.024 23.489 11.660 1.00 49.00 433 ALA A C 1
ATOM 3340 O O . ALA A 1 433 ? -5.890 23.061 12.808 1.00 49.00 433 ALA A O 1
ATOM 3341 N N . VAL A 1 434 ? -5.967 22.695 10.590 1.00 55.22 434 VAL A N 1
ATOM 3342 C CA . VAL A 1 434 ? -5.729 21.256 10.689 1.00 55.22 434 VAL A CA 1
ATOM 3343 C C . VAL A 1 434 ? -4.294 21.049 11.158 1.00 55.22 434 VAL A C 1
ATOM 3345 O O . VAL A 1 434 ? -3.356 21.499 10.498 1.00 55.22 434 VAL A O 1
ATOM 3348 N N . GLY A 1 435 ? -4.138 20.385 12.304 1.00 60.47 435 GLY A N 1
ATOM 3349 C CA . GLY A 1 435 ? -2.833 20.006 12.830 1.00 60.47 435 GLY A CA 1
ATOM 3350 C C . GLY A 1 435 ? -2.229 18.807 12.093 1.00 60.47 435 GLY A C 1
ATOM 3351 O O . GLY A 1 435 ? -2.668 18.413 11.005 1.00 60.47 435 GLY A O 1
ATOM 3352 N N . ARG A 1 436 ? -1.193 18.225 12.696 1.00 74.06 436 ARG A N 1
ATOM 3353 C CA . ARG A 1 436 ? -0.431 17.112 12.124 1.00 74.06 436 ARG A CA 1
ATOM 3354 C C . ARG A 1 436 ? -1.292 15.867 11.925 1.00 74.06 436 ARG A C 1
ATOM 3356 O O . ARG A 1 436 ? -2.267 15.625 12.643 1.00 74.06 436 ARG A O 1
ATOM 3363 N N . ARG A 1 437 ? -0.899 15.046 10.954 1.00 80.31 437 ARG A N 1
ATOM 3364 C CA . ARG A 1 437 ? -1.554 13.781 10.607 1.00 80.31 437 ARG A CA 1
ATOM 3365 C C . ARG A 1 437 ? -0.559 12.648 10.640 1.00 80.31 437 ARG A C 1
ATOM 3367 O O . ARG A 1 437 ? 0.432 12.672 9.916 1.00 80.31 437 ARG A O 1
ATOM 3374 N N . HIS A 1 438 ? -0.868 11.633 11.427 1.00 83.44 438 HIS A N 1
ATOM 3375 C CA . HIS A 1 438 ? -0.012 10.467 11.548 1.00 83.44 438 HIS A CA 1
ATOM 3376 C C . HIS A 1 438 ? -0.835 9.198 11.735 1.00 83.44 438 HIS A C 1
ATOM 3378 O O . HIS A 1 438 ? -1.902 9.197 12.353 1.00 83.44 438 HIS A O 1
ATOM 3384 N N . SER A 1 439 ? -0.309 8.112 11.185 1.00 86.62 439 SER A N 1
ATOM 3385 C CA . SER A 1 439 ? -0.815 6.761 11.361 1.00 86.62 439 SER A CA 1
ATOM 3386 C C . SER A 1 439 ? 0.319 5.880 11.863 1.00 86.62 439 SER A C 1
ATOM 3388 O O . SER A 1 439 ? 1.377 5.812 11.242 1.00 86.62 439 SER A O 1
ATOM 3390 N N . LEU A 1 440 ? 0.081 5.187 12.967 1.00 84.94 440 LEU A N 1
ATOM 3391 C CA . LEU A 1 440 ? 0.941 4.168 13.547 1.00 84.94 440 LEU A CA 1
ATOM 3392 C C . LEU A 1 440 ? 0.221 2.826 13.499 1.00 84.94 440 LEU A C 1
ATOM 3394 O O . LEU A 1 440 ? -0.977 2.757 13.758 1.00 84.94 440 LEU A O 1
ATOM 3398 N N . CYS A 1 441 ? 0.928 1.754 13.180 1.00 85.25 441 CYS A N 1
ATOM 3399 C CA . CYS A 1 441 ? 0.352 0.417 13.235 1.00 85.25 441 CYS A CA 1
ATOM 3400 C C . CYS A 1 441 ? 1.415 -0.662 13.431 1.00 85.25 441 CYS A C 1
ATOM 3402 O O . CYS A 1 441 ? 2.601 -0.442 13.158 1.00 85.25 441 CYS A O 1
ATOM 3404 N N . SER A 1 442 ? 0.980 -1.838 13.883 1.00 87.44 442 SER A N 1
ATOM 3405 C CA . SER A 1 442 ? 1.802 -3.045 13.833 1.00 87.44 442 SER A CA 1
ATOM 3406 C C . SER A 1 442 ? 2.084 -3.474 12.391 1.00 87.44 442 SER A C 1
ATOM 3408 O O . SER A 1 442 ? 1.295 -3.231 11.474 1.00 87.44 442 SER A O 1
ATOM 3410 N N . VAL A 1 443 ? 3.209 -4.160 12.211 1.00 83.69 443 VAL A N 1
ATOM 3411 C CA . VAL A 1 443 ? 3.597 -4.846 10.973 1.00 83.69 443 VAL A CA 1
ATOM 3412 C C . VAL A 1 443 ? 3.858 -6.305 11.298 1.00 83.69 443 VAL A C 1
ATOM 3414 O O . VAL A 1 443 ? 4.416 -6.602 12.356 1.00 83.69 443 VAL A O 1
ATOM 3417 N N . THR A 1 444 ? 3.483 -7.202 10.393 1.00 76.06 444 THR A N 1
ATOM 3418 C CA . THR A 1 444 ? 3.819 -8.621 10.515 1.00 76.06 444 THR A CA 1
ATOM 3419 C C . THR A 1 444 ? 5.330 -8.822 10.549 1.00 76.06 444 THR A C 1
ATOM 3421 O O . THR A 1 444 ? 6.086 -8.225 9.779 1.00 76.06 444 THR A O 1
ATOM 3424 N N . ASP A 1 445 ? 5.778 -9.644 11.489 1.00 73.38 445 ASP A N 1
ATOM 3425 C CA . ASP A 1 445 ? 7.171 -9.994 11.675 1.00 73.38 445 ASP A CA 1
ATOM 3426 C C . ASP A 1 445 ? 7.345 -11.492 11.907 1.00 73.38 445 ASP A C 1
ATOM 3428 O O . ASP A 1 445 ? 6.746 -12.098 12.791 1.00 73.38 445 ASP A O 1
ATOM 3432 N N . ASP A 1 446 ? 8.238 -12.076 11.116 1.00 65.19 446 ASP A N 1
ATOM 3433 C CA . ASP A 1 446 ? 8.619 -13.473 11.250 1.00 65.19 446 ASP A CA 1
ATOM 3434 C C . ASP A 1 446 ? 9.853 -13.605 12.150 1.00 65.19 446 ASP A C 1
ATOM 3436 O O . ASP A 1 446 ? 10.760 -12.768 12.143 1.00 65.19 446 ASP A O 1
ATOM 3440 N N . GLY A 1 447 ? 9.910 -14.692 12.921 1.00 62.75 447 GLY A N 1
ATOM 3441 C CA . GLY A 1 447 ? 11.116 -15.084 13.658 1.00 62.75 447 GLY A CA 1
ATOM 3442 C C . GLY A 1 447 ? 11.368 -14.343 14.974 1.00 62.75 447 GLY A C 1
ATOM 3443 O O . GLY A 1 447 ? 12.457 -14.464 15.536 1.00 62.75 447 GLY A O 1
ATOM 3444 N N . LYS A 1 448 ? 10.387 -13.598 15.496 1.00 73.06 448 LYS A N 1
ATOM 3445 C CA . LYS A 1 448 ? 10.456 -13.038 16.851 1.00 73.06 448 LYS A CA 1
ATOM 3446 C C . LYS A 1 448 ? 10.185 -14.115 17.897 1.00 73.06 448 LYS A C 1
ATOM 3448 O O . LYS A 1 448 ? 9.230 -14.876 17.791 1.00 73.06 448 LYS A O 1
ATOM 3453 N N . ILE A 1 449 ? 11.043 -14.163 18.911 1.00 68.62 449 ILE A N 1
ATOM 3454 C CA . ILE A 1 449 ? 10.989 -15.142 20.000 1.00 68.62 449 ILE A CA 1
ATOM 3455 C C . ILE A 1 449 ? 10.473 -14.431 21.257 1.00 68.62 449 ILE A C 1
ATOM 3457 O O . ILE A 1 449 ? 10.831 -13.277 21.472 1.00 68.62 449 ILE A O 1
ATOM 3461 N N . SER A 1 450 ? 9.636 -15.122 22.039 1.00 77.06 450 SER A N 1
ATOM 3462 C CA . SER A 1 450 ? 9.225 -14.848 23.431 1.00 77.06 450 SER A CA 1
ATOM 3463 C C . SER A 1 450 ? 9.402 -13.402 23.937 1.00 77.06 450 SER A C 1
ATOM 3465 O O . SER A 1 450 ? 10.512 -12.942 24.202 1.00 77.06 450 SER A O 1
ATOM 3467 N N . PHE A 1 451 ? 8.287 -12.688 24.097 1.00 83.69 451 PHE A N 1
ATOM 3468 C CA . PHE A 1 451 ? 8.176 -11.312 24.602 1.00 83.69 451 PHE A CA 1
ATOM 3469 C C . PHE A 1 451 ? 8.853 -10.211 23.758 1.00 83.69 451 PHE A C 1
ATOM 3471 O O . PHE A 1 451 ? 8.979 -9.048 24.167 1.00 83.69 451 PHE A O 1
ATOM 3478 N N . ALA A 1 452 ? 9.263 -10.529 22.531 1.00 80.62 452 ALA A N 1
ATOM 3479 C CA . ALA A 1 452 ? 9.752 -9.533 21.587 1.00 80.62 452 ALA A CA 1
ATOM 3480 C C . ALA A 1 452 ? 8.634 -8.571 21.132 1.00 80.62 452 ALA A C 1
ATOM 3482 O O . ALA A 1 452 ? 7.500 -8.979 20.883 1.00 80.62 452 ALA A O 1
ATOM 3483 N N . ASN A 1 453 ? 8.974 -7.282 21.004 1.00 86.00 453 ASN A N 1
ATOM 3484 C CA . ASN A 1 453 ? 8.088 -6.245 20.460 1.00 86.00 453 ASN A CA 1
ATOM 3485 C C . ASN A 1 453 ? 7.756 -6.527 18.999 1.00 86.00 453 ASN A C 1
ATOM 3487 O O . ASN A 1 453 ? 8.686 -6.760 18.229 1.00 86.00 453 ASN A O 1
ATOM 3491 N N . LYS A 1 454 ? 6.494 -6.377 18.598 1.00 88.88 454 LYS A N 1
ATOM 3492 C CA . LYS A 1 454 ? 6.057 -6.368 17.201 1.00 88.88 454 LYS A CA 1
ATOM 3493 C C . LYS A 1 454 ? 6.577 -5.120 16.480 1.00 88.88 454 LYS A C 1
ATOM 3495 O O . LYS A 1 454 ? 6.764 -4.064 17.086 1.00 88.88 454 LYS A O 1
ATOM 3500 N N . SER A 1 455 ? 6.896 -5.248 15.196 1.00 86.62 455 SER A N 1
ATOM 3501 C CA . SER A 1 455 ? 7.429 -4.150 14.382 1.00 86.62 455 SER A CA 1
ATOM 3502 C C . SER A 1 455 ? 6.374 -3.058 14.186 1.00 86.62 455 SER A C 1
ATOM 3504 O O . SER A 1 455 ? 5.183 -3.351 14.107 1.00 86.62 455 SER A O 1
ATOM 3506 N N . VAL A 1 456 ? 6.806 -1.796 14.095 1.00 87.38 456 VAL A N 1
ATOM 3507 C CA . VAL A 1 456 ? 5.914 -0.624 14.025 1.00 87.38 456 VAL A CA 1
ATOM 3508 C C . VAL A 1 456 ? 6.159 0.149 12.735 1.00 87.38 456 VAL A C 1
ATOM 3510 O O . VAL A 1 456 ? 7.306 0.425 12.377 1.00 87.38 456 VAL A O 1
ATOM 3513 N N . LYS A 1 457 ? 5.080 0.535 12.055 1.00 85.88 457 LYS A N 1
ATOM 3514 C CA . LYS A 1 457 ? 5.101 1.408 10.879 1.00 85.88 457 LYS A CA 1
ATOM 3515 C C . LYS A 1 457 ? 4.480 2.753 11.230 1.00 85.88 457 LYS A C 1
ATOM 3517 O O . LYS A 1 457 ? 3.346 2.802 11.694 1.00 85.88 457 LYS A O 1
ATOM 3522 N N . LEU A 1 458 ? 5.222 3.828 10.973 1.00 83.62 458 LEU A N 1
ATOM 3523 C CA . LEU A 1 458 ? 4.750 5.211 11.046 1.00 83.62 458 LEU A CA 1
ATOM 3524 C C . LEU A 1 458 ? 4.554 5.748 9.624 1.00 83.62 458 LEU A C 1
ATOM 3526 O O . LEU A 1 458 ? 5.431 5.604 8.772 1.00 83.62 458 LEU A O 1
ATOM 3530 N N . LEU A 1 459 ? 3.411 6.378 9.380 1.00 80.50 459 LEU A N 1
ATOM 3531 C CA . LEU A 1 459 ? 3.101 7.133 8.171 1.00 80.50 459 LEU A CA 1
ATOM 3532 C C . LEU A 1 459 ? 2.684 8.551 8.570 1.00 80.50 459 LEU A C 1
ATOM 3534 O O . LEU A 1 459 ? 1.908 8.712 9.511 1.00 80.50 459 LEU A O 1
ATOM 3538 N N . GLY A 1 460 ? 3.110 9.556 7.803 1.00 79.31 460 GLY A N 1
ATOM 3539 C CA . GLY A 1 460 ? 2.716 10.955 7.998 1.00 79.31 460 GLY A CA 1
ATOM 3540 C C . GLY A 1 460 ? 3.760 11.771 8.750 1.00 79.31 460 GLY A C 1
ATOM 3541 O O . GLY A 1 460 ? 4.954 11.499 8.634 1.00 79.31 460 GLY A O 1
ATOM 3542 N N . ASP A 1 461 ? 3.303 12.790 9.472 1.00 76.38 461 ASP A N 1
ATOM 3543 C CA . ASP A 1 461 ? 4.168 13.684 10.240 1.00 76.38 461 ASP A CA 1
ATOM 3544 C C . ASP A 1 461 ? 4.861 12.939 11.393 1.00 76.38 461 ASP A C 1
ATOM 3546 O O . ASP A 1 461 ? 4.312 11.981 11.947 1.00 76.38 461 ASP A O 1
ATOM 3550 N N . GLU A 1 462 ? 6.054 13.396 11.794 1.00 73.69 462 GLU A N 1
ATOM 3551 C CA . GLU A 1 462 ? 6.731 12.845 12.972 1.00 73.69 462 GLU A CA 1
ATOM 3552 C C . GLU A 1 462 ? 5.853 12.994 14.221 1.00 73.69 462 GLU A C 1
ATOM 3554 O O . GLU A 1 462 ? 5.423 14.097 14.590 1.00 73.69 462 GLU A O 1
ATOM 3559 N N . LEU A 1 463 ? 5.615 11.855 14.873 1.00 71.75 463 LEU A N 1
ATOM 3560 C CA . LEU A 1 463 ? 4.914 11.766 16.141 1.00 71.75 463 LEU A CA 1
ATOM 3561 C C . LEU A 1 463 ? 5.915 11.537 17.269 1.00 71.75 463 LEU A C 1
ATOM 3563 O O . LEU A 1 463 ? 6.661 10.563 17.231 1.00 71.75 463 LEU A O 1
ATOM 3567 N N . ASP A 1 464 ? 5.850 12.370 18.305 1.00 78.50 464 ASP A N 1
ATOM 3568 C CA . ASP A 1 464 ? 6.375 12.032 19.627 1.00 78.50 464 ASP A CA 1
ATOM 3569 C C . ASP A 1 464 ? 5.206 11.514 20.494 1.00 78.50 464 ASP A C 1
ATOM 3571 O O . ASP A 1 464 ? 4.383 12.321 20.948 1.00 78.50 464 ASP A O 1
ATOM 3575 N N . PRO A 1 465 ? 5.074 10.185 20.706 1.00 74.94 465 PRO A N 1
ATOM 3576 C CA . PRO A 1 465 ? 3.970 9.613 21.475 1.00 74.94 465 PRO A CA 1
ATOM 3577 C C . PRO A 1 465 ? 3.893 10.166 22.903 1.00 74.94 465 PRO A C 1
ATOM 3579 O O . PRO A 1 465 ? 2.794 10.359 23.427 1.00 74.94 465 PRO A O 1
ATOM 3582 N N . ALA A 1 466 ? 5.040 10.497 23.510 1.00 70.75 466 ALA A N 1
ATOM 3583 C CA . ALA A 1 466 ? 5.102 11.020 24.871 1.00 70.75 466 ALA A CA 1
ATOM 3584 C C . ALA A 1 466 ? 4.461 12.411 24.980 1.00 70.75 466 ALA A C 1
ATOM 3586 O O . ALA A 1 466 ? 3.731 12.683 25.932 1.00 70.75 466 ALA A O 1
ATOM 3587 N N . GLN A 1 467 ? 4.657 13.275 23.977 1.00 73.75 467 GLN A N 1
ATOM 3588 C CA . GLN A 1 467 ? 4.029 14.605 23.934 1.00 73.75 467 GLN A CA 1
ATOM 3589 C C . GLN A 1 467 ? 2.515 14.546 23.712 1.00 73.75 467 GLN A C 1
ATOM 3591 O O . GLN A 1 467 ? 1.798 15.497 24.020 1.00 73.75 467 GLN A O 1
ATOM 3596 N N . GLN A 1 468 ? 2.022 13.433 23.175 1.00 80.38 468 GLN A N 1
ATOM 3597 C CA . GLN A 1 468 ? 0.625 13.255 22.793 1.00 80.38 468 GLN A CA 1
ATOM 3598 C C . GLN A 1 468 ? -0.151 12.385 23.785 1.00 80.38 468 GLN A C 1
ATOM 3600 O O . GLN A 1 468 ? -1.338 12.148 23.565 1.00 80.38 468 GLN A O 1
ATOM 3605 N N . GLY A 1 469 ? 0.498 11.929 24.865 1.00 89.06 469 GLY A N 1
ATOM 3606 C CA . GLY A 1 469 ? -0.108 11.053 25.865 1.00 89.06 469 GLY A CA 1
ATOM 3607 C C . GLY A 1 469 ? -0.474 9.678 25.308 1.00 89.06 469 GLY A C 1
ATOM 3608 O O . GLY A 1 469 ? -1.452 9.089 25.752 1.00 89.06 469 GLY A O 1
ATOM 3609 N N . ILE A 1 470 ? 0.263 9.189 24.310 1.00 93.00 470 ILE A N 1
ATOM 3610 C CA . ILE A 1 470 ? -0.007 7.920 23.632 1.00 93.00 470 ILE A CA 1
ATOM 3611 C C . ILE A 1 470 ? 1.066 6.909 24.036 1.00 93.00 470 ILE A C 1
ATOM 3613 O O . ILE A 1 470 ? 2.263 7.163 23.905 1.00 93.00 470 ILE A O 1
ATOM 3617 N N . GLY A 1 471 ? 0.624 5.753 24.518 1.00 94.38 471 GLY A N 1
ATOM 3618 C CA . GLY A 1 471 ? 1.440 4.586 24.812 1.00 94.38 471 GLY A CA 1
ATOM 3619 C C . GLY A 1 471 ? 0.943 3.389 24.018 1.00 94.38 471 GLY A C 1
ATOM 3620 O O . GLY A 1 471 ? -0.260 3.209 23.865 1.00 94.38 471 GLY A O 1
ATOM 3621 N N . PHE A 1 472 ? 1.841 2.557 23.509 1.00 95.31 472 PHE A N 1
ATOM 3622 C CA . PHE A 1 472 ? 1.451 1.293 22.898 1.00 95.31 472 PHE A CA 1
ATOM 3623 C C . PHE A 1 472 ? 2.558 0.253 23.029 1.00 95.31 472 PHE A C 1
ATOM 3625 O O . PHE A 1 472 ? 3.742 0.581 23.070 1.00 95.31 472 PHE A O 1
ATOM 3632 N N . THR A 1 473 ? 2.186 -1.019 23.055 1.00 95.19 473 THR A N 1
ATOM 3633 C CA . THR A 1 473 ? 3.113 -2.139 22.889 1.00 95.19 473 THR A CA 1
ATOM 3634 C C . THR A 1 473 ? 2.339 -3.348 22.380 1.00 95.19 473 THR A C 1
ATOM 3636 O O . THR A 1 473 ? 1.149 -3.481 22.640 1.00 95.19 473 THR A O 1
ATOM 3639 N N . CYS A 1 474 ? 3.006 -4.202 21.616 1.00 95.88 474 CYS A N 1
ATOM 3640 C CA . CYS A 1 474 ? 2.461 -5.455 21.111 1.00 95.88 474 CYS A CA 1
ATOM 3641 C C . CYS A 1 474 ? 3.594 -6.473 21.200 1.00 95.88 474 CYS A C 1
ATOM 3643 O O . CYS A 1 474 ? 4.666 -6.244 20.638 1.00 95.88 474 CYS A O 1
ATOM 3645 N N . ARG A 1 475 ? 3.421 -7.528 21.989 1.00 93.31 475 ARG A N 1
ATOM 3646 C CA . ARG A 1 475 ? 4.485 -8.437 22.423 1.00 93.31 475 ARG A CA 1
ATOM 3647 C C . ARG A 1 475 ? 4.128 -9.857 22.032 1.00 93.31 475 ARG A C 1
ATOM 3649 O O . ARG A 1 475 ? 2.998 -10.282 22.232 1.00 93.31 475 ARG A O 1
ATOM 3656 N N . LYS A 1 476 ? 5.101 -10.581 21.478 1.00 92.50 476 LYS A N 1
ATOM 3657 C CA . LYS A 1 476 ? 4.932 -11.993 21.126 1.00 92.50 476 LYS A CA 1
ATOM 3658 C C . LYS A 1 476 ? 4.766 -12.833 22.396 1.00 92.50 476 LYS A C 1
ATOM 3660 O O . LYS A 1 476 ? 5.667 -12.844 23.231 1.00 92.50 476 LYS A O 1
ATOM 3665 N N . GLY A 1 477 ? 3.672 -13.571 22.486 1.00 90.25 477 GLY A N 1
ATOM 3666 C CA . GLY A 1 477 ? 3.389 -14.612 23.463 1.00 90.25 477 GLY A CA 1
ATOM 3667 C C . GLY A 1 477 ? 4.309 -15.825 23.351 1.00 90.25 477 GLY A C 1
ATOM 3668 O O . GLY A 1 477 ? 5.046 -15.994 22.375 1.00 90.25 477 GLY A O 1
ATOM 3669 N N . PHE A 1 478 ? 4.228 -16.733 24.313 1.00 88.81 478 PHE A N 1
ATOM 3670 C CA . PHE A 1 478 ? 4.954 -17.998 24.309 1.00 88.81 478 PHE A CA 1
ATOM 3671 C C . PHE A 1 478 ? 4.123 -19.101 23.635 1.00 88.81 478 PHE A C 1
ATOM 3673 O O . PHE A 1 478 ? 3.586 -19.989 24.289 1.00 88.81 478 PHE A O 1
ATOM 3680 N N . LYS A 1 479 ? 4.020 -19.004 22.303 1.00 84.62 479 LYS A N 1
ATOM 3681 C CA . LYS A 1 479 ? 3.347 -19.958 21.402 1.00 84.62 479 LYS A CA 1
ATOM 3682 C C . LYS A 1 479 ? 4.287 -20.272 20.227 1.00 84.62 479 LYS A C 1
ATOM 3684 O O . LYS A 1 479 ? 4.407 -19.432 19.335 1.00 84.62 479 LYS A O 1
ATOM 3689 N N . PRO A 1 480 ? 5.062 -21.373 20.253 1.00 78.94 480 PRO A N 1
ATOM 3690 C CA . PRO A 1 480 ? 6.072 -21.667 19.227 1.00 78.94 480 PRO A CA 1
ATOM 3691 C C . PRO A 1 480 ? 5.489 -22.005 17.844 1.00 78.94 480 PRO A C 1
ATOM 3693 O O . PRO A 1 480 ? 6.195 -21.920 16.842 1.00 78.94 480 PRO A O 1
ATOM 3696 N N . GLU A 1 481 ? 4.224 -22.409 17.783 1.00 82.56 481 GLU A N 1
ATOM 3697 C CA . GLU A 1 481 ? 3.519 -22.834 16.575 1.00 82.56 481 GLU A CA 1
ATOM 3698 C C . GLU A 1 481 ? 3.014 -21.680 15.698 1.00 82.56 481 GLU A C 1
ATOM 3700 O O . GLU A 1 481 ? 2.692 -21.909 14.529 1.00 82.56 481 GLU A O 1
ATOM 3705 N N . SER A 1 482 ? 2.953 -20.455 16.229 1.00 85.06 482 SER A N 1
ATOM 3706 C CA . SER A 1 482 ? 2.443 -19.281 15.518 1.00 85.06 482 SER A CA 1
ATOM 3707 C C . SER A 1 482 ? 3.337 -18.046 15.709 1.00 85.06 482 SER A C 1
ATOM 3709 O O . SER A 1 482 ? 3.996 -17.894 16.741 1.00 85.06 482 SER A O 1
ATOM 3711 N N . PRO A 1 483 ? 3.402 -17.136 14.714 1.00 91.12 483 PRO A N 1
ATOM 3712 C CA . PRO A 1 483 ? 3.989 -15.810 14.908 1.00 91.12 483 PRO A CA 1
ATOM 3713 C C . PRO A 1 483 ? 3.098 -14.970 15.834 1.00 91.12 483 PRO A C 1
ATOM 3715 O O . PRO A 1 483 ? 2.084 -15.450 16.329 1.00 91.12 483 PRO A O 1
ATOM 3718 N N . ASN A 1 484 ? 3.467 -13.711 16.082 1.00 93.31 484 ASN A N 1
ATOM 3719 C CA . ASN A 1 484 ? 2.593 -12.814 16.835 1.00 93.31 484 ASN A CA 1
ATOM 3720 C C . ASN A 1 484 ? 1.339 -12.518 15.998 1.00 93.31 484 ASN A C 1
ATOM 3722 O O . ASN A 1 484 ? 1.442 -11.880 14.942 1.00 93.31 484 ASN A O 1
ATOM 3726 N N . GLN A 1 485 ? 0.180 -12.980 16.456 1.00 94.62 485 GLN A N 1
ATOM 3727 C CA . GLN A 1 485 ? -1.092 -12.860 15.754 1.00 94.62 485 GLN A CA 1
ATOM 3728 C C . GLN A 1 485 ? -1.851 -11.576 16.097 1.00 94.62 485 GLN A C 1
ATOM 3730 O O . GLN A 1 485 ? -2.703 -11.170 15.304 1.00 94.62 485 GLN A O 1
ATOM 3735 N N . ASP A 1 486 ? -1.470 -10.879 17.166 1.00 96.75 486 ASP A N 1
ATOM 3736 C CA . ASP A 1 486 ? -2.012 -9.573 17.532 1.00 96.75 486 ASP A CA 1
ATOM 3737 C C . ASP A 1 486 ? -1.617 -8.472 16.546 1.00 96.75 486 ASP A C 1
ATOM 3739 O O . ASP A 1 486 ? -0.487 -8.373 16.064 1.00 96.75 486 ASP A O 1
ATOM 3743 N N . SER A 1 487 ? -2.534 -7.551 16.302 1.00 97.12 487 SER A N 1
ATOM 3744 C CA . SER A 1 487 ? -2.360 -6.371 15.475 1.00 97.12 487 SER A CA 1
ATOM 3745 C C . SER A 1 487 ? -2.987 -5.149 16.141 1.00 97.12 487 SER A C 1
ATOM 3747 O O . SER A 1 487 ? -3.948 -5.247 16.897 1.00 97.12 487 SER A O 1
ATOM 3749 N N . TRP A 1 488 ? -2.467 -3.959 15.841 1.00 97.12 488 TRP A N 1
ATOM 3750 C CA . TRP A 1 488 ? -3.018 -2.704 16.352 1.00 97.12 488 TRP A CA 1
ATOM 3751 C C . TRP A 1 488 ? -2.838 -1.556 15.361 1.00 97.12 488 TRP A C 1
ATOM 3753 O O . TRP A 1 488 ? -1.934 -1.559 14.520 1.00 97.12 488 TRP A O 1
ATOM 3763 N N . SER A 1 489 ? -3.708 -0.557 15.456 1.00 95.81 489 SER A N 1
ATOM 3764 C CA . SER A 1 489 ? -3.667 0.646 14.624 1.00 95.81 489 SER A CA 1
ATOM 3765 C C . SER A 1 489 ? -4.032 1.888 15.422 1.00 95.81 489 SER A C 1
ATOM 3767 O O . SER A 1 489 ? -4.949 1.862 16.237 1.00 95.81 489 SER A O 1
ATOM 3769 N N . LEU A 1 490 ? -3.366 2.993 15.120 1.00 94.19 490 LEU A N 1
ATOM 3770 C CA . LEU A 1 490 ? -3.671 4.323 15.615 1.00 94.19 490 LEU A CA 1
ATOM 3771 C C . LEU A 1 490 ? -3.582 5.303 14.453 1.00 94.19 490 LEU A C 1
ATOM 3773 O O . LEU A 1 490 ? -2.517 5.505 13.880 1.00 94.19 490 LEU A O 1
ATOM 3777 N N . LEU A 1 491 ? -4.694 5.943 14.127 1.00 92.75 491 LEU A N 1
ATOM 3778 C CA . LEU A 1 491 ? -4.751 7.092 13.238 1.00 92.75 491 LEU A CA 1
ATOM 3779 C C . LEU A 1 491 ? -5.141 8.302 14.074 1.00 92.75 491 LEU A C 1
ATOM 3781 O O . LEU A 1 491 ? -6.143 8.254 14.778 1.00 92.75 491 LEU A O 1
ATOM 3785 N N . LYS A 1 492 ? -4.397 9.399 13.971 1.00 89.56 492 LYS A N 1
ATOM 3786 C CA . LYS A 1 492 ? -4.760 10.649 14.638 1.00 89.56 492 LYS A CA 1
ATOM 3787 C C . LYS A 1 492 ? -4.611 11.820 13.683 1.00 89.56 492 LYS A C 1
ATOM 3789 O O . LYS A 1 492 ? -3.579 12.017 13.036 1.00 89.56 492 LYS A O 1
ATOM 3794 N N . VAL A 1 493 ? -5.686 12.593 13.612 1.00 88.25 493 VAL A N 1
ATOM 3795 C CA . VAL A 1 493 ? -5.771 13.861 12.902 1.00 88.25 493 VAL A CA 1
ATOM 3796 C C . VAL A 1 493 ? -5.981 14.921 13.969 1.00 88.25 493 VAL A C 1
ATOM 3798 O O . VAL A 1 493 ? -7.059 15.017 14.561 1.00 88.25 493 VAL A O 1
ATOM 3801 N N . GLU A 1 494 ? -4.918 15.665 14.280 1.00 82.88 494 GLU A N 1
ATOM 3802 C CA . GLU A 1 494 ? -4.940 16.630 15.380 1.00 82.88 494 GLU A CA 1
ATOM 3803 C C . GLU A 1 494 ? -6.144 17.577 15.277 1.00 82.88 494 GLU A C 1
ATOM 3805 O O . GLU A 1 494 ? -6.473 18.079 14.201 1.00 82.88 494 GLU A O 1
ATOM 3810 N N . ASN A 1 495 ? -6.794 17.805 16.422 1.00 82.62 495 ASN A N 1
ATOM 3811 C CA . ASN A 1 495 ? -7.981 18.652 16.592 1.00 82.62 495 ASN A CA 1
ATOM 3812 C C . ASN A 1 495 ? -9.255 18.219 15.842 1.00 82.62 495 ASN A C 1
ATOM 3814 O O . ASN A 1 495 ? -10.254 18.921 15.949 1.00 82.62 495 ASN A O 1
ATOM 3818 N N . LEU A 1 496 ? -9.251 17.093 15.117 1.00 87.25 496 LEU A N 1
ATOM 3819 C CA . LEU A 1 496 ? -10.445 16.589 14.428 1.00 87.25 496 LEU A CA 1
ATOM 3820 C C . LEU A 1 496 ? -10.919 15.266 15.028 1.00 87.25 496 LEU A C 1
ATOM 3822 O O . LEU A 1 496 ? -11.965 15.217 15.664 1.00 87.25 496 LEU A O 1
ATOM 3826 N N . PHE A 1 497 ? -10.149 14.196 14.847 1.00 91.81 497 PHE A N 1
ATOM 3827 C CA . PHE A 1 497 ? -10.521 12.876 15.342 1.00 91.81 497 PHE A CA 1
ATOM 3828 C C . PHE A 1 497 ? -9.310 11.948 15.450 1.00 91.81 497 PHE A C 1
ATOM 3830 O O . PHE A 1 497 ? -8.256 12.185 14.849 1.00 91.81 497 PHE A O 1
ATOM 3837 N N . SER A 1 498 ? -9.490 10.841 16.162 1.00 93.75 498 SER A N 1
ATOM 3838 C CA . SER A 1 498 ? -8.586 9.694 16.143 1.00 93.75 498 SER A CA 1
ATOM 3839 C C . SER A 1 498 ? -9.355 8.386 15.959 1.00 93.75 498 SER A C 1
ATOM 3841 O O . SER A 1 498 ? -10.520 8.290 16.329 1.00 93.75 498 SER A O 1
ATOM 3843 N N . ILE A 1 499 ? -8.697 7.370 15.406 1.00 96.31 499 ILE A N 1
ATOM 3844 C CA . ILE A 1 499 ? -9.200 5.998 15.316 1.00 96.31 499 ILE A CA 1
ATOM 3845 C C . ILE A 1 499 ? -8.149 5.076 15.929 1.00 96.31 499 ILE A C 1
ATOM 3847 O O . ILE A 1 499 ? -7.007 5.042 15.469 1.00 96.31 499 ILE A O 1
ATOM 3851 N N . TYR A 1 500 ? -8.536 4.330 16.955 1.00 97.25 500 TYR A N 1
ATOM 3852 C CA . TYR A 1 500 ? -7.702 3.346 17.642 1.00 97.25 500 TYR A CA 1
ATOM 3853 C C . TYR A 1 500 ? -8.262 1.950 17.383 1.00 97.25 500 TYR A C 1
ATOM 3855 O O . TYR A 1 500 ? -9.477 1.795 17.314 1.00 97.25 500 TYR A O 1
ATOM 3863 N N . GLY A 1 501 ? -7.407 0.940 17.247 1.00 97.81 501 GLY A N 1
ATOM 3864 C CA . GLY A 1 501 ? -7.841 -0.435 17.013 1.00 97.81 501 GLY A CA 1
ATOM 3865 C C . GLY A 1 501 ? -6.876 -1.465 17.582 1.00 97.81 501 GLY A C 1
ATOM 3866 O O . GLY A 1 501 ? -5.663 -1.288 17.459 1.00 97.81 501 GLY A O 1
ATOM 3867 N N . VAL A 1 502 ? -7.426 -2.531 18.161 1.00 98.56 502 VAL A N 1
ATOM 3868 C CA . VAL A 1 502 ? -6.722 -3.750 18.591 1.00 98.56 502 VAL A CA 1
ATOM 3869 C C . VAL A 1 502 ? -7.429 -4.957 17.974 1.00 98.56 502 VAL A C 1
ATOM 3871 O O . VAL A 1 502 ? -8.662 -4.992 17.929 1.00 98.56 502 VAL A O 1
ATOM 3874 N N . TYR A 1 503 ? -6.643 -5.898 17.458 1.00 98.31 503 TYR A N 1
ATOM 3875 C CA . TYR A 1 503 ? -7.095 -7.047 16.677 1.00 98.31 503 TYR A CA 1
ATOM 3876 C C . TYR A 1 503 ? -6.253 -8.263 17.061 1.00 98.31 503 TYR A C 1
ATOM 3878 O O . TYR A 1 503 ? -5.088 -8.339 16.686 1.00 98.31 503 TYR A O 1
ATOM 3886 N N . ASP A 1 504 ? -6.820 -9.188 17.809 1.00 97.75 504 ASP A N 1
ATOM 3887 C CA . ASP A 1 504 ? -6.162 -10.412 18.253 1.00 97.75 504 ASP A CA 1
ATOM 3888 C C . ASP A 1 504 ? -6.521 -11.551 17.298 1.00 97.75 504 ASP A C 1
ATOM 3890 O O . ASP A 1 504 ? -7.693 -11.861 17.083 1.00 97.75 504 ASP A O 1
ATOM 3894 N N . GLY A 1 505 ? -5.505 -12.083 16.623 1.00 97.00 505 GLY A N 1
ATOM 3895 C CA . GLY A 1 505 ? -5.664 -13.049 15.547 1.00 97.00 505 GLY A CA 1
ATOM 3896 C C . GLY A 1 505 ? -5.614 -14.490 16.041 1.00 97.00 505 GLY A C 1
ATOM 3897 O O . GLY A 1 505 ? -4.720 -14.883 16.778 1.00 97.00 505 GLY A O 1
ATOM 3898 N N . HIS A 1 506 ? -6.466 -15.351 15.494 1.00 94.75 506 HIS A N 1
ATOM 3899 C CA . HIS A 1 506 ? -6.499 -16.771 15.850 1.00 94.75 506 HIS A CA 1
ATOM 3900 C C . HIS A 1 506 ? -6.584 -17.690 14.628 1.00 94.75 506 HIS A C 1
ATOM 3902 O O . HIS A 1 506 ? -6.837 -17.275 13.494 1.00 94.75 506 HIS A O 1
ATOM 3908 N N . GLY A 1 507 ? -6.345 -18.979 14.861 1.00 93.62 507 GLY A N 1
ATOM 3909 C CA . GLY A 1 507 ? -6.212 -19.976 13.801 1.00 93.62 507 GLY A CA 1
ATOM 3910 C C . GLY A 1 507 ? -4.856 -19.903 13.095 1.00 93.62 507 GLY A C 1
ATOM 3911 O O . GLY A 1 507 ? -4.018 -19.052 13.389 1.00 93.62 507 GLY A O 1
ATOM 3912 N N . GLN A 1 508 ? -4.621 -20.810 12.146 1.00 91.75 508 GLN A N 1
ATOM 3913 C CA . GLN A 1 508 ? -3.305 -20.988 11.515 1.00 91.75 508 GLN A CA 1
ATOM 3914 C C . GLN A 1 508 ? -2.775 -19.716 10.830 1.00 91.75 508 GLN A C 1
ATOM 3916 O O . GLN A 1 508 ? -1.566 -19.486 10.785 1.00 91.75 508 GLN A O 1
ATOM 3921 N N . LYS A 1 509 ? -3.682 -18.896 10.292 1.00 93.88 509 LYS A N 1
ATOM 3922 C CA . LYS A 1 509 ? -3.396 -17.664 9.553 1.00 93.88 509 LYS A CA 1
ATOM 3923 C C . LYS A 1 509 ? -3.993 -16.417 10.203 1.00 93.88 509 LYS A C 1
ATOM 3925 O O . LYS A 1 509 ? -4.195 -15.412 9.533 1.00 93.88 509 LYS A O 1
ATOM 3930 N N . GLY A 1 510 ? -4.234 -16.448 11.515 1.00 94.50 510 GLY A N 1
ATOM 3931 C CA . GLY A 1 510 ? -4.830 -15.315 12.233 1.00 94.50 510 GLY A CA 1
ATOM 3932 C C . GLY A 1 510 ? -4.028 -14.015 12.125 1.00 94.50 510 GLY A C 1
ATOM 3933 O O . GLY A 1 510 ? -4.625 -12.952 12.034 1.00 94.50 510 GLY A O 1
ATOM 3934 N N . HIS A 1 511 ? -2.693 -14.089 12.032 1.00 94.25 511 HIS A N 1
ATOM 3935 C CA . HIS A 1 511 ? -1.837 -12.914 11.802 1.00 94.25 511 HIS A CA 1
ATOM 3936 C C . HIS A 1 511 ? -2.109 -12.237 10.448 1.00 94.25 511 HIS A C 1
ATOM 3938 O O . HIS A 1 511 ? -2.106 -11.011 10.370 1.00 94.25 511 HIS A O 1
ATOM 3944 N N . ASP A 1 512 ? -2.391 -13.021 9.400 1.00 94.88 512 ASP A N 1
ATOM 3945 C CA . ASP A 1 512 ? -2.733 -12.497 8.073 1.00 94.88 512 ASP A CA 1
ATOM 3946 C C . ASP A 1 512 ? -4.113 -11.804 8.116 1.00 94.88 512 ASP A C 1
ATOM 3948 O O . ASP A 1 512 ? -4.304 -10.737 7.528 1.00 94.88 512 ASP A O 1
ATOM 3952 N N . VAL A 1 513 ? -5.082 -12.376 8.849 1.00 96.88 513 VAL A N 1
ATOM 3953 C CA . VAL A 1 513 ? -6.444 -11.820 8.977 1.00 96.88 513 VAL A CA 1
ATOM 3954 C C . VAL A 1 513 ? -6.476 -10.575 9.873 1.00 96.88 513 VAL A C 1
ATOM 3956 O O . VAL A 1 513 ? -7.089 -9.575 9.494 1.00 96.88 513 VAL A O 1
ATOM 3959 N N . SER A 1 514 ? -5.795 -10.588 11.023 1.00 97.06 514 SER A N 1
ATOM 3960 C CA . SER A 1 514 ? -5.723 -9.434 11.931 1.00 97.06 514 SER A CA 1
ATOM 3961 C C . SER A 1 514 ? -5.022 -8.247 11.269 1.00 97.06 514 SER A C 1
ATOM 3963 O O . SER A 1 514 ? -5.498 -7.112 11.361 1.00 97.06 514 SER A O 1
ATOM 3965 N N . GLU A 1 515 ? -3.951 -8.494 10.505 1.00 94.62 515 GLU A N 1
ATOM 3966 C CA . GLU A 1 515 ? -3.289 -7.466 9.703 1.00 94.62 515 GLU A CA 1
ATOM 3967 C C . GLU A 1 515 ? -4.209 -6.921 8.604 1.00 94.62 515 GLU A C 1
ATOM 3969 O O . GLU A 1 515 ? -4.274 -5.704 8.388 1.00 94.62 515 GLU A O 1
ATOM 3974 N N . PHE A 1 516 ? -4.946 -7.804 7.928 1.00 95.62 516 PHE A N 1
ATOM 3975 C CA . PHE A 1 516 ? -5.882 -7.408 6.888 1.00 95.62 516 PHE A CA 1
ATOM 3976 C C . PHE A 1 516 ? -6.978 -6.474 7.422 1.00 95.62 516 PHE A C 1
ATOM 3978 O O . PHE A 1 516 ? -7.249 -5.426 6.822 1.00 95.62 516 PHE A O 1
ATOM 3985 N N . VAL A 1 517 ? -7.583 -6.816 8.563 1.00 97.06 517 VAL A N 1
ATOM 3986 C CA . VAL A 1 517 ? -8.611 -5.990 9.211 1.00 97.06 517 VAL A CA 1
ATOM 3987 C C . VAL A 1 517 ? -8.016 -4.669 9.697 1.00 97.06 517 VAL A C 1
ATOM 3989 O O . VAL A 1 517 ? -8.562 -3.611 9.378 1.00 97.06 517 VAL A O 1
ATOM 3992 N N . ARG A 1 518 ? -6.861 -4.709 10.377 1.00 95.12 518 ARG A N 1
ATOM 3993 C CA . ARG A 1 518 ? -6.112 -3.526 10.838 1.00 95.12 518 ARG A CA 1
ATOM 3994 C C . ARG A 1 518 ? -5.874 -2.516 9.717 1.00 95.12 518 ARG A C 1
ATOM 3996 O O . ARG A 1 518 ? -5.964 -1.310 9.937 1.00 95.12 518 ARG A O 1
ATOM 4003 N N . GLU A 1 519 ? -5.527 -2.994 8.527 1.00 91.19 519 GLU A N 1
ATOM 4004 C CA . GLU A 1 519 ? -5.211 -2.141 7.382 1.00 91.19 519 GLU A CA 1
ATOM 4005 C C . GLU A 1 519 ? -6.460 -1.540 6.719 1.00 91.19 519 GLU A C 1
ATOM 4007 O O . GLU A 1 519 ? -6.412 -0.406 6.239 1.00 91.19 519 GLU A O 1
ATOM 4012 N N . ASN A 1 520 ? -7.573 -2.276 6.667 1.00 93.06 520 ASN A N 1
ATOM 4013 C CA . ASN A 1 520 ? -8.703 -1.930 5.798 1.00 93.06 520 ASN A CA 1
ATOM 4014 C C . ASN A 1 520 ? -9.947 -1.426 6.538 1.00 93.06 520 ASN A C 1
ATOM 4016 O O . ASN A 1 520 ? -10.683 -0.613 5.977 1.00 93.06 520 ASN A O 1
ATOM 4020 N N . LEU A 1 521 ? -10.175 -1.829 7.789 1.00 94.88 521 LEU A N 1
ATOM 4021 C CA . LEU A 1 521 ? -11.340 -1.381 8.555 1.00 94.88 521 LEU A CA 1
ATOM 4022 C C . LEU A 1 521 ? -11.337 0.145 8.801 1.00 94.88 521 LEU A C 1
ATOM 4024 O O . LEU A 1 521 ? -12.356 0.778 8.513 1.00 94.88 521 LEU A O 1
ATOM 4028 N N . PRO A 1 522 ? -10.215 0.796 9.183 1.00 93.06 522 PRO A N 1
ATOM 4029 C CA . PRO A 1 522 ? -10.169 2.259 9.280 1.00 93.06 522 PRO A CA 1
ATOM 4030 C C . PRO A 1 522 ? -10.458 2.968 7.947 1.00 93.06 522 PRO A C 1
ATOM 4032 O O . PRO A 1 522 ? -11.075 4.031 7.930 1.00 93.06 522 PRO A O 1
ATOM 4035 N N . LYS A 1 523 ? -10.057 2.374 6.812 1.00 90.31 523 LYS A N 1
ATOM 4036 C CA . LYS A 1 523 ? -10.332 2.924 5.472 1.00 90.31 523 LYS A CA 1
ATOM 4037 C C . LYS A 1 523 ? -11.824 2.868 5.140 1.00 90.31 523 LYS A C 1
ATOM 4039 O O . LYS A 1 523 ? -12.342 3.809 4.546 1.00 90.31 523 LYS A O 1
ATOM 4044 N N . LEU A 1 524 ? -12.511 1.788 5.520 1.00 90.94 524 LEU A N 1
ATOM 4045 C CA . LEU A 1 524 ? -13.961 1.657 5.343 1.00 90.94 524 LEU A CA 1
ATOM 4046 C C . LEU A 1 524 ? -14.725 2.687 6.175 1.00 90.94 524 LEU A C 1
ATOM 4048 O O . LEU A 1 524 ? -15.600 3.354 5.629 1.00 90.94 524 LEU A O 1
ATOM 4052 N N . ILE A 1 525 ? -14.336 2.861 7.443 1.00 91.50 525 ILE A N 1
ATOM 4053 C CA . ILE A 1 525 ? -14.923 3.854 8.355 1.00 91.50 525 ILE A CA 1
ATOM 4054 C C . ILE A 1 525 ? -14.793 5.258 7.763 1.00 91.50 525 ILE A C 1
ATOM 4056 O O . ILE A 1 525 ? -15.774 5.987 7.668 1.00 91.50 525 ILE A O 1
ATOM 4060 N N . LEU A 1 526 ? -13.590 5.620 7.310 1.00 88.62 526 LEU A N 1
ATOM 4061 C CA . LEU A 1 526 ? -13.334 6.943 6.747 1.00 88.62 526 LEU A CA 1
ATOM 4062 C C . LEU A 1 526 ? -14.006 7.172 5.396 1.00 88.62 526 LEU A C 1
ATOM 4064 O O . LEU A 1 526 ? -14.312 8.307 5.082 1.00 88.62 526 LEU A O 1
ATOM 4068 N N . ARG A 1 527 ? -14.207 6.147 4.563 1.00 84.44 527 ARG A N 1
ATOM 4069 C CA . ARG A 1 527 ? -14.850 6.311 3.245 1.00 84.44 527 ARG A CA 1
ATOM 4070 C C . ARG A 1 527 ? -16.351 6.545 3.322 1.00 84.44 527 ARG A C 1
ATOM 4072 O O . ARG A 1 527 ? -16.942 6.985 2.338 1.00 84.44 527 ARG A O 1
ATOM 4079 N N . ASP A 1 528 ? -16.976 6.168 4.425 1.00 84.62 528 ASP A N 1
ATOM 4080 C CA . ASP A 1 528 ? -18.415 6.266 4.559 1.00 84.62 528 ASP A CA 1
ATOM 4081 C C . ASP A 1 528 ? -18.810 7.726 4.821 1.00 84.62 528 ASP A C 1
ATOM 4083 O O . ASP A 1 528 ? -18.385 8.339 5.797 1.00 84.62 528 ASP A O 1
ATOM 4087 N N . GLU A 1 529 ? -19.632 8.306 3.944 1.00 81.44 529 GLU A N 1
ATOM 4088 C CA . GLU A 1 529 ? -20.047 9.714 4.049 1.00 81.44 529 GLU A CA 1
ATOM 4089 C C . GLU A 1 529 ? -20.753 10.020 5.380 1.00 81.44 529 GLU A C 1
ATOM 4091 O O . GLU A 1 529 ? -20.720 11.164 5.847 1.00 81.44 529 GLU A O 1
ATOM 4096 N N . ARG A 1 530 ? -21.326 9.002 6.045 1.00 86.19 530 ARG A N 1
ATOM 4097 C CA . ARG A 1 530 ? -21.926 9.160 7.375 1.00 86.19 530 ARG A CA 1
ATOM 4098 C C . ARG A 1 530 ? -20.914 9.562 8.440 1.00 86.19 530 ARG A C 1
ATOM 4100 O O . ARG A 1 530 ? -21.324 10.170 9.426 1.00 86.19 530 ARG A O 1
ATOM 4107 N N . PHE A 1 531 ? -19.616 9.336 8.213 1.00 84.25 531 PHE A N 1
ATOM 4108 C CA . PHE A 1 531 ? -18.534 9.823 9.072 1.00 84.25 531 PHE A CA 1
ATOM 4109 C C . PHE A 1 531 ? -18.612 11.345 9.258 1.00 84.25 531 PHE A C 1
ATOM 4111 O O . PHE A 1 531 ? -18.297 11.864 10.323 1.00 84.25 531 PHE A O 1
ATOM 4118 N N . LYS A 1 532 ? -19.098 12.069 8.238 1.00 71.25 532 LYS A N 1
ATOM 4119 C CA . LYS A 1 532 ? -19.298 13.526 8.273 1.00 71.25 532 LYS A CA 1
ATOM 4120 C C . LYS A 1 532 ? -20.653 13.929 8.856 1.00 71.25 532 LYS A C 1
ATOM 4122 O O . LYS A 1 532 ? -20.769 15.009 9.424 1.00 71.25 532 LYS A O 1
ATOM 4127 N N . THR A 1 533 ? -21.689 13.107 8.668 1.00 70.50 533 THR A N 1
ATOM 4128 C CA . THR A 1 533 ? -23.071 13.441 9.058 1.00 70.50 533 THR A CA 1
ATOM 4129 C C . THR A 1 533 ? -23.439 12.984 10.471 1.00 70.50 533 THR A C 1
ATOM 4131 O O . THR A 1 533 ? -24.479 13.400 10.973 1.00 70.50 533 THR A O 1
ATOM 4134 N N . GLY A 1 534 ? -22.612 12.147 11.108 1.00 74.81 534 GLY A N 1
ATOM 4135 C CA . GLY A 1 534 ? -22.717 11.785 12.526 1.00 74.81 534 GLY A CA 1
ATOM 4136 C C . GLY A 1 534 ? -23.472 10.489 12.849 1.00 74.81 534 GLY A C 1
ATOM 4137 O O . GLY A 1 534 ? -23.584 10.150 14.022 1.00 74.81 534 GLY A O 1
ATOM 4138 N N . ASP A 1 535 ? -23.949 9.722 11.861 1.00 87.31 535 ASP A N 1
ATOM 4139 C CA . ASP A 1 535 ? -24.581 8.409 12.109 1.00 87.31 535 ASP A CA 1
ATOM 4140 C C . ASP A 1 535 ? -23.519 7.310 12.303 1.00 87.31 535 ASP A C 1
ATOM 4142 O O . ASP A 1 535 ? -23.296 6.461 11.434 1.00 87.31 535 ASP A O 1
ATOM 4146 N N . MET A 1 536 ? -22.806 7.367 13.435 1.00 90.88 536 MET A N 1
ATOM 4147 C CA . MET A 1 536 ? -21.685 6.458 13.707 1.00 90.88 536 MET A CA 1
ATOM 4148 C C . MET A 1 536 ? -22.140 5.037 14.004 1.00 90.88 536 MET A C 1
ATOM 4150 O O . MET A 1 536 ? -21.432 4.096 13.657 1.00 90.88 536 MET A O 1
ATOM 4154 N N . HIS A 1 537 ? -23.321 4.859 14.596 1.00 92.81 537 HIS A N 1
ATOM 4155 C CA . HIS A 1 537 ? -23.851 3.533 14.902 1.00 92.81 537 HIS A CA 1
ATOM 4156 C C . HIS A 1 537 ? -24.042 2.702 13.630 1.00 92.81 537 HIS A C 1
ATOM 4158 O O . HIS A 1 537 ? -23.470 1.618 13.505 1.00 92.81 537 HIS A O 1
ATOM 4164 N N . SER A 1 538 ? -24.792 3.220 12.656 1.00 92.50 538 SER A N 1
ATOM 4165 C CA . SER A 1 538 ? -25.028 2.483 11.412 1.00 92.50 538 SER A CA 1
ATOM 4166 C C . SER A 1 538 ? -23.743 2.341 10.595 1.00 92.50 538 SER A C 1
ATOM 4168 O O . SER A 1 538 ? -23.483 1.281 10.031 1.00 92.50 538 SER A O 1
ATOM 4170 N N . LEU A 1 539 ? -22.898 3.380 10.572 1.00 94.25 539 LEU A N 1
ATOM 4171 C CA . LEU A 1 539 ? -21.610 3.350 9.876 1.00 94.25 539 LEU A CA 1
ATOM 4172 C C . LEU A 1 539 ? -20.688 2.249 10.402 1.00 94.25 539 LEU A C 1
ATOM 4174 O O . LEU A 1 539 ? -20.121 1.496 9.606 1.00 94.25 539 LEU A O 1
ATOM 4178 N N . LEU A 1 540 ? -20.502 2.163 11.722 1.00 95.38 540 LEU A N 1
ATOM 4179 C CA . LEU A 1 540 ? -19.593 1.190 12.326 1.00 95.38 540 LEU A CA 1
ATOM 4180 C C . LEU A 1 540 ? -20.133 -0.227 12.142 1.00 95.38 540 LEU A C 1
ATOM 4182 O O . LEU A 1 540 ? -19.372 -1.108 11.745 1.00 95.38 540 LEU A O 1
ATOM 4186 N N . LYS A 1 541 ? -21.446 -0.429 12.316 1.00 96.00 541 LYS A N 1
ATOM 4187 C CA . LYS A 1 541 ? -22.091 -1.719 12.043 1.00 96.00 541 LYS A CA 1
ATOM 4188 C C . LYS A 1 541 ? -21.848 -2.159 10.601 1.00 96.00 541 LYS A C 1
ATOM 4190 O O . LYS A 1 541 ? -21.292 -3.231 10.371 1.00 96.00 541 LYS A O 1
ATOM 4195 N N . ASP A 1 542 ? -22.162 -1.302 9.633 1.00 93.81 542 ASP A N 1
ATOM 4196 C CA . ASP A 1 542 ? -21.974 -1.613 8.215 1.00 93.81 542 ASP A CA 1
ATOM 4197 C C . ASP A 1 542 ? -20.501 -1.844 7.858 1.00 93.81 542 ASP A C 1
ATOM 4199 O O . ASP A 1 542 ? -20.200 -2.641 6.974 1.00 93.81 542 ASP A O 1
ATOM 4203 N N . SER A 1 543 ? -19.566 -1.164 8.526 1.00 94.62 543 SER A N 1
ATOM 4204 C CA . SER A 1 543 ? -18.129 -1.335 8.282 1.00 94.62 543 SER A CA 1
ATOM 4205 C C . SER A 1 543 ? -17.637 -2.731 8.679 1.00 94.62 543 SER A C 1
ATOM 4207 O O . SER A 1 543 ? -16.830 -3.309 7.952 1.00 94.62 543 SER A O 1
ATOM 4209 N N . PHE A 1 544 ? -18.152 -3.295 9.778 1.00 97.75 544 PHE A N 1
ATOM 4210 C CA . PHE A 1 544 ? -17.826 -4.656 10.226 1.00 97.75 544 PHE A CA 1
ATOM 4211 C C . PHE A 1 544 ? -18.414 -5.729 9.297 1.00 97.75 544 PHE A C 1
ATOM 4213 O O . PHE A 1 544 ? -17.719 -6.672 8.921 1.00 97.75 544 PHE A O 1
ATOM 4220 N N . TRP A 1 545 ? -19.656 -5.554 8.845 1.00 96.25 545 TRP A N 1
ATOM 4221 C CA . TRP A 1 545 ? -20.251 -6.446 7.843 1.00 96.25 545 TRP A CA 1
ATOM 4222 C C . TRP A 1 545 ? -19.510 -6.370 6.501 1.00 96.25 545 TRP A C 1
ATOM 4224 O O . TRP A 1 545 ? -19.131 -7.395 5.938 1.00 96.25 545 TRP A O 1
ATOM 4234 N N . LYS A 1 546 ? -19.197 -5.157 6.024 1.00 92.81 546 LYS A N 1
ATOM 4235 C CA . LYS A 1 546 ? -18.433 -4.960 4.781 1.00 92.81 546 LYS A CA 1
ATOM 4236 C C . LYS A 1 546 ? -17.046 -5.595 4.849 1.00 92.81 546 LYS A C 1
ATOM 4238 O O . LYS A 1 546 ? -16.619 -6.187 3.862 1.00 92.81 546 LYS A O 1
ATOM 4243 N N . ILE A 1 547 ? -16.314 -5.465 5.963 1.00 94.62 547 ILE A N 1
ATOM 4244 C CA . ILE A 1 547 ? -14.986 -6.087 6.060 1.00 94.62 547 ILE A CA 1
ATOM 4245 C C . ILE A 1 547 ? -15.087 -7.618 6.100 1.00 94.62 547 ILE A C 1
ATOM 4247 O O . ILE A 1 547 ? -14.254 -8.270 5.477 1.00 94.62 547 ILE A O 1
ATOM 4251 N N . GLN A 1 548 ? -16.125 -8.189 6.726 1.00 97.31 548 GLN A N 1
ATOM 4252 C CA . GLN A 1 548 ? -16.381 -9.634 6.695 1.00 97.31 548 GLN A CA 1
ATOM 4253 C C . GLN A 1 548 ? -16.644 -10.137 5.267 1.00 97.31 548 GLN A C 1
ATOM 4255 O O . GLN A 1 548 ? -16.020 -11.108 4.836 1.00 97.31 548 GLN A O 1
ATOM 4260 N N . ASP A 1 549 ? -17.489 -9.442 4.500 1.00 91.88 549 ASP A N 1
ATOM 4261 C CA . ASP A 1 549 ? -17.753 -9.776 3.092 1.00 91.88 549 ASP A CA 1
ATOM 4262 C C . ASP A 1 549 ? -16.475 -9.719 2.244 1.00 91.88 549 ASP A C 1
ATOM 4264 O O . ASP A 1 549 ? -16.234 -10.567 1.381 1.00 91.88 549 ASP A O 1
ATOM 4268 N N . ILE A 1 550 ? -15.626 -8.719 2.498 1.00 89.88 550 ILE A N 1
ATOM 4269 C CA . ILE A 1 550 ? -14.342 -8.570 1.811 1.00 89.88 550 ILE A CA 1
ATOM 4270 C C . ILE A 1 550 ? -13.385 -9.712 2.174 1.00 89.88 550 ILE A C 1
ATOM 4272 O O . ILE A 1 550 ? -12.710 -10.226 1.282 1.00 89.88 550 ILE A O 1
ATOM 4276 N N . ILE A 1 551 ? -13.332 -10.130 3.443 1.00 92.81 551 ILE A N 1
ATOM 4277 C CA . ILE A 1 551 ? -12.537 -11.289 3.872 1.00 92.81 551 ILE A CA 1
ATOM 4278 C C . ILE A 1 551 ? -13.002 -12.548 3.134 1.00 92.81 551 ILE A C 1
ATOM 4280 O O . ILE A 1 551 ? -12.168 -13.251 2.562 1.00 92.81 551 ILE A O 1
ATOM 4284 N N . GLY A 1 552 ? -14.317 -12.788 3.076 1.00 91.31 552 GLY A N 1
ATOM 4285 C CA . GLY A 1 552 ? -14.902 -13.901 2.322 1.00 91.31 552 GLY A CA 1
ATOM 4286 C C . GLY A 1 552 ? -14.498 -13.877 0.849 1.00 91.31 552 GLY A 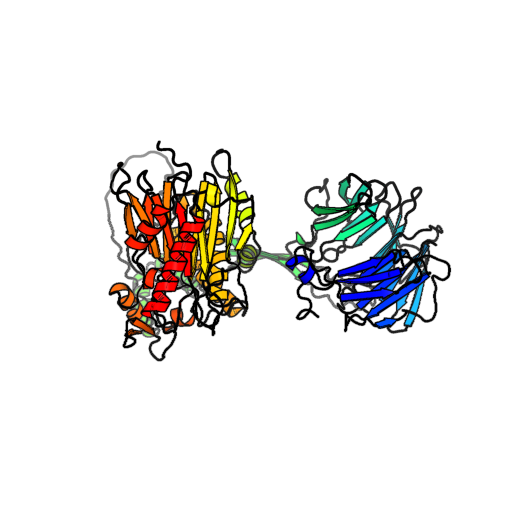C 1
ATOM 4287 O O . GLY A 1 552 ? -14.020 -14.872 0.308 1.00 91.31 552 GLY A O 1
ATOM 4288 N N . PHE A 1 553 ? -14.586 -12.707 0.215 1.00 85.94 553 PHE A N 1
ATOM 4289 C CA . PHE A 1 553 ? -14.156 -12.536 -1.168 1.00 85.94 553 PHE A CA 1
ATOM 4290 C C . PHE A 1 553 ? -12.651 -12.806 -1.365 1.00 85.94 553 PHE A C 1
ATOM 4292 O O . PHE A 1 553 ? -12.253 -13.441 -2.341 1.00 85.94 553 PHE A O 1
ATOM 4299 N N . MET A 1 554 ? -11.790 -12.331 -0.464 1.00 84.88 554 MET A N 1
ATOM 4300 C CA . MET A 1 554 ? -10.340 -12.519 -0.587 1.00 84.88 554 MET A CA 1
ATOM 4301 C C . MET A 1 554 ? -9.891 -13.961 -0.363 1.00 84.88 554 MET A C 1
ATOM 4303 O O . MET A 1 554 ? -8.910 -14.382 -0.991 1.00 84.88 554 MET A O 1
ATOM 4307 N N . ASP A 1 555 ? -10.614 -14.700 0.477 1.00 90.69 555 ASP A N 1
ATOM 4308 C CA . ASP A 1 555 ? -10.464 -16.145 0.645 1.00 90.69 555 ASP A CA 1
ATOM 4309 C C . ASP A 1 555 ? -10.849 -16.906 -0.630 1.00 90.69 555 ASP A C 1
ATOM 4311 O O . ASP A 1 555 ? -10.052 -17.702 -1.127 1.00 90.69 555 ASP A O 1
ATOM 4315 N N . GLU A 1 556 ? -11.981 -16.563 -1.263 1.00 87.94 556 GLU A N 1
ATOM 4316 C CA . GLU A 1 556 ? -12.370 -17.128 -2.567 1.00 87.94 556 GLU A CA 1
ATOM 4317 C C . GLU A 1 556 ? -11.301 -16.894 -3.650 1.00 87.94 556 GLU A C 1
ATOM 4319 O O . GLU A 1 556 ? -11.075 -17.753 -4.506 1.00 87.94 556 GLU A O 1
ATOM 4324 N N . GLN A 1 557 ? -10.622 -15.740 -3.618 1.00 84.94 557 GLN A N 1
ATOM 4325 C CA . GLN A 1 557 ? -9.516 -15.419 -4.530 1.00 84.94 557 GLN A CA 1
ATOM 4326 C C . GLN A 1 557 ? -8.164 -16.022 -4.114 1.00 84.94 557 GLN A C 1
ATOM 4328 O O . GLN A 1 557 ? -7.170 -15.801 -4.806 1.00 84.94 557 GLN A O 1
ATOM 4333 N N . GLN A 1 558 ? -8.099 -16.760 -3.001 1.00 88.00 558 GLN A N 1
ATOM 4334 C CA . GLN A 1 558 ? -6.873 -17.358 -2.450 1.00 88.00 558 GLN A CA 1
ATOM 4335 C C . GLN A 1 558 ? -5.769 -16.332 -2.143 1.00 88.00 558 GLN A C 1
ATOM 4337 O O . GLN A 1 558 ? -4.575 -16.628 -2.202 1.00 88.00 558 GLN A O 1
ATOM 4342 N N . THR A 1 559 ? -6.174 -15.102 -1.826 1.00 86.88 559 THR A N 1
ATOM 4343 C CA . THR A 1 559 ? -5.273 -13.994 -1.454 1.00 86.88 559 THR A CA 1
ATOM 4344 C C . THR A 1 559 ? -5.213 -13.757 0.052 1.00 86.88 559 THR A C 1
ATOM 4346 O O . THR A 1 559 ? -4.293 -13.103 0.534 1.00 86.88 559 THR A O 1
ATOM 4349 N N . LEU A 1 560 ? -6.172 -14.319 0.786 1.00 89.94 560 LEU A N 1
ATOM 4350 C CA . LEU A 1 560 ? -6.219 -14.429 2.239 1.00 89.94 560 LEU A CA 1
ATOM 4351 C C . LEU A 1 560 ? -6.691 -15.854 2.576 1.00 89.94 560 LEU A C 1
ATOM 4353 O O . LEU A 1 560 ? -7.337 -16.483 1.746 1.00 89.94 560 LEU A O 1
ATOM 4357 N N . SER A 1 561 ? -6.364 -16.384 3.752 1.00 92.88 561 SER A N 1
ATOM 4358 C CA . SER A 1 561 ? -6.847 -17.698 4.205 1.00 92.88 561 SER A CA 1
ATOM 4359 C C . SER A 1 561 ? -7.623 -17.518 5.503 1.00 92.88 561 SER A C 1
ATOM 4361 O O . SER A 1 561 ? -7.015 -17.413 6.566 1.00 92.88 561 SER A O 1
ATOM 4363 N N . ALA A 1 562 ? -8.950 -17.480 5.413 1.00 96.06 562 ALA A N 1
ATOM 4364 C CA . ALA A 1 562 ? -9.850 -17.100 6.501 1.00 96.06 562 ALA A CA 1
ATOM 4365 C C . ALA A 1 562 ? -10.942 -18.142 6.809 1.00 96.06 562 ALA A C 1
ATOM 4367 O O . ALA A 1 562 ? -11.793 -17.899 7.658 1.00 96.06 562 ALA A O 1
ATOM 4368 N N . GLN A 1 563 ? -10.932 -19.319 6.171 1.00 94.56 563 GLN A N 1
ATOM 4369 C CA . GLN A 1 563 ? -11.900 -20.393 6.469 1.00 94.56 563 GLN A CA 1
ATOM 4370 C C . GLN A 1 563 ? -11.928 -20.802 7.953 1.00 94.56 563 GLN A C 1
ATOM 4372 O O . GLN A 1 563 ? -12.998 -20.993 8.526 1.00 94.56 563 GLN A O 1
ATOM 4377 N N . MET A 1 564 ? -10.741 -20.925 8.550 1.00 93.62 564 MET A N 1
ATOM 4378 C CA . MET A 1 564 ? -10.482 -21.374 9.929 1.00 93.62 564 MET A CA 1
ATOM 4379 C C . MET A 1 564 ? -9.456 -20.458 10.617 1.00 93.62 564 MET A C 1
ATOM 4381 O O . MET A 1 564 ? -8.591 -20.894 11.382 1.00 93.62 564 MET A O 1
ATOM 4385 N N . SER A 1 565 ? -9.415 -19.198 10.199 1.00 97.06 565 SER A N 1
ATOM 4386 C CA . SER A 1 565 ? -8.569 -18.175 10.799 1.00 97.06 565 SER A CA 1
ATOM 4387 C C . SER A 1 565 ? -9.334 -16.872 10.834 1.00 97.06 565 SER A C 1
ATOM 4389 O O . SER A 1 565 ? -10.047 -16.532 9.887 1.00 97.06 565 SER A O 1
ATOM 4391 N N . GLY A 1 566 ? -9.183 -16.151 11.930 1.00 97.75 566 GLY A N 1
ATOM 4392 C CA . GLY A 1 566 ? -9.972 -14.971 12.212 1.00 97.75 566 GLY A CA 1
ATOM 4393 C C . GLY A 1 566 ? -9.230 -14.003 13.107 1.00 97.75 566 GLY A C 1
ATOM 4394 O O . GLY A 1 566 ? -8.038 -14.160 13.372 1.00 97.75 566 GLY A O 1
ATOM 4395 N N . THR A 1 567 ? -9.952 -12.978 13.533 1.00 98.50 567 THR A N 1
ATOM 4396 C CA . THR A 1 567 ? -9.454 -11.978 14.466 1.00 98.50 567 THR A CA 1
ATOM 4397 C C . THR A 1 567 ? -10.590 -11.399 15.298 1.00 98.50 567 THR A C 1
ATOM 4399 O O . THR A 1 567 ? -11.730 -11.276 14.828 1.00 98.50 567 THR A O 1
ATOM 4402 N N . THR A 1 568 ? -10.272 -10.976 16.516 1.00 98.38 568 THR A N 1
ATOM 4403 C CA . THR A 1 568 ? -11.055 -9.978 17.243 1.00 98.38 568 THR A CA 1
ATOM 4404 C C . THR A 1 568 ? -10.960 -8.632 16.522 1.00 98.38 568 THR A C 1
ATOM 4406 O O . THR A 1 568 ? -10.094 -8.416 15.664 1.00 98.38 568 THR A O 1
ATOM 4409 N N . ALA A 1 569 ? -11.841 -7.700 16.869 1.00 98.38 569 ALA A N 1
ATOM 4410 C CA . ALA A 1 569 ? -11.654 -6.309 16.493 1.00 98.38 569 ALA A CA 1
ATOM 4411 C C . ALA A 1 569 ? -12.339 -5.416 17.513 1.00 98.38 569 ALA A C 1
ATOM 4413 O O . ALA A 1 569 ? -13.559 -5.475 17.642 1.00 98.38 569 ALA A O 1
ATOM 4414 N N . THR A 1 570 ? -11.565 -4.555 18.166 1.00 98.62 570 THR A N 1
ATOM 4415 C CA . THR A 1 570 ? -12.071 -3.493 19.038 1.00 98.62 570 THR A CA 1
ATOM 4416 C C . THR A 1 570 ? -11.548 -2.171 18.531 1.00 98.62 570 THR A C 1
ATOM 4418 O O . THR A 1 570 ? -10.350 -1.898 18.602 1.00 98.62 570 THR A O 1
ATOM 4421 N N . VAL A 1 571 ? -12.455 -1.362 17.983 1.00 98.25 571 VAL A N 1
ATOM 4422 C CA . VAL A 1 571 ? -12.143 -0.084 17.345 1.00 98.25 571 VAL A CA 1
ATOM 4423 C C . VAL A 1 571 ? -12.825 1.043 18.100 1.00 98.25 571 VAL A C 1
ATOM 4425 O O . VAL A 1 571 ? -14.014 0.966 18.399 1.00 98.25 571 VAL A O 1
ATOM 4428 N N . ALA A 1 572 ? -12.081 2.109 18.377 1.00 98.00 572 ALA A N 1
ATOM 4429 C CA . ALA A 1 572 ? -12.588 3.318 19.003 1.00 98.00 572 ALA A CA 1
ATOM 4430 C C . ALA A 1 572 ? -12.364 4.527 18.086 1.00 98.00 572 ALA A C 1
ATOM 4432 O O . ALA A 1 572 ? -11.227 4.857 17.748 1.00 98.00 572 ALA A O 1
ATOM 4433 N N . VAL A 1 573 ? -13.449 5.196 17.699 1.00 97.00 573 VAL A N 1
ATOM 4434 C CA . VAL A 1 573 ? -13.442 6.477 16.986 1.00 97.00 573 VAL A CA 1
ATOM 4435 C C . VAL A 1 573 ? -13.639 7.588 18.010 1.00 97.00 573 VAL A C 1
ATOM 4437 O O . VAL A 1 573 ? -14.691 7.695 18.636 1.00 97.00 573 VAL A O 1
ATOM 4440 N N . HIS A 1 574 ? -12.610 8.405 18.194 1.00 95.12 574 HIS A N 1
ATOM 4441 C CA . HIS A 1 574 ? -12.599 9.537 19.109 1.00 95.12 574 HIS A CA 1
ATOM 4442 C C . HIS A 1 574 ? -12.791 10.830 18.314 1.00 95.12 574 HIS A C 1
ATOM 4444 O O . HIS A 1 574 ? -11.874 11.275 17.627 1.00 95.12 574 HIS A O 1
ATOM 4450 N N . ASP A 1 575 ? -13.975 11.427 18.405 1.00 92.44 575 ASP A N 1
ATOM 4451 C CA . ASP A 1 575 ? -14.277 12.745 17.848 1.00 92.44 575 ASP A CA 1
ATOM 4452 C C . ASP A 1 575 ? -13.776 13.822 18.821 1.00 92.44 575 ASP A C 1
ATOM 4454 O O . ASP A 1 575 ? -14.316 13.989 19.917 1.00 92.44 575 ASP A O 1
ATOM 4458 N N . HIS A 1 576 ? -12.724 14.545 18.427 1.00 89.88 576 HIS A N 1
ATOM 4459 C CA . HIS A 1 576 ? -12.108 15.574 19.268 1.00 89.88 576 HIS A CA 1
ATOM 4460 C C . HIS A 1 576 ? -12.924 16.872 19.298 1.00 89.88 576 HIS A C 1
ATOM 4462 O O . HIS A 1 576 ? -12.731 17.688 20.196 1.00 89.88 576 HIS A O 1
ATOM 4468 N N . ILE A 1 577 ? -13.793 17.096 18.308 1.00 87.44 577 ILE A N 1
ATOM 4469 C CA . ILE A 1 577 ? -14.611 18.308 18.199 1.00 87.44 577 ILE A CA 1
ATOM 4470 C C . ILE A 1 577 ? -15.803 18.194 19.145 1.00 87.44 577 ILE A C 1
ATOM 4472 O O . ILE A 1 577 ? -16.131 19.144 19.853 1.00 87.44 577 ILE A O 1
ATOM 4476 N N . GLN A 1 578 ? -16.447 17.027 19.152 1.00 88.56 578 GLN A N 1
ATOM 4477 C CA . GLN A 1 578 ? -17.607 16.759 20.000 1.00 88.56 578 GLN A CA 1
ATOM 4478 C C . GLN A 1 578 ? -17.234 16.200 21.376 1.00 88.56 578 GLN A C 1
ATOM 4480 O O . GLN A 1 578 ? -18.114 16.074 22.223 1.00 88.56 578 GLN A O 1
ATOM 4485 N N . SER A 1 579 ? -15.957 15.868 21.606 1.00 91.56 579 SER A N 1
ATOM 4486 C CA . SER A 1 579 ? -15.497 15.139 22.795 1.00 91.56 579 SER A CA 1
ATOM 4487 C C . SER A 1 579 ? -16.296 13.849 22.999 1.00 91.56 579 SER A C 1
ATOM 4489 O O . SER A 1 579 ? -16.806 13.582 24.084 1.00 91.56 579 SER A O 1
ATOM 4491 N N . LYS A 1 580 ? -16.435 13.051 21.936 1.00 93.88 580 LYS A N 1
ATOM 4492 C CA . LYS A 1 580 ? -17.189 11.790 21.955 1.00 93.88 580 LYS A CA 1
ATOM 4493 C C . LYS A 1 580 ? -16.317 10.610 21.580 1.00 93.88 580 LYS A C 1
ATOM 4495 O O . LYS A 1 580 ? -15.433 10.715 20.731 1.00 93.88 580 LYS A O 1
ATOM 4500 N N . LEU A 1 581 ? -16.611 9.468 22.185 1.00 96.12 581 LEU A N 1
ATOM 4501 C CA . LEU A 1 581 ? -15.979 8.195 21.883 1.00 96.12 581 LEU A CA 1
ATOM 4502 C C . LEU A 1 581 ? -17.037 7.197 21.410 1.00 96.12 581 LEU A C 1
ATOM 4504 O O . LEU A 1 581 ? -17.975 6.886 22.142 1.00 96.12 581 LEU A O 1
ATOM 4508 N N . PHE A 1 582 ? -16.860 6.674 20.202 1.00 97.50 582 PHE A N 1
ATOM 4509 C CA . PHE A 1 582 ? -17.669 5.594 19.644 1.00 97.50 582 PHE A CA 1
ATOM 4510 C C . PHE A 1 582 ? -16.822 4.330 19.583 1.00 97.50 582 PHE A C 1
ATOM 4512 O O . PHE A 1 582 ? -15.803 4.303 18.894 1.00 97.50 582 PHE A O 1
ATOM 4519 N N . LEU A 1 583 ? -17.227 3.286 20.296 1.00 97.94 583 LEU A N 1
ATOM 4520 C CA . LEU A 1 583 ? -16.567 1.987 20.280 1.00 97.94 583 LEU A CA 1
ATOM 4521 C C . LEU A 1 583 ? -17.412 1.001 19.495 1.00 97.94 583 LEU A C 1
ATOM 4523 O O . LEU A 1 583 ? -18.622 0.965 19.688 1.00 97.94 583 LEU A O 1
ATOM 4527 N N . ALA A 1 584 ? -16.775 0.199 18.654 1.00 98.25 584 ALA A N 1
ATOM 4528 C CA . ALA A 1 584 ? -17.377 -0.953 18.003 1.00 98.25 584 ALA A CA 1
ATOM 4529 C C . ALA A 1 584 ? -16.471 -2.162 18.216 1.00 98.25 584 ALA A C 1
ATOM 4531 O O . ALA A 1 584 ? -15.271 -2.083 17.925 1.00 98.25 584 ALA A O 1
ATOM 4532 N N . HIS A 1 585 ? -17.025 -3.261 18.728 1.00 98.44 585 HIS A N 1
ATOM 4533 C CA . HIS A 1 585 ? -16.227 -4.447 19.018 1.00 98.44 585 HIS A CA 1
ATOM 4534 C C . HIS A 1 585 ? -16.913 -5.776 18.704 1.00 98.44 585 HIS A C 1
ATOM 4536 O O . HIS A 1 585 ? -18.132 -5.920 18.803 1.00 98.44 585 HIS A O 1
ATOM 4542 N N . VAL A 1 586 ? -16.088 -6.768 18.370 1.00 98.31 586 VAL A N 1
ATOM 4543 C CA . VAL A 1 586 ? -16.417 -8.200 18.331 1.00 98.31 586 VAL A CA 1
ATOM 4544 C C . VAL A 1 586 ? -15.340 -8.977 19.088 1.00 98.31 586 VAL A C 1
ATOM 4546 O O . VAL A 1 586 ? -14.187 -8.552 19.116 1.00 98.31 586 VAL A O 1
ATOM 4549 N N . ALA A 1 587 ? -15.720 -10.123 19.660 1.00 96.69 587 ALA A N 1
ATOM 4550 C CA . ALA A 1 587 ? -14.901 -10.945 20.558 1.00 96.69 587 ALA A CA 1
ATOM 4551 C C . ALA A 1 587 ? -14.611 -10.284 21.924 1.00 96.69 587 ALA A C 1
ATOM 4553 O O . ALA A 1 587 ? -15.529 -9.713 22.519 1.00 96.69 587 ALA A O 1
ATOM 4554 N N . ASP A 1 588 ? -13.393 -10.434 22.441 1.00 94.31 588 ASP A N 1
ATOM 4555 C CA . ASP A 1 588 ? -12.979 -10.225 23.833 1.00 94.31 588 ASP A CA 1
ATOM 4556 C C . ASP A 1 588 ? -11.665 -9.435 23.990 1.00 94.31 588 ASP A C 1
ATOM 4558 O O . ASP A 1 588 ? -11.058 -9.431 25.056 1.00 94.31 588 ASP A O 1
ATOM 4562 N N . SER A 1 589 ? -11.259 -8.671 22.972 1.00 97.00 589 SER A N 1
ATOM 4563 C CA . SER A 1 589 ? -10.307 -7.574 23.188 1.00 97.00 589 SER A CA 1
ATOM 4564 C C . SER A 1 589 ? -11.035 -6.389 23.830 1.00 97.00 589 SER A C 1
ATOM 4566 O O . SER A 1 589 ? -11.868 -5.739 23.199 1.00 97.00 589 SER A O 1
ATOM 4568 N N . THR A 1 590 ? -10.769 -6.103 25.098 1.00 97.12 590 THR A N 1
ATOM 4569 C CA . THR A 1 590 ? -11.585 -5.169 25.886 1.00 97.12 590 THR A CA 1
ATOM 4570 C C . THR A 1 590 ? -11.070 -3.724 25.830 1.00 97.12 590 THR A C 1
ATOM 4572 O O . THR A 1 590 ? -9.861 -3.468 25.836 1.00 97.12 590 THR A O 1
ATOM 4575 N N . ALA A 1 591 ? -11.999 -2.758 25.836 1.00 98.31 591 ALA A N 1
ATOM 4576 C CA . ALA A 1 591 ? -11.713 -1.345 26.071 1.00 98.31 591 ALA A CA 1
ATOM 4577 C C . ALA A 1 591 ? -12.184 -0.887 27.463 1.00 98.31 591 ALA A C 1
ATOM 4579 O O . ALA A 1 591 ? -13.311 -1.165 27.882 1.00 98.31 591 ALA A O 1
ATOM 4580 N N . VAL A 1 592 ? -11.336 -0.136 28.167 1.00 98.62 592 VAL A N 1
ATOM 4581 C CA . VAL A 1 592 ? -11.561 0.333 29.541 1.00 98.62 592 VAL A CA 1
ATOM 4582 C C . VAL A 1 592 ? -11.262 1.827 29.648 1.00 98.62 592 VAL A C 1
ATOM 4584 O O . VAL A 1 592 ? -10.212 2.301 29.218 1.00 98.62 592 VAL A O 1
ATOM 4587 N N . LEU A 1 593 ? -12.178 2.568 30.268 1.00 98.25 593 LEU A N 1
ATOM 4588 C CA . LEU A 1 593 ? -12.031 3.980 30.600 1.00 98.25 593 LEU A CA 1
ATOM 4589 C C . LEU A 1 593 ? -11.607 4.146 32.060 1.00 98.25 593 LEU A C 1
ATOM 4591 O O . LEU A 1 593 ? -12.337 3.774 32.976 1.00 98.25 593 LEU A O 1
ATOM 4595 N N . GLY A 1 594 ? -10.447 4.752 32.281 1.00 97.69 594 GLY A N 1
ATOM 4596 C CA . GLY A 1 594 ? -10.036 5.271 33.576 1.00 97.69 594 GLY A CA 1
ATOM 4597 C C . GLY A 1 594 ? -10.644 6.651 33.810 1.00 97.69 594 GLY A C 1
ATOM 4598 O O . GLY A 1 594 ? -10.299 7.609 33.113 1.00 97.69 594 GLY A O 1
ATOM 4599 N N . LYS A 1 595 ? -11.527 6.760 34.803 1.00 96.00 595 LYS A N 1
ATOM 4600 C CA . LYS A 1 595 ? -12.234 7.995 35.160 1.00 96.00 595 LYS A CA 1
ATOM 4601 C C . LYS A 1 595 ? -11.971 8.352 36.616 1.00 96.00 595 LYS A C 1
ATOM 4603 O O . LYS A 1 595 ? -12.075 7.494 37.485 1.00 96.00 595 LYS A O 1
ATOM 4608 N N . PHE A 1 596 ? -11.656 9.608 36.911 1.00 95.19 596 PHE A N 1
ATOM 4609 C CA . PHE A 1 596 ? -11.575 10.060 38.301 1.00 95.19 596 PHE A CA 1
ATOM 4610 C C . PHE A 1 596 ? -12.966 10.086 38.944 1.00 95.19 596 PHE A C 1
ATOM 4612 O O . PHE A 1 596 ? -13.932 10.511 38.311 1.00 95.19 596 PHE A O 1
ATOM 4619 N N . GLU A 1 597 ? -13.071 9.645 40.199 1.00 92.19 597 GLU A N 1
ATOM 4620 C CA . GLU A 1 597 ? -14.350 9.657 40.932 1.00 92.19 597 GLU A CA 1
ATOM 4621 C C . GLU A 1 597 ? -14.863 11.087 41.154 1.00 92.19 597 GLU A C 1
ATOM 4623 O O . GLU A 1 597 ? -16.065 11.340 41.098 1.00 92.19 597 GLU A O 1
ATOM 4628 N N . ASP A 1 598 ? -13.944 12.032 41.355 1.00 91.44 598 ASP A N 1
ATOM 4629 C CA . ASP A 1 598 ? -14.247 13.436 41.590 1.00 91.44 598 ASP A CA 1
ATOM 4630 C C . ASP A 1 598 ? -13.108 14.365 41.119 1.00 91.44 598 ASP A C 1
ATOM 4632 O O . ASP A 1 598 ? -12.039 13.938 40.667 1.00 91.44 598 ASP A O 1
ATOM 4636 N N . ALA A 1 599 ? -13.334 15.675 41.248 1.00 88.25 599 ALA A N 1
ATOM 4637 C CA . ALA A 1 599 ? -12.381 16.711 40.856 1.00 88.25 599 ALA A CA 1
ATOM 4638 C C . ALA A 1 599 ? -11.080 16.731 41.686 1.00 88.25 599 ALA A C 1
ATOM 4640 O O . ALA A 1 599 ? -10.125 17.391 41.279 1.00 88.25 599 ALA A O 1
ATOM 4641 N N . SER A 1 600 ? -11.000 16.012 42.816 1.00 88.25 600 SER A N 1
ATOM 4642 C CA . SER A 1 600 ? -9.760 15.888 43.597 1.00 88.25 600 SER A CA 1
ATOM 4643 C C . SER A 1 600 ? -8.699 15.047 42.887 1.00 88.25 600 SER A C 1
ATOM 4645 O O . SER A 1 600 ? -7.525 15.141 43.243 1.00 88.25 600 SER A O 1
ATOM 4647 N N . ARG A 1 601 ? -9.102 14.234 41.893 1.00 86.81 601 ARG A N 1
ATOM 4648 C CA . ARG A 1 601 ? -8.230 13.356 41.091 1.00 86.81 601 ARG A CA 1
ATOM 4649 C C . ARG A 1 601 ? -7.349 12.413 41.926 1.00 86.81 601 ARG A C 1
ATOM 4651 O O . ARG A 1 601 ? -6.280 12.011 41.482 1.00 86.81 601 ARG A O 1
ATOM 4658 N N . LYS A 1 602 ? -7.790 12.056 43.139 1.00 85.62 602 LYS A N 1
ATOM 4659 C CA . LYS A 1 602 ? -7.065 11.143 44.041 1.00 85.62 602 LYS A CA 1
ATOM 4660 C C . LYS A 1 602 ? -7.365 9.671 43.796 1.00 85.62 602 LYS A C 1
ATOM 4662 O O . LYS A 1 602 ? -6.512 8.829 44.051 1.00 85.62 602 LYS A O 1
ATOM 4667 N N . LYS A 1 603 ? -8.586 9.363 43.359 1.00 90.44 603 LYS A N 1
ATOM 4668 C CA . LYS A 1 603 ? -9.048 7.996 43.127 1.00 90.44 603 LYS A CA 1
ATOM 4669 C C . LYS A 1 603 ? -9.585 7.874 41.712 1.00 90.44 603 LYS A C 1
ATOM 4671 O O . LYS A 1 603 ? -10.408 8.683 41.278 1.00 90.44 603 LYS A O 1
ATOM 4676 N N . ILE A 1 604 ? -9.072 6.880 41.000 1.00 94.31 604 ILE A N 1
ATOM 4677 C CA . ILE A 1 604 ? -9.466 6.545 39.639 1.00 94.31 604 ILE A CA 1
ATOM 4678 C C . ILE A 1 604 ? -10.253 5.236 39.671 1.00 94.31 604 ILE A C 1
ATOM 4680 O O . ILE A 1 604 ? -9.865 4.284 40.345 1.00 94.31 604 ILE A O 1
ATOM 4684 N N . GLN A 1 605 ? -11.380 5.210 38.974 1.00 95.75 605 GLN A N 1
ATOM 4685 C CA . GLN A 1 605 ? -12.184 4.015 38.754 1.00 95.75 605 GLN A CA 1
ATOM 4686 C C . GLN A 1 605 ? -12.011 3.539 37.311 1.00 95.75 605 GLN A C 1
ATOM 4688 O O . GLN A 1 605 ? -11.842 4.348 36.394 1.00 95.75 605 GLN A O 1
ATOM 4693 N N . ALA A 1 606 ? -12.072 2.225 37.115 1.00 97.62 606 ALA A N 1
ATOM 4694 C CA . ALA A 1 606 ? -12.091 1.606 35.799 1.00 97.62 606 ALA A CA 1
ATOM 4695 C C . ALA A 1 606 ? -13.536 1.326 35.375 1.00 97.62 606 ALA A C 1
ATOM 4697 O O . ALA A 1 606 ? -14.294 0.684 36.100 1.00 97.62 606 ALA A O 1
ATOM 4698 N N . ILE A 1 607 ? -13.908 1.799 34.191 1.00 97.62 607 ILE A N 1
ATOM 4699 C CA . ILE A 1 607 ? -15.214 1.573 33.578 1.00 97.62 607 ILE A CA 1
ATOM 4700 C C . ILE A 1 607 ? -14.976 0.776 32.301 1.00 97.62 607 ILE A C 1
ATOM 4702 O O . ILE A 1 607 ? -14.469 1.304 31.313 1.00 97.62 607 ILE A O 1
ATOM 4706 N N . GLN A 1 608 ? -15.332 -0.503 32.318 1.00 97.56 608 GLN A N 1
ATOM 4707 C CA . GLN A 1 608 ? -15.273 -1.344 31.129 1.00 97.56 608 GLN A CA 1
ATOM 4708 C C . GLN A 1 608 ? -16.320 -0.869 30.111 1.00 97.56 608 GLN A C 1
ATOM 4710 O O . GLN A 1 608 ? -17.511 -0.793 30.416 1.00 97.56 608 GLN A O 1
ATOM 4715 N N . LEU A 1 609 ? -15.863 -0.500 28.914 1.00 97.69 609 LEU A N 1
ATOM 4716 C CA . LEU A 1 609 ? -16.700 0.079 27.862 1.00 97.69 609 LEU A CA 1
ATOM 4717 C C . LEU A 1 609 ? -17.270 -0.977 26.909 1.00 97.69 609 LEU A C 1
ATOM 4719 O O . LEU A 1 609 ? -18.300 -0.733 26.282 1.00 97.69 609 LEU A O 1
ATOM 4723 N N . THR A 1 610 ? -16.619 -2.137 26.813 1.00 97.25 610 THR A N 1
ATOM 4724 C CA . THR A 1 610 ? -16.987 -3.242 25.919 1.00 97.25 610 THR A CA 1
ATOM 4725 C C . THR A 1 610 ? -17.336 -4.492 26.717 1.00 97.25 610 THR A C 1
ATOM 4727 O O . THR A 1 610 ? -16.676 -4.817 27.701 1.00 97.25 610 THR A O 1
ATOM 4730 N N . ARG A 1 611 ? -18.361 -5.227 26.284 1.00 95.88 611 ARG A N 1
ATOM 4731 C CA . ARG A 1 611 ? -18.727 -6.527 26.855 1.00 95.88 611 ARG A CA 1
ATOM 4732 C C . ARG A 1 611 ? -18.036 -7.645 26.081 1.00 95.88 611 ARG A C 1
ATOM 4734 O O . ARG A 1 611 ? -18.263 -7.763 24.881 1.00 95.88 611 ARG A O 1
ATOM 4741 N N . ASP A 1 612 ? -17.253 -8.477 26.756 1.00 95.88 612 ASP A N 1
ATOM 4742 C CA . ASP A 1 612 ? -16.574 -9.596 26.098 1.00 95.88 612 ASP A CA 1
ATOM 4743 C C . ASP A 1 612 ? -17.594 -10.637 25.628 1.00 95.88 612 ASP A C 1
ATOM 4745 O O . ASP A 1 612 ? -18.441 -11.104 26.396 1.00 95.88 612 ASP A O 1
ATOM 4749 N N . HIS A 1 613 ? -17.518 -11.021 24.356 1.00 97.19 613 HIS A N 1
ATOM 4750 C CA . HIS A 1 613 ? -18.491 -11.914 23.729 1.00 97.19 613 HIS A CA 1
ATOM 4751 C C . HIS A 1 613 ? -18.206 -13.393 24.043 1.00 97.19 613 HIS A C 1
ATOM 4753 O O . HIS A 1 613 ? -17.912 -14.192 23.144 1.00 97.19 613 HIS A O 1
ATOM 4759 N N . LYS A 1 614 ? -18.301 -13.785 25.319 1.00 95.31 614 LYS A N 1
ATOM 4760 C CA . LYS A 1 614 ? -18.055 -15.169 25.757 1.00 95.31 614 LYS A CA 1
ATOM 4761 C C . LYS A 1 614 ? -19.217 -16.111 25.366 1.00 95.31 614 LYS A C 1
ATOM 4763 O O . LYS A 1 614 ? -20.383 -15.759 25.566 1.00 95.31 614 LYS A O 1
ATOM 4768 N N . PRO A 1 615 ? -18.952 -17.332 24.855 1.00 96.75 615 PRO A N 1
ATOM 4769 C CA . PRO A 1 615 ? -19.987 -18.235 24.333 1.00 96.75 615 PRO A CA 1
ATOM 4770 C C . PRO A 1 615 ? -21.076 -18.661 25.320 1.00 96.75 615 PRO A C 1
ATOM 4772 O O . PRO A 1 615 ? -22.164 -19.042 24.904 1.00 96.75 615 PRO A O 1
ATOM 4775 N N . ASN A 1 616 ? -20.800 -18.639 26.624 1.00 94.94 616 ASN A N 1
ATOM 4776 C CA . ASN A 1 616 ? -21.740 -19.046 27.671 1.00 94.94 616 ASN A CA 1
ATOM 4777 C C . ASN A 1 616 ? -22.710 -17.945 28.115 1.00 94.94 616 ASN A C 1
ATOM 4779 O O . ASN A 1 616 ? -23.601 -18.228 28.923 1.00 94.94 616 ASN A O 1
ATOM 4783 N N . LEU A 1 617 ? -22.564 -16.713 27.619 1.00 96.69 617 LEU A N 1
ATOM 4784 C CA . LEU A 1 617 ? -23.543 -15.658 27.868 1.00 96.69 617 LEU A CA 1
ATOM 4785 C C . LEU A 1 617 ? -24.906 -16.072 27.303 1.00 96.69 617 LEU A C 1
ATOM 4787 O O . LEU A 1 617 ? -24.989 -16.685 26.243 1.00 96.69 617 LEU A O 1
ATOM 4791 N N . LYS A 1 618 ? -25.989 -15.782 28.037 1.00 97.19 618 LYS A N 1
ATOM 4792 C CA . LYS A 1 618 ? -27.328 -16.320 27.728 1.00 97.19 618 LYS A CA 1
ATOM 4793 C C . LYS A 1 618 ? -27.802 -15.947 26.321 1.00 97.19 618 LYS A C 1
ATOM 4795 O O . LYS A 1 618 ? -28.377 -16.785 25.635 1.00 97.19 618 LYS A O 1
ATOM 4800 N N . ASP A 1 619 ? -27.569 -14.706 25.917 1.00 96.56 619 ASP A N 1
ATOM 4801 C CA . ASP A 1 619 ? -27.900 -14.155 24.606 1.00 96.56 619 ASP A CA 1
ATOM 4802 C C . ASP A 1 619 ? -26.981 -14.689 23.497 1.00 96.56 619 ASP A C 1
ATOM 4804 O O . ASP A 1 619 ? -27.483 -15.157 22.474 1.00 96.56 619 ASP A O 1
ATOM 4808 N N . GLU A 1 620 ? -25.663 -14.724 23.720 1.00 97.88 620 GLU A N 1
ATOM 4809 C CA . GLU A 1 620 ? -24.709 -15.267 22.737 1.00 97.88 620 GLU A CA 1
ATOM 4810 C C . GLU A 1 620 ? -24.929 -16.768 22.498 1.00 97.88 620 GLU A C 1
ATOM 4812 O O . GLU A 1 620 ? -24.993 -17.216 21.352 1.00 97.88 620 GLU A O 1
ATOM 4817 N N . LYS A 1 621 ? -25.130 -17.545 23.571 1.00 97.44 621 LYS A N 1
ATOM 4818 C CA . LYS A 1 621 ? -25.454 -18.974 23.505 1.00 97.44 621 LYS A CA 1
ATOM 4819 C C . LYS A 1 621 ? -26.741 -19.216 22.725 1.00 97.44 621 LYS A C 1
ATOM 4821 O O . LYS A 1 621 ? -26.769 -20.082 21.854 1.00 97.44 621 LYS A O 1
ATOM 4826 N N . ALA A 1 622 ? -27.788 -18.435 23.003 1.00 97.12 622 ALA A N 1
ATOM 4827 C CA . ALA A 1 622 ? -29.053 -18.544 22.288 1.00 97.12 622 ALA A CA 1
ATOM 4828 C C . ALA A 1 622 ? -28.894 -18.235 20.790 1.00 97.12 622 ALA A C 1
ATOM 4830 O O . ALA A 1 622 ? -29.477 -18.946 19.971 1.00 97.12 622 ALA A O 1
ATOM 4831 N N . ARG A 1 623 ? -28.080 -17.233 20.411 1.00 96.94 623 ARG A N 1
ATOM 4832 C CA . ARG A 1 623 ? -27.761 -16.955 18.997 1.00 96.94 623 ARG A CA 1
ATOM 4833 C C . ARG A 1 623 ? -27.054 -18.145 18.346 1.00 96.94 623 ARG A C 1
ATOM 4835 O O . ARG A 1 623 ? -27.494 -18.595 17.291 1.00 96.94 623 ARG A O 1
ATOM 4842 N N . ILE A 1 624 ? -25.995 -18.654 18.977 1.00 97.56 624 ILE A N 1
ATOM 4843 C CA . ILE A 1 624 ? -25.195 -19.778 18.467 1.00 97.56 624 ILE A CA 1
ATOM 4844 C C . ILE A 1 624 ? -26.072 -21.015 18.244 1.00 97.56 624 ILE A C 1
ATOM 4846 O O . ILE A 1 624 ? -26.060 -21.601 17.162 1.00 97.56 624 ILE A O 1
ATOM 4850 N N . GLU A 1 625 ? -26.867 -21.399 19.245 1.00 96.12 625 GLU A N 1
ATOM 4851 C CA . GLU A 1 625 ? -27.724 -22.588 19.176 1.00 96.12 625 GLU A CA 1
ATOM 4852 C C . GLU A 1 625 ? -28.858 -22.418 18.154 1.00 96.12 625 GLU A C 1
ATOM 4854 O O . GLU A 1 625 ? -29.176 -23.361 17.425 1.00 96.12 625 GLU A O 1
ATOM 4859 N N . LYS A 1 626 ? -29.425 -21.207 18.025 1.00 95.81 626 LYS A N 1
ATOM 4860 C CA . LYS A 1 626 ? -30.422 -20.876 16.990 1.00 95.81 626 LYS A CA 1
ATOM 4861 C C . LYS A 1 626 ? -29.841 -20.992 15.576 1.00 95.81 626 LYS A C 1
ATOM 4863 O O . LYS A 1 626 ? -30.545 -21.450 14.681 1.00 95.81 626 LYS A O 1
ATOM 4868 N N . ALA A 1 627 ? -28.573 -20.627 15.387 1.00 93.38 627 ALA A N 1
ATOM 4869 C CA . ALA A 1 627 ? -27.844 -20.787 14.127 1.00 93.38 627 ALA A CA 1
ATOM 4870 C C . ALA A 1 627 ? -27.383 -22.239 13.864 1.00 93.38 627 ALA A C 1
ATOM 4872 O O . ALA A 1 627 ? -26.801 -22.528 12.822 1.00 93.38 627 ALA A O 1
ATOM 4873 N N . GLY A 1 628 ? -27.653 -23.175 14.783 1.00 92.88 628 GLY A N 1
ATOM 4874 C CA . GLY A 1 628 ? -27.298 -24.591 14.650 1.00 92.88 628 GLY A CA 1
ATOM 4875 C C . GLY A 1 628 ? -25.927 -24.970 15.216 1.00 92.88 628 GLY A C 1
ATOM 4876 O O . GLY A 1 628 ? -25.564 -26.147 15.156 1.00 92.88 628 GLY A O 1
ATOM 4877 N N . GLY A 1 629 ? -25.190 -24.018 15.793 1.00 96.06 629 GLY A N 1
ATOM 4878 C CA . GLY A 1 629 ? -23.947 -24.261 16.520 1.00 96.06 629 GLY A CA 1
ATOM 4879 C C . GLY A 1 629 ? -24.172 -24.841 17.919 1.00 96.06 629 GLY A C 1
ATOM 4880 O O . GLY A 1 629 ? -25.297 -25.065 18.369 1.00 96.06 629 GLY A O 1
ATOM 4881 N N . ARG A 1 630 ? -23.075 -25.112 18.629 1.00 96.75 630 ARG A N 1
ATOM 4882 C CA . ARG A 1 630 ? -23.069 -25.673 19.985 1.00 96.75 630 ARG A CA 1
ATOM 4883 C C . ARG A 1 630 ? -22.081 -24.927 20.864 1.00 96.75 630 ARG A C 1
ATOM 4885 O O . ARG A 1 630 ? -20.944 -24.695 20.460 1.00 96.75 630 ARG A O 1
ATOM 4892 N N . VAL A 1 631 ? -22.491 -24.657 22.098 1.00 96.69 631 VAL A N 1
ATOM 4893 C CA . VAL A 1 631 ? -21.612 -24.141 23.150 1.00 96.69 631 VAL A CA 1
ATOM 4894 C C . VAL A 1 631 ? -21.248 -25.285 24.084 1.00 96.69 631 VAL A C 1
ATOM 4896 O O . VAL A 1 631 ? -22.124 -25.894 24.699 1.00 96.69 631 VAL A O 1
ATOM 4899 N N . VAL A 1 632 ? -19.957 -25.593 24.180 1.00 95.31 632 VAL A N 1
ATOM 4900 C CA . VAL A 1 632 ? -19.451 -26.737 24.947 1.00 95.31 632 VAL A CA 1
ATOM 4901 C C . VAL A 1 632 ? -18.410 -26.259 25.946 1.00 95.31 632 VAL A C 1
ATOM 4903 O O . VAL A 1 632 ? -17.469 -25.568 25.571 1.00 95.31 632 VAL A O 1
ATOM 4906 N N . PHE A 1 633 ? -18.567 -26.640 27.211 1.00 93.81 633 PHE A N 1
ATOM 4907 C CA . PHE A 1 633 ? -17.544 -26.425 28.231 1.00 93.81 633 PHE A CA 1
ATOM 4908 C C . PHE A 1 633 ? -16.344 -27.341 27.963 1.00 93.81 633 PHE A C 1
ATOM 4910 O O . PHE A 1 633 ? -16.529 -28.537 27.733 1.00 93.81 633 PHE A O 1
ATOM 4917 N N . ASP A 1 634 ? -15.129 -26.794 27.967 1.00 83.69 634 ASP A N 1
ATOM 4918 C CA . ASP A 1 634 ? -13.912 -27.546 27.636 1.00 83.69 634 ASP A CA 1
ATOM 4919 C C . ASP A 1 634 ? -13.411 -28.465 28.761 1.00 83.69 634 ASP A C 1
ATOM 4921 O O . ASP A 1 634 ? -12.493 -29.256 28.547 1.00 83.69 634 ASP A O 1
ATOM 4925 N N . GLY A 1 635 ? -14.061 -28.417 29.925 1.00 79.62 635 GLY A N 1
ATOM 4926 C CA . GLY A 1 635 ? -13.736 -29.239 31.087 1.00 79.62 635 GLY A CA 1
ATOM 4927 C C . GLY A 1 635 ? -12.781 -28.571 32.073 1.00 79.62 635 GLY A C 1
ATOM 4928 O O . GLY A 1 635 ? -12.551 -29.147 33.133 1.00 79.62 635 GLY A O 1
ATOM 4929 N N . TYR A 1 636 ? -12.273 -27.375 31.758 1.00 75.81 636 TYR A N 1
ATOM 4930 C CA . TYR A 1 636 ? -11.362 -26.618 32.614 1.00 75.81 636 TYR A CA 1
ATOM 4931 C C . TYR A 1 636 ? -11.982 -25.290 33.040 1.00 75.81 636 TYR A C 1
ATOM 4933 O O . TYR A 1 636 ? -12.484 -25.177 34.157 1.00 75.81 636 TYR A O 1
ATOM 4941 N N . ALA A 1 637 ? -11.975 -24.299 32.149 1.00 76.25 637 ALA A N 1
ATOM 4942 C CA . ALA A 1 637 ? -12.337 -22.922 32.487 1.00 76.25 637 ALA A CA 1
ATOM 4943 C C . ALA A 1 637 ? -13.194 -22.242 31.413 1.00 76.25 637 ALA A C 1
ATOM 4945 O O . ALA A 1 637 ? -13.984 -21.353 31.732 1.00 76.25 637 ALA A O 1
ATOM 4946 N N . ASN A 1 638 ? -13.113 -22.686 30.155 1.00 87.62 638 ASN A N 1
ATOM 4947 C CA . ASN A 1 638 ? -13.660 -21.941 29.030 1.00 87.62 638 ASN A CA 1
ATOM 4948 C C . ASN A 1 638 ? -14.809 -22.678 28.334 1.00 87.62 638 ASN A C 1
ATOM 4950 O O . ASN A 1 638 ? -14.916 -23.906 28.314 1.00 87.62 638 ASN A O 1
ATOM 4954 N N . HIS A 1 639 ? -15.705 -21.896 27.738 1.00 94.06 639 HIS A N 1
ATOM 4955 C CA . HIS A 1 639 ? -16.735 -22.411 26.843 1.00 94.06 639 HIS A CA 1
ATOM 4956 C C . HIS A 1 639 ? -16.322 -22.147 25.407 1.00 94.06 639 HIS A C 1
ATOM 4958 O O . HIS A 1 639 ? -15.851 -21.059 25.087 1.00 94.06 639 HIS A O 1
ATOM 4964 N N . ARG A 1 640 ? -16.520 -23.142 24.544 1.00 96.06 640 ARG A N 1
ATOM 4965 C CA . ARG A 1 640 ? -16.105 -23.097 23.146 1.00 96.06 640 ARG A CA 1
ATOM 4966 C C . ARG A 1 640 ? -17.273 -23.262 22.186 1.00 96.06 640 ARG A C 1
ATOM 4968 O O . ARG A 1 640 ? -18.202 -24.031 22.455 1.00 96.06 640 ARG A O 1
ATOM 4975 N N . VAL A 1 641 ? -17.196 -22.557 21.062 1.00 96.50 641 VAL A N 1
ATOM 4976 C CA . VAL A 1 641 ? -18.155 -22.620 19.956 1.00 96.50 641 VAL A CA 1
ATOM 4977 C C . VAL A 1 641 ? -17.748 -23.714 18.977 1.00 96.50 641 VAL A C 1
ATOM 4979 O O . VAL A 1 641 ? -16.616 -23.744 18.487 1.00 96.50 641 VAL A O 1
ATOM 4982 N N . TYR A 1 642 ? -18.684 -24.608 18.670 1.00 96.31 642 TYR A N 1
ATOM 4983 C CA . TYR A 1 642 ? -18.488 -25.704 17.729 1.00 96.31 642 TYR A CA 1
ATOM 4984 C C . TYR A 1 642 ? -19.653 -25.836 16.748 1.00 96.31 642 TYR A C 1
ATOM 4986 O O . TYR A 1 642 ? -20.811 -25.637 17.108 1.00 96.31 642 TYR A O 1
ATOM 4994 N N . ALA A 1 643 ? -19.353 -26.277 15.532 1.00 95.12 643 ALA A N 1
ATOM 4995 C CA . ALA A 1 643 ? -20.331 -26.676 14.539 1.00 95.12 643 ALA A CA 1
ATOM 4996 C C . ALA A 1 643 ? -21.156 -27.878 15.021 1.00 95.12 643 ALA A C 1
ATOM 4998 O O . ALA A 1 643 ? -20.713 -28.700 15.842 1.00 95.12 643 ALA A O 1
ATOM 4999 N N . LYS A 1 644 ? -22.367 -28.019 14.474 1.00 90.50 644 LYS A N 1
ATOM 5000 C CA . LYS A 1 644 ? -23.316 -29.075 14.857 1.00 90.50 644 LYS A CA 1
ATOM 5001 C C . LYS A 1 644 ? -22.693 -30.473 14.845 1.00 90.50 644 LYS A C 1
ATOM 5003 O O . LYS A 1 644 ? -22.805 -31.193 15.834 1.00 90.50 644 LYS A O 1
ATOM 5008 N N . ASN A 1 645 ? -21.990 -30.811 13.761 1.00 87.81 645 ASN A N 1
ATOM 5009 C CA . ASN A 1 645 ? -21.455 -32.150 13.492 1.00 87.81 645 ASN A CA 1
ATOM 5010 C C . ASN A 1 645 ? -19.915 -32.221 13.531 1.00 87.81 645 ASN A C 1
ATOM 5012 O O . ASN A 1 645 ? -19.335 -33.167 13.005 1.00 87.81 645 ASN A O 1
ATOM 5016 N N . GLY A 1 646 ? -19.238 -31.245 14.144 1.00 88.06 646 GLY A N 1
ATOM 5017 C CA . GLY A 1 646 ? -17.775 -31.168 14.131 1.00 88.06 646 GLY A CA 1
ATOM 5018 C C . GLY A 1 646 ? -17.171 -30.565 15.395 1.00 88.06 646 GLY A C 1
ATOM 5019 O O . GLY A 1 646 ? -17.859 -29.943 16.202 1.00 88.06 646 GLY A O 1
ATOM 5020 N N . ARG A 1 647 ? -15.859 -30.757 15.573 1.00 91.19 647 ARG A N 1
ATOM 5021 C CA . ARG A 1 647 ? -15.048 -30.098 16.615 1.00 91.19 647 ARG A CA 1
ATOM 5022 C C . ARG A 1 647 ? -14.257 -28.907 16.049 1.00 91.19 647 ARG A C 1
ATOM 5024 O O . ARG A 1 647 ? -13.089 -28.736 16.362 1.00 91.19 647 ARG A O 1
ATOM 5031 N N . TYR A 1 648 ? -14.907 -28.103 15.214 1.00 90.94 648 TYR A N 1
ATOM 5032 C CA . TYR A 1 648 ? -14.412 -26.824 14.689 1.00 90.94 648 TYR A CA 1
ATOM 5033 C C . TYR A 1 648 ? -15.505 -25.751 14.840 1.00 90.94 648 TYR A C 1
ATOM 5035 O O . TYR A 1 648 ? -16.669 -26.130 14.967 1.00 90.94 648 TYR A O 1
ATOM 5043 N N . PRO A 1 649 ? -15.181 -24.447 14.848 1.00 91.94 649 PRO A N 1
ATOM 5044 C CA . PRO A 1 649 ? -13.827 -23.896 14.908 1.00 91.94 649 PRO A CA 1
ATOM 5045 C C . PRO A 1 649 ? -13.169 -24.068 16.286 1.00 91.94 649 PRO A C 1
ATOM 5047 O O . PRO A 1 649 ? -11.949 -24.128 16.370 1.00 91.94 649 PRO A O 1
ATOM 5050 N N . GLY A 1 650 ? -13.953 -24.250 17.356 1.00 93.19 650 GLY A N 1
ATOM 5051 C CA . GLY A 1 650 ? -13.431 -24.449 18.711 1.00 93.19 650 GLY A CA 1
ATOM 5052 C C . GLY A 1 650 ? -12.995 -23.160 19.408 1.00 93.19 650 GLY A C 1
ATOM 5053 O O . GLY A 1 650 ? -12.122 -23.206 20.274 1.00 93.19 650 GLY A O 1
ATOM 5054 N N . LEU A 1 651 ? -13.604 -22.028 19.052 1.00 94.25 651 LEU A N 1
ATOM 5055 C CA . LEU A 1 651 ? -13.268 -20.701 19.578 1.00 94.25 651 LEU A CA 1
ATOM 5056 C C . LEU A 1 651 ? -13.793 -20.497 20.997 1.00 94.25 651 LEU A C 1
ATOM 5058 O O . LEU A 1 651 ? -14.924 -20.878 21.286 1.00 94.25 651 LEU A O 1
ATOM 5062 N N . ASN A 1 652 ? -13.010 -19.840 21.849 1.00 93.38 652 ASN A N 1
ATOM 5063 C CA . ASN A 1 652 ? -13.395 -19.373 23.192 1.00 93.38 652 A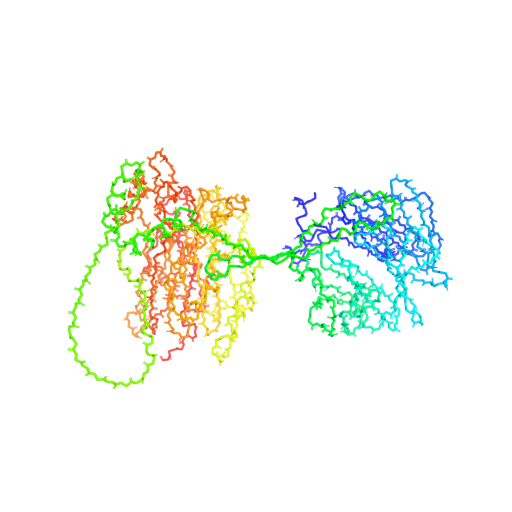SN A CA 1
ATOM 5064 C C . ASN A 1 652 ? -14.232 -18.072 23.173 1.00 93.38 652 ASN A C 1
ATOM 5066 O O . ASN A 1 652 ? -14.628 -17.575 24.226 1.00 93.38 652 ASN A O 1
ATOM 5070 N N . MET A 1 653 ? -14.533 -17.556 21.980 1.00 95.44 653 MET A N 1
ATOM 5071 C CA . MET A 1 653 ? -15.293 -16.337 21.704 1.00 95.44 653 MET A CA 1
ATOM 5072 C C . MET A 1 653 ? -16.448 -16.633 20.737 1.00 95.44 653 MET A C 1
ATOM 5074 O O . MET A 1 653 ? -16.392 -17.562 19.932 1.00 95.44 653 MET A O 1
ATOM 5078 N N . SER A 1 654 ? -17.525 -15.854 20.832 1.00 97.12 654 SER A N 1
ATOM 5079 C CA . SER A 1 654 ? -18.764 -16.077 20.064 1.00 97.12 654 SER A CA 1
ATOM 5080 C C . SER A 1 654 ? -18.938 -15.168 18.847 1.00 97.12 654 SER A C 1
ATOM 5082 O O . SER A 1 654 ? -19.794 -15.433 17.997 1.00 97.12 654 SER A O 1
ATOM 5084 N N . ARG A 1 655 ? -18.130 -14.112 18.748 1.00 98.38 655 ARG A N 1
ATOM 5085 C CA . ARG A 1 655 ? -18.088 -13.172 17.625 1.00 98.38 655 ARG A CA 1
ATOM 5086 C C . ARG A 1 655 ? -16.647 -12.994 17.181 1.00 98.38 655 ARG A C 1
ATOM 5088 O O . ARG A 1 655 ? -15.770 -13.023 18.033 1.00 98.38 655 ARG A O 1
ATOM 5095 N N . CYS A 1 656 ? -16.419 -12.813 15.889 1.00 98.25 656 CYS A N 1
ATOM 5096 C CA . CYS A 1 656 ? -15.100 -12.580 15.300 1.00 98.25 656 CYS A CA 1
ATOM 5097 C C . CYS A 1 656 ? -15.246 -12.120 13.842 1.00 98.25 656 CYS A C 1
ATOM 5099 O O . CYS A 1 656 ? -16.298 -12.301 13.224 1.00 98.25 656 CYS A O 1
ATOM 5101 N N . LEU A 1 657 ? -14.177 -11.552 13.286 1.00 98.56 657 LEU A N 1
ATOM 5102 C CA . LEU A 1 657 ? -14.008 -11.378 11.843 1.00 98.56 657 LEU A CA 1
ATOM 5103 C C . LEU A 1 657 ? -13.179 -12.539 11.275 1.00 98.56 657 LEU A C 1
ATOM 5105 O O . LEU A 1 657 ? -12.334 -13.095 11.973 1.00 98.56 657 LEU A O 1
ATOM 5109 N N . GLY A 1 658 ? -13.397 -12.899 10.011 1.00 97.75 658 GLY A N 1
ATOM 5110 C CA . GLY A 1 658 ? -12.834 -14.113 9.411 1.00 97.75 658 GLY A CA 1
ATOM 5111 C C . GLY A 1 658 ? -13.621 -15.358 9.804 1.00 97.75 658 GLY A C 1
ATOM 5112 O O . GLY A 1 658 ? -14.849 -15.304 9.819 1.00 97.75 658 GLY A O 1
ATOM 5113 N N . ASP A 1 659 ? -12.926 -16.469 10.061 1.00 96.88 659 ASP A N 1
ATOM 5114 C CA . ASP A 1 659 ? -13.497 -17.779 10.417 1.00 96.88 659 ASP A CA 1
ATOM 5115 C C . ASP A 1 659 ? -14.764 -18.130 9.632 1.00 96.88 659 ASP A C 1
ATOM 5117 O O . ASP A 1 659 ? -15.840 -18.362 10.187 1.00 96.88 659 ASP A O 1
ATOM 5121 N N . LEU A 1 660 ? -14.646 -18.159 8.306 1.00 97.06 660 LEU A N 1
ATOM 5122 C CA . LEU A 1 660 ? -15.799 -18.288 7.413 1.00 97.06 660 LEU A CA 1
ATOM 5123 C C . LEU A 1 660 ? -16.623 -19.556 7.702 1.00 97.06 660 LEU A C 1
ATOM 5125 O O . LEU A 1 660 ? -17.852 -19.500 7.673 1.00 97.06 660 LEU A O 1
ATOM 5129 N N . LEU A 1 661 ? -15.980 -20.671 8.077 1.00 93.88 661 LEU A N 1
ATOM 5130 C CA . LEU A 1 661 ? -16.684 -21.882 8.522 1.00 93.88 661 LEU A CA 1
ATOM 5131 C C . LEU A 1 661 ? -17.348 -21.712 9.893 1.00 93.88 661 LEU A C 1
ATOM 5133 O O . LEU A 1 661 ? -18.425 -22.256 10.132 1.00 93.88 661 LEU A O 1
ATOM 5137 N N . GLY A 1 662 ? -16.733 -20.949 10.798 1.00 94.69 662 GLY A N 1
ATOM 5138 C CA . GLY A 1 662 ? -17.326 -20.603 12.089 1.00 94.69 662 GLY A CA 1
ATOM 5139 C C . GLY A 1 662 ? -18.622 -19.809 11.929 1.00 94.69 662 GLY A C 1
ATOM 5140 O O . GLY A 1 662 ? -19.616 -20.098 12.599 1.00 94.69 662 GLY A O 1
ATOM 5141 N N . HIS A 1 663 ? -18.638 -18.857 10.995 1.00 96.12 663 HIS A N 1
ATOM 5142 C CA . HIS A 1 663 ? -19.834 -18.088 10.638 1.00 96.12 663 HIS A CA 1
ATOM 5143 C C . HIS A 1 663 ? -20.887 -18.976 9.972 1.00 96.12 663 HIS A C 1
ATOM 5145 O O . HIS A 1 663 ? -22.040 -18.981 10.393 1.00 96.12 663 HIS A O 1
ATOM 5151 N N . ALA A 1 664 ? -20.485 -19.777 8.983 1.00 93.69 664 ALA A N 1
ATOM 5152 C CA . ALA A 1 664 ? -21.409 -20.592 8.199 1.00 93.69 664 ALA A CA 1
ATOM 5153 C C . ALA A 1 664 ? -22.034 -21.763 8.980 1.00 93.69 664 ALA A C 1
ATOM 5155 O O . ALA A 1 664 ? -23.179 -22.127 8.718 1.00 93.69 664 ALA A O 1
ATOM 5156 N N . GLU A 1 665 ? -21.297 -22.378 9.912 1.00 94.12 665 GLU A N 1
ATOM 5157 C CA . GLU A 1 665 ? -21.687 -23.675 10.491 1.00 94.12 665 GLU A CA 1
ATOM 5158 C C . GLU A 1 665 ? -21.717 -23.725 12.023 1.00 94.12 665 GLU A C 1
ATOM 5160 O O . GLU A 1 665 ? -22.269 -24.673 12.595 1.00 94.12 665 GLU A O 1
ATOM 5165 N N . ALA A 1 666 ? -21.122 -22.740 12.703 1.00 93.38 666 ALA A N 1
ATOM 5166 C CA . ALA A 1 666 ? -21.001 -22.726 14.162 1.00 93.38 666 ALA A CA 1
ATOM 5167 C C . ALA A 1 666 ? -21.703 -21.537 14.838 1.00 93.38 666 ALA A C 1
ATOM 5169 O O . ALA A 1 666 ? -21.774 -21.508 16.065 1.00 93.38 666 ALA A O 1
ATOM 5170 N N . GLY A 1 667 ? -22.261 -20.593 14.073 1.00 94.12 667 GLY A N 1
ATOM 5171 C CA . GLY A 1 667 ? -23.011 -19.452 14.606 1.00 94.12 667 GLY A CA 1
ATOM 5172 C C . GLY A 1 667 ? -22.144 -18.306 15.141 1.00 94.12 667 GLY A C 1
ATOM 5173 O O . GLY A 1 667 ? -22.627 -17.503 15.950 1.00 94.12 667 GLY A O 1
ATOM 5174 N N . CYS A 1 668 ? -20.876 -18.225 14.718 1.00 96.31 668 CYS A N 1
ATOM 5175 C CA . CYS A 1 668 ? -20.054 -17.030 14.922 1.00 96.31 668 CYS A CA 1
ATOM 5176 C C . CYS A 1 668 ? -20.670 -15.833 14.178 1.00 96.31 668 CYS A C 1
ATOM 5178 O O . CYS A 1 668 ? -21.342 -16.009 13.166 1.00 96.31 668 CYS A O 1
ATOM 5180 N N . SER A 1 669 ? -20.461 -14.618 14.685 1.00 97.38 669 SER A N 1
ATOM 5181 C CA . SER A 1 669 ? -21.029 -13.395 14.100 1.00 97.38 669 SER A CA 1
ATOM 5182 C C . SER A 1 669 ? -19.983 -12.287 13.978 1.00 97.38 669 SER A C 1
ATOM 5184 O O . SER A 1 669 ? -19.143 -12.139 14.865 1.00 97.38 669 SER A O 1
ATOM 5186 N N . CYS A 1 670 ? -20.063 -11.489 12.910 1.00 97.44 670 CYS A N 1
ATOM 5187 C CA . CYS A 1 670 ? -19.313 -10.237 12.752 1.00 97.44 670 CYS A CA 1
ATOM 5188 C C . CYS A 1 670 ? -20.098 -9.003 13.219 1.00 97.44 670 CYS A C 1
ATOM 5190 O O . CYS A 1 670 ? -19.583 -7.896 13.092 1.00 97.44 670 CYS A O 1
ATOM 5192 N N . ASP A 1 671 ? -21.333 -9.155 13.712 1.00 97.38 671 ASP A N 1
ATOM 5193 C CA . ASP A 1 671 ? -22.168 -8.022 14.124 1.00 97.38 671 ASP A CA 1
ATOM 5194 C C . ASP A 1 671 ? -21.578 -7.359 15.383 1.00 97.38 671 ASP A C 1
ATOM 5196 O O . ASP A 1 671 ? -21.555 -8.003 16.443 1.00 97.38 671 ASP A O 1
ATOM 5200 N N . PRO A 1 672 ? -21.070 -6.114 15.303 1.00 97.94 672 PRO A N 1
ATOM 5201 C CA . PRO A 1 672 ? -20.400 -5.493 16.433 1.00 97.94 672 PRO A CA 1
ATOM 5202 C C . PRO A 1 672 ? -21.402 -4.986 17.467 1.00 97.94 672 PRO A C 1
ATOM 5204 O O . PRO A 1 672 ? -22.490 -4.510 17.138 1.00 97.94 672 PRO A O 1
ATOM 5207 N N . GLU A 1 673 ? -20.998 -5.008 18.732 1.00 97.75 673 GLU A N 1
ATOM 5208 C CA . GLU A 1 673 ? -21.630 -4.163 19.743 1.00 97.75 673 GLU A CA 1
ATOM 5209 C C . GLU A 1 673 ? -21.043 -2.759 19.675 1.00 97.75 673 GLU A C 1
ATOM 5211 O O . GLU A 1 673 ? -19.830 -2.595 19.556 1.00 97.75 673 GLU A O 1
ATOM 5216 N N . ILE A 1 674 ? -21.914 -1.745 19.718 1.00 97.50 674 ILE A N 1
ATOM 5217 C CA . ILE A 1 674 ? -21.518 -0.344 19.563 1.00 97.50 674 ILE A CA 1
ATOM 5218 C C . ILE A 1 674 ? -21.893 0.446 20.810 1.00 97.50 674 ILE A C 1
ATOM 5220 O O . ILE A 1 674 ? -23.048 0.428 21.245 1.00 97.50 674 ILE A O 1
ATOM 5224 N N . LYS A 1 675 ? -20.919 1.170 21.363 1.00 97.00 675 LYS A N 1
ATOM 5225 C CA . LYS A 1 675 ? -21.073 2.011 22.549 1.00 97.00 675 LYS A CA 1
ATOM 5226 C C . LYS A 1 675 ? -20.671 3.450 22.244 1.00 97.00 675 LYS A C 1
ATOM 5228 O O . LYS A 1 675 ? -19.552 3.699 21.814 1.00 97.00 675 LYS A O 1
ATOM 5233 N N . GLU A 1 676 ? -21.562 4.391 22.533 1.00 96.56 676 GLU A N 1
ATOM 5234 C CA . GLU A 1 676 ? -21.272 5.828 22.534 1.00 96.56 676 GLU A CA 1
ATOM 5235 C C . GLU A 1 676 ? -21.007 6.311 23.969 1.00 96.56 676 GLU A C 1
ATOM 5237 O O . GLU A 1 676 ? -21.692 5.898 24.914 1.00 96.56 676 GLU A O 1
ATOM 5242 N N . VAL A 1 677 ? -19.991 7.162 24.130 1.00 96.44 677 VAL A N 1
ATOM 5243 C CA . VAL A 1 677 ? -19.593 7.772 25.404 1.00 96.44 677 VAL A CA 1
ATOM 5244 C C . VAL A 1 677 ? -19.276 9.252 25.190 1.00 96.44 677 VAL A C 1
ATOM 5246 O O . VAL A 1 677 ? -18.383 9.592 24.414 1.00 96.44 677 VAL A O 1
ATOM 5249 N N . ASP A 1 678 ? -19.962 10.125 25.924 1.00 95.25 678 ASP A N 1
ATOM 5250 C CA . ASP A 1 678 ? -19.600 11.539 26.035 1.00 95.25 678 ASP A CA 1
ATOM 5251 C C . ASP A 1 678 ? -18.417 11.695 27.004 1.00 95.25 678 ASP A C 1
ATOM 5253 O O . ASP A 1 678 ? -18.499 11.289 28.168 1.00 95.25 678 ASP A O 1
ATOM 5257 N N . LEU A 1 679 ? -17.314 12.277 26.531 1.00 95.06 679 LEU A N 1
ATOM 5258 C CA . LEU A 1 679 ? -16.113 12.500 27.332 1.00 95.06 679 LEU A CA 1
ATOM 5259 C C . LEU A 1 679 ? -16.224 13.813 28.113 1.00 95.06 679 LEU A C 1
ATOM 5261 O O . LEU A 1 679 ? -16.486 14.885 27.567 1.00 95.06 679 LEU A O 1
ATOM 5265 N N . GLY A 1 680 ? -15.977 13.726 29.414 1.00 91.69 680 GLY A N 1
ATOM 5266 C CA . GLY A 1 680 ? -15.933 14.836 30.352 1.00 91.69 680 GLY A CA 1
ATOM 5267 C C . GLY A 1 680 ? -14.545 15.055 30.971 1.00 91.69 680 GLY A C 1
ATOM 5268 O O . GLY A 1 680 ? -13.603 14.298 30.748 1.00 91.69 680 GLY A O 1
ATOM 5269 N N . PRO A 1 681 ? -14.396 16.081 31.827 1.00 90.75 681 PRO A N 1
ATOM 5270 C CA . PRO A 1 681 ? -13.100 16.509 32.373 1.00 90.75 681 PRO A CA 1
ATOM 5271 C C . PRO A 1 681 ? -12.464 15.532 33.380 1.00 90.75 681 PRO A C 1
ATOM 5273 O O . PRO A 1 681 ? -11.302 15.708 33.763 1.00 90.75 681 PRO A O 1
ATOM 5276 N N . LEU A 1 682 ? -13.228 14.543 33.851 1.00 93.12 682 LEU A N 1
ATOM 5277 C CA . LEU A 1 682 ? -12.763 13.488 34.757 1.00 93.12 682 LEU A CA 1
ATOM 5278 C C . LEU A 1 682 ? -12.293 12.235 34.010 1.00 93.12 682 LEU A C 1
ATOM 5280 O O . LEU A 1 682 ? -11.672 11.367 34.623 1.00 93.12 682 LEU A O 1
ATOM 5284 N N . ASP A 1 683 ? -12.583 12.135 32.714 1.00 95.06 683 ASP A N 1
ATOM 5285 C CA . ASP A 1 683 ? -12.161 11.017 31.883 1.00 95.06 683 ASP A CA 1
ATOM 5286 C C . ASP A 1 683 ? -10.673 11.189 31.557 1.00 95.06 683 ASP A C 1
ATOM 5288 O O . ASP A 1 683 ? -10.240 12.198 30.997 1.00 95.06 683 ASP A O 1
ATOM 5292 N N . HIS A 1 684 ? -9.859 10.242 32.020 1.00 93.81 684 HIS A N 1
ATOM 5293 C CA . HIS A 1 684 ? -8.414 10.423 32.111 1.00 93.81 684 HIS A CA 1
ATOM 5294 C C . HIS A 1 684 ? -7.657 9.597 31.080 1.00 93.81 684 HIS A C 1
ATOM 5296 O O . HIS A 1 684 ? -6.822 10.136 30.349 1.00 93.81 684 HIS A O 1
ATOM 5302 N N . VAL A 1 685 ? -7.957 8.300 31.035 1.00 96.12 685 VAL A N 1
ATOM 5303 C CA . VAL A 1 685 ? -7.223 7.305 30.255 1.00 96.12 685 VAL A CA 1
ATOM 5304 C C . VAL A 1 685 ? -8.192 6.382 29.539 1.00 96.12 685 VAL A C 1
ATOM 5306 O O . VAL A 1 685 ? -9.151 5.916 30.142 1.00 96.12 685 VAL A O 1
ATOM 5309 N N . LEU A 1 686 ? -7.900 6.059 28.288 1.00 98.12 686 LEU A N 1
ATOM 5310 C CA . LEU A 1 686 ? -8.513 4.966 27.550 1.00 98.12 686 LEU A CA 1
ATOM 5311 C C . LEU A 1 686 ? -7.472 3.865 27.319 1.00 98.12 686 LEU A C 1
ATOM 5313 O O . LEU A 1 686 ? -6.382 4.135 26.814 1.00 98.12 686 LEU A O 1
ATOM 5317 N N . LEU A 1 687 ? -7.828 2.635 27.678 1.00 98.50 687 LEU A N 1
ATOM 5318 C CA . LEU A 1 687 ? -7.076 1.417 27.393 1.00 98.50 687 LEU A CA 1
ATOM 5319 C C . LEU A 1 687 ? -7.853 0.574 26.385 1.00 98.50 687 LEU A C 1
ATOM 5321 O O . LEU A 1 687 ? -9.033 0.314 26.602 1.00 98.50 687 LEU A O 1
ATOM 5325 N N . LEU A 1 688 ? -7.198 0.138 25.314 1.00 98.38 688 LEU A N 1
ATOM 5326 C CA . LEU A 1 688 ? -7.650 -0.949 24.445 1.00 98.38 688 LEU A CA 1
ATOM 5327 C C . LEU A 1 688 ? -6.576 -2.034 24.510 1.00 98.38 688 LEU A C 1
ATOM 5329 O O . LEU A 1 688 ? -5.428 -1.759 24.155 1.00 98.38 688 LEU A O 1
ATOM 5333 N N . CYS A 1 689 ? -6.927 -3.240 24.950 1.00 98.38 689 CYS A N 1
ATOM 5334 C CA . CYS A 1 689 ? -5.966 -4.342 25.045 1.00 98.38 689 CYS A CA 1
ATOM 5335 C C . CYS A 1 689 ? -6.555 -5.663 24.527 1.00 98.38 689 CYS A C 1
ATOM 5337 O O . CYS A 1 689 ? -7.776 -5.836 24.549 1.00 98.38 689 CYS A O 1
ATOM 5339 N N . SER A 1 690 ? -5.691 -6.580 24.078 1.00 98.00 690 SER A N 1
ATOM 5340 C CA . SER A 1 690 ? -6.060 -7.980 23.801 1.00 98.00 690 SER A CA 1
ATOM 5341 C C . SER A 1 690 ? -6.276 -8.766 25.100 1.00 98.00 690 SER A C 1
ATOM 5343 O O . SER A 1 690 ? -5.955 -8.277 26.193 1.00 98.00 690 SER A O 1
ATOM 5345 N N . ASP A 1 691 ? -6.847 -9.967 25.000 1.00 94.69 691 ASP A N 1
ATOM 5346 C CA . ASP A 1 691 ? -7.116 -10.824 26.162 1.00 94.69 691 ASP A CA 1
ATOM 5347 C C . ASP A 1 691 ? -5.823 -11.274 26.871 1.00 94.69 691 ASP A C 1
ATOM 5349 O O . ASP A 1 691 ? -5.828 -11.469 28.087 1.00 94.69 691 ASP A O 1
ATOM 5353 N N . GLY A 1 692 ? -4.684 -11.255 26.170 1.00 95.44 692 GLY A N 1
ATOM 5354 C CA . GLY A 1 692 ? -3.356 -11.435 26.747 1.00 95.44 692 GLY A CA 1
ATOM 5355 C C . GLY A 1 692 ? -3.053 -10.494 27.921 1.00 95.44 692 GLY A C 1
ATOM 5356 O O . GLY A 1 692 ? -2.225 -10.830 28.765 1.00 95.44 692 GLY A O 1
ATOM 5357 N N . VAL A 1 693 ? -3.733 -9.347 28.040 1.00 97.69 693 VAL A N 1
ATOM 5358 C CA . VAL A 1 693 ? -3.702 -8.513 29.259 1.00 97.69 693 VAL A CA 1
ATOM 5359 C C . VAL A 1 693 ? -4.779 -8.926 30.260 1.00 97.69 693 VAL A C 1
ATOM 5361 O O . VAL A 1 693 ? -4.500 -9.035 31.454 1.00 97.69 693 VAL A O 1
ATOM 5364 N N . TRP A 1 694 ? -6.010 -9.104 29.788 1.00 95.25 694 TRP A N 1
ATOM 5365 C CA . TRP A 1 694 ? -7.200 -9.206 30.633 1.00 95.25 694 TRP A CA 1
ATOM 5366 C C . TRP A 1 694 ? -7.376 -10.557 31.327 1.00 95.25 694 TRP A C 1
ATOM 5368 O O . TRP A 1 694 ? -8.091 -10.610 32.324 1.00 95.25 694 TRP A O 1
ATOM 5378 N N . GLU A 1 695 ? -6.705 -11.615 30.859 1.00 92.12 695 GLU A N 1
ATOM 5379 C CA . GLU A 1 695 ? -6.812 -12.958 31.448 1.00 92.12 695 GLU A CA 1
ATOM 5380 C C . GLU A 1 695 ? -6.449 -12.962 32.943 1.00 92.12 695 GLU A C 1
ATOM 5382 O O . GLU A 1 695 ? -7.165 -13.533 33.764 1.00 92.12 695 GLU A O 1
ATOM 5387 N N . PHE A 1 696 ? -5.376 -12.252 33.319 1.00 94.62 696 PHE A N 1
ATOM 5388 C CA . PHE A 1 696 ? -4.861 -12.240 34.696 1.00 94.62 696 PHE A CA 1
ATOM 5389 C C . PHE A 1 696 ? -4.740 -10.846 35.321 1.00 94.62 696 PHE A C 1
ATOM 5391 O O . PHE A 1 696 ? -4.226 -10.715 36.435 1.00 94.62 696 PHE A O 1
ATOM 5398 N N . ILE A 1 697 ? -5.195 -9.790 34.641 1.00 97.25 697 ILE A N 1
ATOM 5399 C CA . ILE A 1 697 ? -5.201 -8.421 35.171 1.00 97.25 697 ILE A CA 1
ATOM 5400 C C . ILE A 1 697 ? -6.605 -7.841 35.077 1.00 97.25 697 ILE A C 1
ATOM 5402 O O . ILE A 1 697 ? -7.185 -7.726 34.000 1.00 97.25 697 ILE A O 1
ATOM 5406 N N . THR A 1 698 ? -7.134 -7.392 36.213 1.00 97.38 698 THR A N 1
ATOM 5407 C CA . THR A 1 698 ? -8.447 -6.746 36.244 1.00 97.38 698 THR A CA 1
ATOM 5408 C C . THR A 1 698 ? -8.398 -5.321 35.668 1.00 97.38 698 THR A C 1
ATOM 5410 O O . THR A 1 698 ? -7.381 -4.630 35.795 1.00 97.38 698 THR A O 1
ATOM 5413 N N . PRO A 1 699 ? -9.513 -4.798 35.116 1.00 97.56 699 PRO A N 1
ATOM 5414 C CA . PRO A 1 699 ? -9.596 -3.414 34.641 1.00 97.56 699 PRO A CA 1
ATOM 5415 C C . PRO A 1 699 ? -9.125 -2.370 35.664 1.00 97.56 699 PRO A C 1
ATOM 5417 O O . PRO A 1 699 ? -8.427 -1.418 35.313 1.00 97.56 699 PRO A O 1
ATOM 5420 N N . THR A 1 700 ? -9.474 -2.559 36.940 1.00 96.88 700 THR A N 1
ATOM 5421 C CA . THR A 1 700 ? -9.092 -1.655 38.034 1.00 96.88 700 THR A CA 1
ATOM 5422 C C . THR A 1 700 ? -7.586 -1.661 38.279 1.00 96.88 700 THR A C 1
ATOM 5424 O O . THR A 1 700 ? -6.994 -0.590 38.426 1.00 96.88 700 THR A O 1
ATOM 5427 N N . GLU A 1 701 ? -6.949 -2.835 38.292 1.00 97.50 701 GLU A N 1
ATOM 5428 C CA . GLU A 1 701 ? -5.492 -2.947 38.429 1.00 97.50 701 GLU A CA 1
ATOM 5429 C C . GLU A 1 701 ? -4.772 -2.297 37.246 1.00 97.50 701 GLU A C 1
ATOM 5431 O O . GLU A 1 701 ? -3.856 -1.503 37.456 1.00 97.50 701 GLU A O 1
ATOM 5436 N N . ALA A 1 702 ? -5.221 -2.569 36.015 1.00 98.00 702 ALA A N 1
ATOM 5437 C CA . ALA A 1 702 ? -4.617 -2.019 34.805 1.00 98.00 702 ALA A CA 1
ATOM 5438 C C . ALA A 1 702 ? -4.660 -0.483 34.792 1.00 98.00 702 ALA A C 1
ATOM 5440 O O . ALA A 1 702 ? -3.633 0.163 34.577 1.00 98.00 702 ALA A O 1
ATOM 5441 N N . VAL A 1 703 ? -5.829 0.109 35.073 1.00 97.56 703 VAL A N 1
ATOM 5442 C CA . VAL A 1 703 ? -6.004 1.570 35.138 1.00 97.56 703 VAL A CA 1
ATOM 5443 C C . VAL A 1 703 ? -5.162 2.187 36.254 1.00 97.56 703 VAL A C 1
ATOM 5445 O O . VAL A 1 703 ? -4.535 3.224 36.035 1.00 97.56 703 VAL A O 1
ATOM 5448 N N . THR A 1 704 ? -5.118 1.554 37.430 1.00 95.81 704 THR A N 1
ATOM 5449 C CA . THR A 1 704 ? -4.312 2.035 38.562 1.00 95.81 704 THR A CA 1
ATOM 5450 C C . THR A 1 704 ? -2.828 2.044 38.200 1.00 95.81 704 THR A C 1
ATOM 5452 O O . THR A 1 704 ? -2.172 3.068 38.363 1.00 95.81 704 THR A O 1
ATOM 5455 N N . LEU A 1 705 ? -2.327 0.951 37.614 1.00 96.88 705 LEU A N 1
ATOM 5456 C CA . LEU A 1 705 ? -0.931 0.807 37.206 1.00 96.88 705 LEU A CA 1
ATOM 5457 C C . LEU A 1 705 ? -0.522 1.868 36.181 1.00 96.88 705 LEU A C 1
ATOM 5459 O O . LEU A 1 705 ? 0.498 2.531 36.357 1.00 96.88 705 LEU A O 1
ATOM 5463 N N . VAL A 1 706 ? -1.293 2.061 35.104 1.00 96.31 706 VAL A N 1
ATOM 5464 C CA . VAL A 1 706 ? -0.894 3.017 34.052 1.00 96.31 706 VAL A CA 1
ATOM 5465 C C . VAL A 1 706 ? -1.014 4.472 34.504 1.00 96.31 706 VAL A C 1
ATOM 5467 O O . VAL A 1 706 ? -0.247 5.323 34.047 1.00 96.31 706 VAL A O 1
ATOM 5470 N N . HIS A 1 707 ? -1.941 4.764 35.420 1.00 92.31 707 HIS A N 1
ATOM 5471 C CA . HIS A 1 707 ? -2.140 6.103 35.969 1.00 92.31 707 HIS A CA 1
ATOM 5472 C C . HIS A 1 707 ? -0.910 6.613 36.745 1.00 92.31 707 HIS A C 1
ATOM 5474 O O . HIS A 1 707 ? -0.600 7.802 36.654 1.00 92.31 707 HIS A O 1
ATOM 5480 N N . GLU A 1 708 ? -0.153 5.737 37.419 1.00 93.00 708 GLU A N 1
ATOM 5481 C CA . GLU A 1 708 ? 1.040 6.103 38.209 1.00 93.00 708 GLU A CA 1
ATOM 5482 C C . GLU A 1 708 ? 2.152 6.792 37.394 1.00 93.00 708 GLU A C 1
ATOM 5484 O O . GLU A 1 708 ? 2.956 7.555 37.934 1.00 93.00 708 GLU A O 1
ATOM 5489 N N . PHE A 1 709 ? 2.211 6.549 36.084 1.00 90.88 709 PHE A N 1
ATOM 5490 C CA . PHE A 1 709 ? 3.271 7.061 35.210 1.00 90.88 709 PHE A CA 1
ATOM 5491 C C . PHE A 1 709 ? 2.993 8.477 34.681 1.00 90.88 709 PHE A C 1
ATOM 5493 O O . PHE A 1 709 ? 3.934 9.238 34.429 1.00 90.88 709 PHE A O 1
ATOM 5500 N N . GLY A 1 710 ? 1.716 8.837 34.521 1.00 88.31 710 GLY A N 1
ATOM 5501 C CA . GLY A 1 710 ? 1.263 10.077 33.887 1.00 88.31 710 GLY A CA 1
ATOM 5502 C C . GLY A 1 710 ? 1.483 10.149 32.358 1.00 88.31 710 GLY A C 1
ATOM 5503 O O . GLY A 1 710 ? 2.192 9.319 31.781 1.00 88.31 710 GLY A O 1
ATOM 5504 N N . PRO A 1 711 ? 0.916 11.169 31.674 1.00 89.69 711 PRO A N 1
ATOM 5505 C CA . PRO A 1 711 ? 0.865 11.218 30.207 1.00 89.69 711 PRO A CA 1
ATOM 5506 C C . PRO A 1 711 ? 2.230 11.221 29.507 1.00 89.69 711 PRO A C 1
ATOM 5508 O O . PRO A 1 711 ? 2.412 10.543 28.500 1.00 89.69 711 PRO A O 1
ATOM 5511 N N . ALA A 1 712 ? 3.219 11.930 30.062 1.00 88.88 712 ALA A N 1
ATOM 5512 C CA . ALA A 1 712 ? 4.562 12.036 29.480 1.00 88.88 712 ALA A CA 1
ATOM 5513 C C . ALA A 1 712 ? 5.335 10.702 29.466 1.00 88.88 712 ALA A C 1
ATOM 5515 O O . ALA A 1 712 ? 6.355 10.581 28.793 1.00 88.88 712 ALA A O 1
ATOM 5516 N N . LYS A 1 713 ? 4.870 9.701 30.221 1.00 92.12 713 LYS A N 1
ATOM 5517 C CA . LYS A 1 713 ? 5.469 8.364 30.307 1.00 92.12 713 LYS A CA 1
ATOM 5518 C C . LYS A 1 713 ? 4.528 7.280 29.774 1.00 92.12 713 LYS A C 1
ATOM 5520 O O . LYS A 1 713 ? 4.691 6.115 30.126 1.00 92.12 713 LYS A O 1
ATOM 5525 N N . ALA A 1 714 ? 3.576 7.635 28.909 1.00 93.62 714 ALA A N 1
ATOM 5526 C CA . ALA A 1 714 ? 2.572 6.705 28.391 1.00 93.62 714 ALA A CA 1
ATOM 5527 C C . ALA A 1 714 ? 3.178 5.443 27.744 1.00 93.62 714 ALA A C 1
ATOM 5529 O O . ALA A 1 714 ? 2.704 4.341 28.004 1.00 93.62 714 ALA A O 1
ATOM 5530 N N . MET A 1 715 ? 4.268 5.563 26.973 1.00 93.69 715 MET A N 1
ATOM 5531 C CA . MET A 1 715 ? 4.967 4.393 26.413 1.00 93.69 715 MET A CA 1
ATOM 5532 C C . MET A 1 715 ? 5.489 3.444 27.500 1.00 93.69 715 MET A C 1
ATOM 5534 O O . MET A 1 715 ? 5.260 2.241 27.427 1.00 93.69 715 MET A O 1
ATOM 5538 N N . VAL A 1 716 ? 6.124 3.987 28.543 1.00 94.00 716 VAL A N 1
ATOM 5539 C CA . VAL A 1 716 ? 6.654 3.195 29.667 1.00 94.00 716 VAL A CA 1
ATOM 5540 C C . VAL A 1 716 ? 5.519 2.527 30.444 1.00 94.00 716 VAL A C 1
ATOM 5542 O O . VAL A 1 716 ? 5.647 1.377 30.850 1.00 94.00 716 VAL A O 1
ATOM 5545 N N . ALA A 1 717 ? 4.392 3.222 30.615 1.00 96.25 717 ALA A N 1
ATOM 5546 C CA . ALA A 1 717 ? 3.205 2.679 31.266 1.00 96.25 717 ALA A CA 1
ATOM 5547 C C . ALA A 1 717 ? 2.622 1.483 30.493 1.00 96.25 717 ALA A C 1
ATOM 5549 O O . ALA A 1 717 ? 2.331 0.448 31.091 1.00 96.25 717 ALA A O 1
ATOM 5550 N N . ALA A 1 718 ? 2.507 1.599 29.164 1.00 97.06 718 ALA A N 1
ATOM 5551 C CA . ALA A 1 718 ? 2.032 0.514 28.307 1.00 97.06 718 ALA A CA 1
ATOM 5552 C C . ALA A 1 718 ? 2.973 -0.704 28.355 1.00 97.06 718 ALA A C 1
ATOM 5554 O O . ALA A 1 718 ? 2.516 -1.836 28.507 1.00 97.06 718 ALA A O 1
ATOM 5555 N N . GLU A 1 719 ? 4.291 -0.482 28.302 1.00 96.00 719 GLU A N 1
ATOM 5556 C CA . GLU A 1 719 ? 5.286 -1.552 28.440 1.00 96.00 719 GLU A CA 1
ATOM 5557 C C . GLU A 1 719 ? 5.257 -2.212 29.822 1.00 96.00 719 GLU A C 1
ATOM 5559 O O . GLU A 1 719 ? 5.361 -3.436 29.920 1.00 96.00 719 GLU A O 1
ATOM 5564 N N . ARG A 1 720 ? 5.078 -1.427 30.893 1.00 97.62 720 ARG A N 1
ATOM 5565 C CA . ARG A 1 720 ? 4.960 -1.952 32.259 1.00 97.62 720 ARG A CA 1
ATOM 5566 C C . ARG A 1 720 ? 3.721 -2.826 32.420 1.00 97.62 720 ARG A C 1
ATOM 5568 O O . ARG A 1 720 ? 3.828 -3.863 33.077 1.00 97.62 720 ARG A O 1
ATOM 5575 N N . LEU A 1 721 ? 2.588 -2.425 31.837 1.00 98.25 721 LEU A N 1
ATOM 5576 C CA . LEU A 1 721 ? 1.351 -3.207 31.860 1.00 98.25 721 LEU A CA 1
ATOM 5577 C C . LEU A 1 721 ? 1.516 -4.524 31.092 1.00 98.25 721 LEU A C 1
ATOM 5579 O O . LEU A 1 721 ? 1.183 -5.580 31.618 1.00 98.25 721 LEU A O 1
ATOM 5583 N N . ALA A 1 722 ? 2.110 -4.490 29.896 1.00 97.75 722 ALA A N 1
ATOM 5584 C CA . ALA A 1 722 ? 2.375 -5.710 29.133 1.00 97.75 722 ALA A CA 1
ATOM 5585 C C . ALA A 1 722 ? 3.357 -6.655 29.845 1.00 97.75 722 ALA A C 1
ATOM 5587 O O . ALA A 1 722 ? 3.211 -7.873 29.774 1.00 97.75 722 ALA A O 1
ATOM 5588 N N . LYS A 1 723 ? 4.351 -6.106 30.557 1.00 96.44 723 LYS A N 1
ATOM 5589 C CA . LYS A 1 723 ? 5.275 -6.906 31.371 1.00 96.44 723 LYS A CA 1
ATOM 5590 C C . LYS A 1 723 ? 4.580 -7.552 32.567 1.00 96.44 723 LYS A C 1
ATOM 5592 O O . LYS A 1 723 ? 4.855 -8.712 32.843 1.00 96.44 723 LYS A O 1
ATOM 5597 N N . GLU A 1 724 ? 3.690 -6.819 33.240 1.00 97.81 724 GLU A N 1
ATOM 5598 C CA . GLU A 1 724 ? 2.867 -7.372 34.323 1.00 97.81 724 GLU A CA 1
ATOM 5599 C C . GLU A 1 724 ? 2.036 -8.550 33.820 1.00 97.81 724 GLU A C 1
ATOM 5601 O O . GLU A 1 724 ? 2.030 -9.605 34.446 1.00 97.81 724 GLU A O 1
ATOM 5606 N N . ALA A 1 725 ? 1.386 -8.382 32.664 1.00 97.31 725 ALA A N 1
ATOM 5607 C CA . ALA A 1 725 ? 0.566 -9.425 32.064 1.00 97.31 725 ALA A CA 1
ATOM 5608 C C . ALA A 1 725 ? 1.408 -10.673 31.784 1.00 97.31 725 ALA A C 1
ATOM 5610 O O . ALA A 1 725 ? 1.068 -11.761 32.240 1.00 97.31 725 ALA A O 1
ATOM 5611 N N . TRP A 1 726 ? 2.562 -10.500 31.133 1.00 95.19 726 TRP A N 1
ATOM 5612 C CA . TRP A 1 726 ? 3.501 -11.588 30.872 1.00 95.19 726 TRP A CA 1
ATOM 5613 C C . TRP A 1 726 ? 3.907 -12.346 32.141 1.00 95.19 726 TRP A C 1
ATOM 5615 O O . TRP A 1 726 ? 3.912 -13.574 32.150 1.00 95.19 726 TRP A O 1
ATOM 5625 N N . ASP A 1 727 ? 4.256 -11.632 33.214 1.00 94.81 727 ASP A N 1
ATOM 5626 C CA . ASP A 1 727 ? 4.692 -12.266 34.461 1.00 94.81 727 ASP A CA 1
ATOM 5627 C C . ASP A 1 727 ? 3.573 -13.078 35.117 1.00 94.81 727 ASP A C 1
ATOM 5629 O O . ASP A 1 727 ? 3.831 -14.187 35.589 1.00 94.81 727 ASP A O 1
ATOM 5633 N N . ARG A 1 728 ? 2.331 -12.581 35.079 1.00 95.44 728 ARG A N 1
ATOM 5634 C CA . ARG A 1 728 ? 1.170 -13.321 35.589 1.00 95.44 728 ARG A CA 1
ATOM 5635 C C . ARG A 1 728 ? 0.856 -14.551 34.743 1.00 95.44 728 ARG A C 1
ATOM 5637 O O . ARG A 1 728 ? 0.632 -15.609 35.316 1.00 95.44 728 ARG A O 1
ATOM 5644 N N . TRP A 1 729 ? 0.950 -14.464 33.415 1.00 94.25 729 TRP A N 1
ATOM 5645 C CA . TRP A 1 729 ? 0.832 -15.643 32.550 1.00 94.25 729 TRP A CA 1
ATOM 5646 C C . TRP A 1 729 ? 1.863 -16.722 32.902 1.00 94.25 729 TRP A C 1
ATOM 5648 O O . TRP A 1 729 ? 1.508 -17.882 33.079 1.00 94.25 729 TRP A O 1
ATOM 5658 N N . ILE A 1 730 ? 3.138 -16.353 33.065 1.00 91.50 730 ILE A N 1
ATOM 5659 C CA . ILE A 1 730 ? 4.186 -17.310 33.456 1.00 91.50 730 ILE A CA 1
ATOM 5660 C C . ILE A 1 730 ? 3.899 -17.929 34.831 1.00 91.50 730 ILE A C 1
ATOM 5662 O O . ILE A 1 730 ? 4.156 -19.118 35.025 1.00 91.50 730 ILE A O 1
ATOM 5666 N N . GLN A 1 731 ? 3.385 -17.142 35.776 1.00 92.44 731 GLN A N 1
ATOM 5667 C CA . GLN A 1 731 ? 3.073 -17.605 37.125 1.00 92.44 731 GLN A CA 1
ATOM 5668 C C . GLN A 1 731 ? 1.873 -18.563 37.156 1.00 92.44 731 GLN A C 1
ATOM 5670 O O . GLN A 1 731 ? 1.976 -19.624 37.771 1.00 92.44 731 GLN A O 1
ATOM 5675 N N . GLU A 1 732 ? 0.762 -18.203 36.513 1.00 90.12 732 GLU A N 1
ATOM 5676 C CA . GLU A 1 732 ? -0.501 -18.952 36.571 1.00 90.12 732 GLU A CA 1
ATOM 5677 C C . GLU A 1 732 ? -0.482 -20.191 35.655 1.00 90.12 732 GLU A C 1
ATOM 5679 O O . GLU A 1 732 ? -0.925 -21.263 36.060 1.00 90.12 732 GLU A O 1
ATOM 5684 N N . GLU A 1 733 ? 0.131 -20.098 34.467 1.00 87.25 733 GLU A N 1
ATOM 5685 C CA . GLU A 1 733 ? 0.250 -21.214 33.508 1.00 87.25 733 GLU A CA 1
ATOM 5686 C C . GLU A 1 733 ? 1.564 -22.008 33.659 1.00 87.25 733 GLU A C 1
ATOM 5688 O O . GLU A 1 733 ? 1.914 -22.843 32.820 1.00 87.25 733 GLU A O 1
ATOM 5693 N N . GLY A 1 734 ? 2.352 -21.737 34.706 1.00 80.19 734 GLY A N 1
ATOM 5694 C CA . GLY A 1 734 ? 3.609 -22.443 34.987 1.00 80.19 734 GLY A CA 1
ATOM 5695 C C . GLY A 1 734 ? 4.654 -22.346 33.867 1.00 80.19 734 GLY A C 1
ATOM 5696 O O . GLY A 1 734 ? 5.493 -23.236 33.718 1.00 80.19 734 GLY A O 1
ATOM 5697 N N . GLY A 1 735 ? 4.588 -21.290 33.051 1.00 74.75 735 GLY A N 1
ATOM 5698 C CA . GLY A 1 735 ? 5.457 -21.071 31.895 1.00 74.75 735 GLY A CA 1
ATOM 5699 C C . GLY A 1 735 ? 5.157 -21.951 30.677 1.00 74.75 735 GLY A C 1
ATOM 5700 O O . GLY A 1 735 ? 5.996 -22.027 29.778 1.00 74.75 735 GLY A O 1
ATOM 5701 N N . ALA A 1 736 ? 4.001 -22.624 30.632 1.00 79.44 736 ALA A N 1
ATOM 5702 C CA . ALA A 1 736 ? 3.623 -23.494 29.518 1.00 79.44 736 ALA A CA 1
ATOM 5703 C C . ALA A 1 736 ? 3.172 -22.712 28.275 1.00 79.44 736 ALA A C 1
ATOM 5705 O O . ALA A 1 736 ? 3.538 -23.073 27.157 1.00 79.44 736 ALA A O 1
ATOM 5706 N N . VAL A 1 737 ? 2.399 -21.643 28.470 1.00 86.38 737 VAL A N 1
ATOM 5707 C CA . VAL A 1 737 ? 1.855 -20.805 27.399 1.00 86.38 737 VAL A CA 1
ATOM 5708 C C . VAL A 1 737 ? 1.719 -19.363 27.883 1.00 86.38 737 VAL A C 1
ATOM 5710 O O . VAL A 1 737 ? 1.451 -19.113 29.054 1.00 86.38 737 VAL A O 1
ATOM 5713 N N . VAL A 1 738 ? 1.926 -18.410 26.978 1.00 90.06 738 VAL A N 1
ATOM 5714 C CA . VAL A 1 738 ? 1.596 -16.994 27.187 1.00 90.06 738 VAL A CA 1
ATOM 5715 C C . VAL A 1 738 ? 0.944 -16.498 25.907 1.00 90.06 738 VAL A C 1
ATOM 5717 O O . VAL A 1 738 ? 1.474 -16.779 24.827 1.00 90.06 738 VAL A O 1
ATOM 5720 N N . ASP A 1 739 ? -0.176 -15.785 26.000 1.00 92.81 739 ASP A N 1
ATOM 5721 C CA . ASP A 1 739 ? -0.784 -15.187 24.811 1.00 92.81 739 ASP A CA 1
ATOM 5722 C C . ASP A 1 739 ? 0.049 -14.030 24.237 1.00 92.81 739 ASP A C 1
ATOM 5724 O O . ASP A 1 739 ? 0.975 -13.526 24.878 1.00 92.81 739 ASP A O 1
ATOM 5728 N N . ASP A 1 740 ? -0.227 -13.641 22.994 1.00 95.44 740 ASP A N 1
ATOM 5729 C CA . ASP A 1 740 ? 0.245 -12.370 22.465 1.00 95.44 740 ASP A CA 1
ATOM 5730 C C . ASP A 1 740 ? -0.402 -11.224 23.271 1.00 95.44 740 ASP A C 1
ATOM 5732 O O . ASP A 1 740 ? -1.541 -11.304 23.721 1.00 95.44 740 ASP A O 1
ATOM 5736 N N . ILE A 1 741 ? 0.374 -10.176 23.560 1.00 97.38 741 ILE A N 1
ATOM 5737 C CA . ILE A 1 741 ? -0.034 -9.119 24.497 1.00 97.38 741 ILE A CA 1
ATOM 5738 C C . ILE A 1 741 ? 0.018 -7.779 23.788 1.00 97.38 741 ILE A C 1
ATOM 5740 O O . ILE A 1 741 ? 1.105 -7.288 23.467 1.00 97.38 741 ILE A O 1
ATOM 5744 N N . THR A 1 742 ? -1.134 -7.137 23.627 1.00 98.25 742 THR A N 1
ATOM 5745 C CA . THR A 1 742 ? -1.247 -5.807 23.027 1.00 98.25 742 THR A CA 1
ATOM 5746 C C . THR A 1 742 ? -1.904 -4.824 23.975 1.00 98.25 742 THR A C 1
ATOM 5748 O O . THR A 1 742 ? -2.956 -5.091 24.542 1.00 98.25 742 THR A O 1
ATOM 5751 N N . VAL A 1 743 ? -1.286 -3.650 24.108 1.00 98.38 743 VAL A N 1
ATOM 5752 C CA . VAL A 1 743 ? -1.784 -2.510 24.881 1.00 98.38 743 VAL A CA 1
ATOM 5753 C C . VAL A 1 743 ? -1.761 -1.282 23.984 1.00 98.38 743 VAL A C 1
ATOM 5755 O O . VAL A 1 743 ? -0.712 -0.935 23.441 1.00 98.38 743 VAL A O 1
ATOM 5758 N N . VAL A 1 744 ? -2.887 -0.584 23.882 1.00 98.06 744 VAL A N 1
ATOM 5759 C CA . VAL A 1 744 ? -2.991 0.781 23.356 1.00 98.06 744 VAL A CA 1
ATOM 5760 C C . VAL A 1 744 ? -3.550 1.666 24.469 1.00 98.06 744 VAL A C 1
ATOM 5762 O O . VAL A 1 744 ? -4.661 1.460 24.949 1.00 98.06 744 VAL A O 1
ATOM 5765 N N . LEU A 1 745 ? -2.760 2.650 24.889 1.00 97.75 745 LEU A N 1
ATOM 5766 C CA . LEU A 1 745 ? -3.010 3.547 26.012 1.00 97.75 745 LEU A CA 1
ATOM 5767 C C . LEU A 1 745 ? -3.085 4.993 25.520 1.00 97.75 745 LEU A C 1
ATOM 5769 O O . LEU A 1 745 ? -2.131 5.504 24.935 1.00 97.75 745 LEU A O 1
ATOM 5773 N N . ILE A 1 746 ? -4.190 5.674 25.809 1.00 96.44 746 ILE A N 1
ATOM 5774 C CA . ILE A 1 746 ? -4.418 7.070 25.432 1.00 96.44 746 ILE A CA 1
ATOM 5775 C C . ILE A 1 746 ? -4.754 7.883 26.680 1.00 96.44 746 ILE A C 1
ATOM 5777 O O . ILE A 1 746 ? -5.743 7.607 27.351 1.00 96.44 746 ILE A O 1
ATOM 5781 N N . PHE A 1 747 ? -3.978 8.923 26.970 1.00 94.75 747 PHE A N 1
ATOM 5782 C CA . PHE A 1 747 ? -4.347 9.962 27.930 1.00 94.75 747 PHE A CA 1
ATOM 5783 C C . PHE A 1 747 ? -5.100 11.081 27.204 1.00 94.75 747 PHE A C 1
ATOM 5785 O O . PHE A 1 747 ? -4.559 11.701 26.289 1.00 94.75 747 PHE A O 1
ATOM 5792 N N . PHE A 1 748 ? -6.325 11.394 27.635 1.00 90.12 748 PHE A N 1
ATOM 5793 C CA . PHE A 1 748 ? -7.146 12.423 26.978 1.00 90.12 748 PHE A CA 1
ATOM 5794 C C . PHE A 1 748 ? -6.604 13.851 27.171 1.00 90.12 748 PHE A C 1
ATOM 5796 O O . PHE A 1 748 ? -6.795 14.701 26.307 1.00 90.12 748 PHE A O 1
ATOM 5803 N N . ASN A 1 749 ? -5.879 14.109 28.269 1.00 75.12 749 ASN A N 1
ATOM 5804 C CA . ASN A 1 749 ? -5.314 15.422 28.609 1.00 75.12 749 ASN A CA 1
ATOM 5805 C C . ASN A 1 749 ? -3.780 15.363 28.775 1.00 75.12 749 ASN A C 1
ATOM 5807 O O . ASN A 1 749 ? -3.285 15.291 29.904 1.00 75.12 749 ASN A O 1
ATOM 5811 N N . PRO A 1 750 ? -3.001 15.410 27.678 1.00 59.09 750 PRO A N 1
ATOM 5812 C CA . PRO A 1 750 ? -1.549 15.217 27.722 1.00 59.09 750 PRO A CA 1
ATOM 5813 C C . PRO A 1 750 ? -0.769 16.403 28.314 1.00 59.09 750 PRO A C 1
ATOM 5815 O O . PRO A 1 750 ? 0.339 16.226 28.810 1.00 59.09 750 PRO A O 1
ATOM 5818 N N . SER A 1 751 ? -1.339 17.612 28.307 1.00 50.56 751 SER A N 1
ATOM 5819 C CA . SER A 1 751 ? -0.665 18.856 28.710 1.00 50.56 751 SER A CA 1
ATOM 5820 C C . SER A 1 751 ? -0.798 19.215 30.197 1.00 50.56 751 SER A C 1
ATOM 5822 O O . SER A 1 751 ? -0.267 20.241 30.621 1.00 50.56 751 SER A O 1
ATOM 5824 N N . GLY A 1 752 ? -1.500 18.409 31.003 1.00 44.34 752 GLY A N 1
ATOM 5825 C CA . GLY A 1 752 ? -1.613 18.601 32.458 1.00 44.34 752 GLY A CA 1
ATOM 5826 C C . GLY A 1 752 ? -2.284 19.908 32.913 1.00 44.34 752 GLY A C 1
ATOM 5827 O O . GLY A 1 752 ? -2.367 20.156 34.114 1.00 44.34 752 GLY A O 1
ATOM 5828 N N . ARG A 1 753 ? -2.780 20.748 31.995 1.00 34.22 753 ARG A N 1
ATOM 5829 C CA . ARG A 1 753 ? -3.491 21.983 32.337 1.00 34.22 753 ARG A CA 1
ATOM 5830 C C . ARG A 1 753 ? -4.934 21.647 32.689 1.00 34.22 753 ARG A C 1
ATOM 5832 O O . ARG A 1 753 ? -5.709 21.223 31.839 1.00 34.22 753 ARG A O 1
ATOM 5839 N N . SER A 1 754 ? -5.272 21.816 33.963 1.00 29.89 754 SER A N 1
ATOM 5840 C CA . SER A 1 754 ? -6.649 22.033 34.393 1.00 29.89 754 SER A CA 1
ATOM 5841 C C . SER A 1 754 ? -7.166 23.288 33.689 1.00 29.89 754 SER A C 1
ATOM 5843 O O . SER A 1 754 ? -6.662 24.377 33.969 1.00 29.89 754 SER A O 1
ATOM 5845 N N . ASN A 1 755 ? -8.111 23.131 32.764 1.00 28.62 755 ASN A N 1
ATOM 5846 C CA . ASN A 1 755 ? -9.080 24.200 32.541 1.00 28.62 755 ASN A CA 1
ATOM 5847 C C . ASN A 1 755 ? -10.076 24.193 33.695 1.00 28.62 755 ASN A C 1
ATOM 5849 O O . ASN A 1 755 ? -10.476 23.072 34.096 1.00 28.62 755 ASN A O 1
#

Organism: Polarella glacialis (NCBI:txid89957)

Radius of gyration: 34.56 Å; chains: 1; bounding box: 106×59×94 Å